Protein AF-0000000065786421 (afdb_homodimer)

pLDDT: mean 94.22, std 8.56, range [37.78, 98.94]

Organism: Acinetobacter baylyi (strain ATCC 33305 / BD413 / ADP1) (NCBI:txid62977)

Nearest PDB structures (foldseek):
  3zok-assembly2_D  TM=9.756E-01  e=9.547E-42  Actinidia chinensis
  3okf-assembly1_B  TM=9.419E-01  e=3.982E-39  Vibrio cholerae O1 biovar El Tor str. N16961
  2gru-assembly1_A  TM=9.057E-01  e=1.055E-24  Niallia circulans
  2gru-assembly1_B  TM=8.843E-01  e=6.879E-25  Niallia circulans
  2d2x-assembly1_B  TM=8.904E-01  e=1.787E-23  Niallia circulans

Foldseek 3Di:
DDWDWQDADVDIAIEAFAAPDQCLVPCLVQFWDQEEEEEEEPVVCVPPVVSNVVSSVVSVHHYHYHYHHDFQVCQDDVRLVSSVVRCVVVPHDQAGEYEFAEALSSLQSSLQSQCPVVNHYAYEYEYLFLQRLQPNLALQQHAGDDLVAGRPGGDRGHHNYYYYHLNSCVPPPLLRLLLSVLLLCLQQQAANVVSLVVCVVCVVVSSVSPSVVSSVSSVVSNVSQSVQCNVPSPPPPSNCSSCQLVLLLRLLCSVVDGGPDDSSQSSLLSNLLQAQQCVVVVLEDPVLSVSSCVSSVSSVHANAAADDPLVSSVVSSQPPPQQDVSARWHWHGSYRNHIDIDSDGDPVSSSVSNVVRHDPPD/DDWDWQDADVDIAIEAFAAPDQCLVPCLVQFWDQEEEEEEEPVCCVPPVVSNVVSSVVSVHHYHYHYHHDFQVCQDDVRLVSSVVRCVVVPHDQAGEYEQAEALSSLQSSLQSQCPVVNHYAYEYEYLFLQRLLPNLALQQHAGDDLVAGRPGGDRGHHNYYYYHLNSCVPPPLLRLLLSVLLLCLQQQAANVVSLVVCVVCVVVSSVSPSVSSSVSSVVSNVSQSVQCNVPSPPPPSNCSSCQLVLQLRLLCSVVDGGPDDSSQSSLLSNLLQAQQCVVVVLEDPVLSVSSCVSSVSSVHANAAADDPLVSSVVSSQPPPQQDVSARWHWHGSYRNHIDIDSDGDPVSSSVSNVVRHDPPD

Sequence (724 aa):
MQTLHVELGDRRYPIFIGSQLNPQNLLAPYIKGRQVMIVTNTTLEQLYLQHYQDALHALDKQVAVCVLPDGEKYKNIEHLNLIFDALLKAGFNRDCTVLALGGGVIGDMAGFAAASFQRGVYFVQIPTTLLSQVDSSVGGKTGINHPLGKNMIGAFKQPEVVMADMSQLKTLPPRELSAGLAEVIKYALLGDIEFLGWLETHMDGLIAGDETLLAEAVYRSCAHKARIVANDEKEQGERALLNLGHTFGHAIESYLGYGEWLHGEAVATGMVMAADLSHRLGWISSGDLERTKKIIQRANLPISCPPIPLDEFLSYMSHDKKVLNGQLRLVLLQQLGQAIITKTFDVEMMKAAILANQASHTMQTLHVELGDRRYPIFIGSQLNPQNLLAPYIKGRQVMIVTNTTLEQLYLQHYQDALHALDKQVAVCVLPDGEKYKNIEHLNLIFDALLKAGFNRDCTVLALGGGVIGDMAGFAAASFQRGVYFVQIPTTLLSQVDSSVGGKTGINHPLGKNMIGAFKQPEVVMADMSQLKTLPPRELSAGLAEVIKYALLGDIEFLGWLETHMDGLIAGDETLLAEAVYRSCAHKARIVANDEKEQGERALLNLGHTFGHAIESYLGYGEWLHGEAVATGMVMAADLSHRLGWISSGDLERTKKIIQRANLPISCPPIPLDEFLSYMSHDKKVLNGQLRLVLLQQLGQAIITKTFDVEMMKAAILANQASHT

Structure (mmCIF, N/CA/C/O backbone):
data_AF-0000000065786421-model_v1
#
loop_
_entity.id
_entity.type
_entity.pdbx_description
1 polymer '3-dehydroquinate synthase'
#
loop_
_atom_site.group_PDB
_atom_site.id
_atom_site.type_symbol
_atom_site.label_atom_id
_atom_site.label_alt_id
_atom_site.label_comp_id
_atom_site.label_asym_id
_atom_site.label_entity_id
_atom_site.label_seq_id
_atom_site.pdbx_PDB_ins_code
_atom_site.Cartn_x
_atom_site.Cartn_y
_atom_site.Cartn_z
_atom_site.occupancy
_atom_site.B_iso_or_equiv
_atom_site.auth_seq_id
_atom_site.auth_comp_id
_atom_site.auth_asym_id
_atom_site.auth_atom_id
_atom_site.pdbx_PDB_model_num
ATOM 1 N N . MET A 1 1 ? -21.359 26.469 2.867 1 92.88 1 MET A N 1
ATOM 2 C CA . MET A 1 1 ? -20.484 25.344 2.514 1 92.88 1 MET A CA 1
ATOM 3 C C . MET A 1 1 ? -19.688 25.656 1.253 1 92.88 1 MET A C 1
ATOM 5 O O . MET A 1 1 ? -20.219 26.219 0.293 1 92.88 1 MET A O 1
ATOM 9 N N . GLN A 1 2 ? -18.391 25.484 1.313 1 96.31 2 GLN A N 1
ATOM 10 C CA . GLN A 1 2 ? -17.484 25.609 0.173 1 96.31 2 GLN A CA 1
ATOM 11 C C . GLN A 1 2 ? -17 24.25 -0.297 1 96.31 2 GLN A C 1
ATOM 13 O O . GLN A 1 2 ? -16.922 23.297 0.494 1 96.31 2 GLN A O 1
ATOM 18 N N . THR A 1 3 ? -16.859 24.188 -1.629 1 97.31 3 THR A N 1
ATOM 19 C CA . THR A 1 3 ? -16.312 22.953 -2.188 1 97.31 3 THR A CA 1
ATOM 20 C C . THR A 1 3 ? -15.008 23.219 -2.93 1 97.31 3 THR A C 1
ATOM 22 O O . THR A 1 3 ? -14.938 24.141 -3.756 1 97.31 3 THR A O 1
ATOM 25 N N . LEU A 1 4 ? -14.016 22.531 -2.543 1 97.25 4 LEU A N 1
ATOM 26 C CA . LEU A 1 4 ? -12.727 22.547 -3.221 1 97.25 4 LEU A CA 1
ATOM 27 C C . LEU A 1 4 ? -12.43 21.203 -3.855 1 97.25 4 LEU A C 1
ATOM 29 O O . LEU A 1 4 ? -12.672 20.156 -3.248 1 97.25 4 LEU A O 1
ATOM 33 N N . HIS A 1 5 ? -11.93 21.203 -5.121 1 96.19 5 HIS A N 1
ATOM 34 C CA . HIS A 1 5 ? -11.594 19.938 -5.773 1 96.19 5 HIS A CA 1
ATOM 35 C C . HIS A 1 5 ? -10.078 19.734 -5.824 1 96.19 5 HIS A C 1
ATOM 37 O O . HIS A 1 5 ? -9.336 20.672 -6.16 1 96.19 5 HIS A O 1
ATOM 43 N N . VAL A 1 6 ? -9.656 18.625 -5.355 1 94.81 6 VAL A N 1
ATOM 44 C CA . VAL A 1 6 ? -8.266 18.219 -5.531 1 94.81 6 VAL A CA 1
ATOM 45 C C . VAL A 1 6 ? -8.117 17.469 -6.859 1 94.81 6 VAL A C 1
ATOM 47 O O . VAL A 1 6 ? -8.711 16.406 -7.059 1 94.81 6 VAL A O 1
ATOM 50 N N . GLU A 1 7 ? -7.27 18 -7.746 1 93.19 7 GLU A N 1
ATOM 51 C CA . GLU A 1 7 ? -7.062 17.422 -9.07 1 93.19 7 GLU A CA 1
ATOM 52 C C . GLU A 1 7 ? -5.945 16.391 -9.055 1 93.19 7 GLU A C 1
ATOM 54 O O . GLU A 1 7 ? -4.867 16.641 -8.516 1 93.19 7 GLU A O 1
ATOM 59 N N . LEU A 1 8 ? -6.23 15.227 -9.586 1 89.94 8 LEU A N 1
ATOM 60 C CA . LEU A 1 8 ? -5.297 14.109 -9.664 1 89.94 8 LEU A CA 1
ATOM 61 C C . LEU A 1 8 ? -5.258 13.531 -11.078 1 89.94 8 LEU A C 1
ATOM 63 O O . LEU A 1 8 ? -5.656 12.391 -11.297 1 89.94 8 LEU A O 1
ATOM 67 N N . GLY A 1 9 ? -4.824 14.305 -12.07 1 85.94 9 GLY A N 1
ATOM 68 C CA . GLY A 1 9 ? -4.883 13.883 -13.461 1 85.94 9 GLY A CA 1
ATOM 69 C C . GLY A 1 9 ? -6.297 13.773 -13.992 1 85.94 9 GLY A C 1
ATOM 70 O O . GLY A 1 9 ? -7.031 14.766 -14.023 1 85.94 9 GLY A O 1
ATOM 71 N N . ASP A 1 10 ? -6.703 12.422 -14.273 1 84.56 10 ASP A N 1
ATOM 72 C CA . ASP A 1 10 ? -8.031 12.203 -14.844 1 84.56 10 ASP A CA 1
ATOM 73 C C . ASP A 1 10 ? -9.078 12.031 -13.742 1 84.56 10 ASP A C 1
ATOM 75 O O . ASP A 1 10 ? -10.266 11.875 -14.031 1 84.56 10 ASP A O 1
ATOM 79 N N . ARG A 1 11 ? -8.586 12.078 -12.562 1 89.44 11 ARG A N 1
ATOM 80 C CA . ARG A 1 11 ? -9.469 11.914 -11.406 1 89.44 11 ARG A CA 1
ATOM 81 C C . ARG A 1 11 ? -9.477 13.172 -10.547 1 89.44 11 ARG A C 1
ATOM 83 O O . ARG A 1 11 ? -8.617 14.047 -10.703 1 89.44 11 ARG A O 1
ATOM 90 N N . ARG A 1 12 ? -10.477 13.367 -9.734 1 93.31 12 ARG A N 1
ATOM 91 C CA . ARG A 1 12 ? -10.547 14.414 -8.727 1 93.31 12 ARG A CA 1
ATOM 92 C C . ARG A 1 12 ? -11.469 14.016 -7.578 1 93.31 12 ARG A C 1
ATOM 94 O O . ARG A 1 12 ? -12.281 13.102 -7.723 1 93.31 12 ARG A O 1
ATOM 101 N N . TYR A 1 13 ? -11.359 14.594 -6.5 1 96.38 13 TYR A N 1
ATOM 102 C CA . TYR A 1 13 ? -12.289 14.406 -5.391 1 96.38 13 TYR A CA 1
ATOM 103 C C . TYR A 1 13 ? -12.586 15.727 -4.691 1 96.38 13 TYR A C 1
ATOM 105 O O . TYR A 1 13 ? -11.758 16.641 -4.695 1 96.38 13 TYR A O 1
ATOM 113 N N . PRO A 1 14 ? -13.734 15.844 -4.125 1 98.06 14 PRO A N 1
ATOM 114 C CA . PRO A 1 14 ? -14.117 17.094 -3.459 1 98.06 14 PRO A CA 1
ATOM 115 C C . PRO A 1 14 ? -13.727 17.125 -1.984 1 98.06 14 PRO A C 1
ATOM 117 O O . PRO A 1 14 ? -13.656 16.062 -1.341 1 98.06 14 PRO A O 1
ATOM 120 N N . ILE A 1 15 ? -13.484 18.25 -1.52 1 98.5 15 ILE A N 1
ATOM 121 C CA . ILE A 1 15 ? -13.438 18.609 -0.103 1 98.5 15 ILE A CA 1
ATOM 122 C C . ILE A 1 15 ? -14.609 19.531 0.239 1 98.5 15 ILE A C 1
ATOM 124 O O . ILE A 1 15 ? -14.672 20.656 -0.241 1 98.5 15 ILE A O 1
ATOM 128 N N . PHE A 1 16 ? -15.547 19.047 0.989 1 98.81 16 PHE A N 1
ATOM 129 C CA . PHE A 1 16 ? -16.625 19.875 1.492 1 98.81 16 PHE A CA 1
ATOM 130 C C . PHE A 1 16 ? -16.219 20.594 2.773 1 98.81 16 PHE A C 1
ATOM 132 O O . PHE A 1 16 ? -15.812 19.953 3.746 1 98.81 16 PHE A O 1
ATOM 139 N N . ILE A 1 17 ? -16.281 21.891 2.789 1 98.75 17 ILE A N 1
ATOM 140 C CA . ILE A 1 17 ? -15.867 22.703 3.93 1 98.75 17 ILE A CA 1
ATOM 141 C C . ILE A 1 17 ? -17.047 23.547 4.414 1 98.75 17 ILE A C 1
ATOM 143 O O . ILE A 1 17 ? -17.594 24.328 3.648 1 98.75 17 ILE A O 1
ATOM 147 N N . GLY A 1 18 ? -17.422 23.344 5.605 1 98.31 18 GLY A N 1
ATOM 148 C CA . GLY A 1 18 ? -18.531 24.109 6.156 1 98.31 18 GLY A CA 1
ATOM 149 C C . GLY A 1 18 ? -18.875 23.719 7.586 1 98.31 18 GLY A C 1
ATOM 150 O O . GLY A 1 18 ? -18.031 23.156 8.297 1 98.31 18 GLY A O 1
ATOM 151 N N . SER A 1 19 ? -20.016 24.156 8.055 1 98.12 19 SER A N 1
ATOM 152 C CA . SER A 1 19 ? -20.516 23.859 9.391 1 98.12 19 SER A CA 1
ATOM 153 C C . SER A 1 19 ? -21.875 23.172 9.336 1 98.12 19 SER A C 1
ATOM 155 O O . SER A 1 19 ? -22.719 23.531 8.523 1 98.12 19 SER A O 1
ATOM 157 N N . GLN A 1 20 ? -21.984 22.141 10.227 1 97.44 20 GLN A N 1
ATOM 158 C CA . GLN A 1 20 ? -23.234 21.391 10.32 1 97.44 20 GLN A CA 1
ATOM 159 C C . GLN A 1 20 ? -23.578 20.734 8.984 1 97.44 20 GLN A C 1
ATOM 161 O O . GLN A 1 20 ? -24.688 20.875 8.484 1 97.44 20 GLN A O 1
ATOM 166 N N . LEU A 1 21 ? -22.562 20.125 8.453 1 98.06 21 LEU A N 1
ATOM 167 C CA . LEU A 1 21 ? -22.734 19.453 7.168 1 98.06 21 LEU A CA 1
ATOM 168 C C . LEU A 1 21 ? -23.547 18.172 7.328 1 98.06 21 LEU A C 1
ATOM 170 O O . LEU A 1 21 ? -23.406 17.453 8.312 1 98.06 21 LEU A O 1
ATOM 174 N N . ASN A 1 22 ? -24.406 17.891 6.418 1 97.69 22 ASN A N 1
ATOM 175 C CA . ASN A 1 22 ? -25.25 16.703 6.445 1 97.69 22 ASN A CA 1
ATOM 176 C C . ASN A 1 22 ? -24.578 15.523 5.754 1 97.69 22 ASN A C 1
ATOM 178 O O . ASN A 1 22 ? -24.5 15.484 4.523 1 97.69 22 ASN A O 1
ATOM 182 N N . PRO A 1 23 ? -24.188 14.539 6.516 1 97.56 23 PRO A N 1
ATOM 183 C CA . PRO A 1 23 ? -23.438 13.438 5.91 1 97.56 23 PRO A CA 1
ATOM 184 C C . PRO A 1 23 ? -24.281 12.633 4.918 1 97.56 23 PRO A C 1
ATOM 186 O O . PRO A 1 23 ? -23.766 12.172 3.895 1 97.56 23 PRO A O 1
ATOM 189 N N . GLN A 1 24 ? -25.547 12.406 5.211 1 97 24 GLN A N 1
ATOM 190 C CA . GLN A 1 24 ? -26.391 11.609 4.32 1 97 24 GLN A CA 1
ATOM 191 C C . GLN A 1 24 ? -26.375 12.18 2.902 1 97 24 GLN A C 1
ATOM 193 O O . GLN A 1 24 ? -26.156 11.438 1.937 1 97 24 GLN A O 1
ATOM 198 N N . ASN A 1 25 ? -26.531 13.445 2.809 1 96.75 25 ASN A N 1
ATOM 199 C CA . ASN A 1 25 ? -26.594 14.102 1.507 1 96.75 25 ASN A CA 1
ATOM 200 C C . ASN A 1 25 ? -25.219 14.188 0.851 1 96.75 25 ASN A C 1
ATOM 202 O O . ASN A 1 25 ? -25.078 13.922 -0.345 1 96.75 25 ASN A O 1
ATOM 206 N N . LEU A 1 26 ? -24.219 14.516 1.575 1 97.88 26 LEU A N 1
ATOM 207 C CA . LEU A 1 26 ? -22.922 14.867 1.007 1 97.88 26 LEU A CA 1
ATOM 208 C C . LEU A 1 26 ? -22.094 13.617 0.711 1 97.88 26 LEU A C 1
ATOM 210 O O . LEU A 1 26 ? -21.266 13.609 -0.2 1 97.88 26 LEU A O 1
ATOM 214 N N . LEU A 1 27 ? -22.328 12.523 1.457 1 97.81 27 LEU A N 1
ATOM 215 C CA . LEU A 1 27 ? -21.5 11.336 1.304 1 97.81 27 LEU A CA 1
ATOM 216 C C . LEU A 1 27 ? -22.125 10.359 0.313 1 97.81 27 LEU A C 1
ATOM 218 O O . LEU A 1 27 ? -21.422 9.484 -0.224 1 97.81 27 LEU A O 1
ATOM 222 N N . ALA A 1 28 ? -23.406 10.406 0.06 1 97.38 28 ALA A N 1
ATOM 223 C CA . ALA A 1 28 ? -24.172 9.438 -0.712 1 97.38 28 ALA A CA 1
ATOM 224 C C . ALA A 1 28 ? -23.5 9.141 -2.051 1 97.38 28 ALA A C 1
ATOM 226 O O . ALA A 1 28 ? -23.297 7.98 -2.404 1 97.38 28 ALA A O 1
ATOM 227 N N . PRO A 1 29 ? -23.062 10.211 -2.781 1 96.94 29 PRO A N 1
ATOM 228 C CA . PRO A 1 29 ? -22.484 9.938 -4.098 1 96.94 29 PRO A CA 1
ATOM 229 C C . PRO A 1 29 ? -21.109 9.266 -4.004 1 96.94 29 PRO A C 1
ATOM 231 O O . PRO A 1 29 ? -20.609 8.742 -5 1 96.94 29 PRO A O 1
ATOM 234 N N . TYR A 1 30 ? -20.5 9.297 -2.863 1 97.25 30 TYR A N 1
ATOM 235 C CA . TYR A 1 30 ? -19.078 8.922 -2.777 1 97.25 30 TYR A CA 1
ATOM 236 C C . TYR A 1 30 ? -18.906 7.621 -2.006 1 97.25 30 TYR A C 1
ATOM 238 O O . TYR A 1 30 ? -17.797 7.094 -1.903 1 97.25 30 TYR A O 1
ATOM 246 N N . ILE A 1 31 ? -19.969 7.188 -1.396 1 96.19 31 ILE A N 1
ATOM 247 C CA . ILE A 1 31 ? -19.938 5.859 -0.786 1 96.19 31 ILE A CA 1
ATOM 248 C C . ILE A 1 31 ? -20.25 4.801 -1.845 1 96.19 31 ILE A C 1
ATOM 250 O O . ILE A 1 31 ? -21.375 4.699 -2.328 1 96.19 31 ILE A O 1
ATOM 254 N N . LYS A 1 32 ? -19.25 4.105 -2.143 1 91.25 32 LYS A N 1
ATOM 255 C CA . LYS A 1 32 ? -19.375 3.049 -3.143 1 91.25 32 LYS A CA 1
ATOM 256 C C . LYS A 1 32 ? -19.672 1.703 -2.486 1 91.25 32 LYS A C 1
ATOM 258 O O . LYS A 1 32 ? -19.281 1.466 -1.342 1 91.25 32 LYS A O 1
ATOM 263 N N . GLY A 1 33 ? -20.344 0.853 -3.145 1 89.62 33 GLY A N 1
ATOM 264 C CA . GLY A 1 33 ? -20.703 -0.442 -2.584 1 89.62 33 GLY A CA 1
ATOM 265 C C . GLY A 1 33 ? -21.75 -0.352 -1.485 1 89.62 33 GLY A C 1
ATOM 266 O O . GLY A 1 33 ? -22.234 0.734 -1.182 1 89.62 33 GLY A O 1
ATOM 267 N N . ARG A 1 34 ? -22.047 -1.434 -0.835 1 94.19 34 ARG A N 1
ATOM 268 C CA . ARG A 1 34 ? -23.062 -1.515 0.199 1 94.19 34 ARG A CA 1
ATOM 269 C C . ARG A 1 34 ? -22.438 -1.529 1.59 1 94.19 34 ARG A C 1
ATOM 271 O O . ARG A 1 34 ? -23.062 -1.095 2.561 1 94.19 34 ARG A O 1
ATOM 278 N N . GLN A 1 35 ? -21.234 -2.004 1.704 1 96.62 35 GLN A N 1
ATOM 279 C CA . GLN A 1 35 ? -20.594 -2.197 2.994 1 96.62 35 GLN A CA 1
ATOM 280 C C . GLN A 1 35 ? -19.703 -1.002 3.354 1 96.62 35 GLN A C 1
ATOM 282 O O . GLN A 1 35 ? -18.875 -0.574 2.551 1 96.62 35 GLN A O 1
ATOM 287 N N . VAL A 1 36 ? -19.938 -0.436 4.551 1 98.62 36 VAL A N 1
ATOM 288 C CA . VAL A 1 36 ? -19.141 0.689 5.027 1 98.62 36 VAL A CA 1
ATOM 289 C C . VAL A 1 36 ? -18.547 0.364 6.402 1 98.62 36 VAL A C 1
ATOM 291 O O . VAL A 1 36 ? -19.297 0.034 7.336 1 98.62 36 VAL A O 1
ATOM 294 N N . MET A 1 37 ? -17.25 0.381 6.543 1 98.88 37 MET A N 1
ATOM 295 C CA . MET A 1 37 ? -16.547 0.267 7.824 1 98.88 37 MET A CA 1
ATOM 296 C C . MET A 1 37 ? -16.188 1.644 8.367 1 98.88 37 MET A C 1
ATOM 298 O O . MET A 1 37 ? -15.352 2.342 7.797 1 98.88 37 MET A O 1
ATOM 302 N N . ILE A 1 38 ? -16.875 2.1 9.406 1 98.94 38 ILE A N 1
ATOM 303 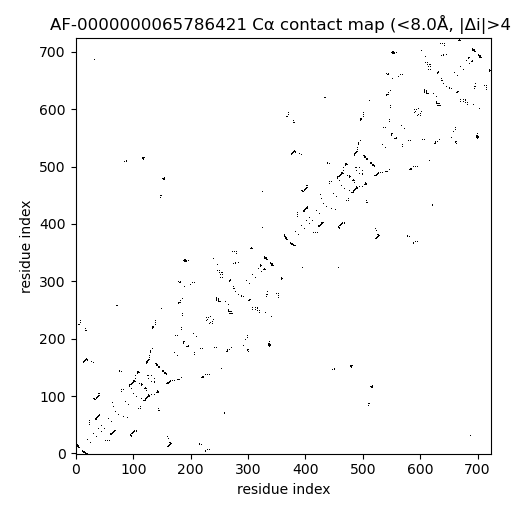C CA . ILE A 1 38 ? -16.469 3.326 10.086 1 98.94 38 ILE A CA 1
ATOM 304 C C . ILE A 1 38 ? -15.305 3.033 11.031 1 98.94 38 ILE A C 1
ATOM 306 O O . ILE A 1 38 ? -15.414 2.168 11.906 1 98.94 38 ILE A O 1
ATOM 310 N N . VAL A 1 39 ? -14.195 3.633 10.844 1 98.94 39 VAL A N 1
ATOM 311 C CA . VAL A 1 39 ? -13.062 3.561 11.758 1 98.94 39 VAL A CA 1
ATOM 312 C C . VAL A 1 39 ? -12.969 4.852 12.562 1 98.94 39 VAL A C 1
ATOM 314 O O . VAL A 1 39 ? -12.938 5.945 12 1 98.94 39 VAL A O 1
ATOM 317 N N . THR A 1 40 ? -12.977 4.781 13.836 1 98.88 40 THR A N 1
ATOM 318 C CA . THR A 1 40 ? -12.914 5.926 14.734 1 98.88 40 THR A CA 1
ATOM 319 C C . THR A 1 40 ? -12.172 5.566 16.016 1 98.88 40 THR A C 1
ATOM 321 O O . THR A 1 40 ? -11.438 4.578 16.062 1 98.88 40 THR A O 1
ATOM 324 N N . ASN A 1 41 ? -12.102 6.48 16.953 1 98.56 41 ASN A N 1
ATOM 325 C CA . ASN A 1 41 ? -11.469 6.172 18.234 1 98.56 41 ASN A CA 1
ATOM 326 C C . ASN A 1 41 ? -12.438 6.328 19.391 1 98.56 41 ASN A C 1
ATOM 328 O O . ASN A 1 41 ? -13.57 6.781 19.203 1 98.56 41 ASN A O 1
ATOM 332 N N . THR A 1 42 ? -12.023 5.941 20.547 1 98.5 42 THR A N 1
ATOM 333 C CA . THR A 1 42 ? -12.875 5.852 21.719 1 98.5 42 THR A CA 1
ATOM 334 C C . THR A 1 42 ? -13.453 7.219 22.078 1 98.5 42 THR A C 1
ATOM 336 O O . THR A 1 42 ? -14.594 7.312 22.531 1 98.5 42 THR A O 1
ATOM 339 N N . THR A 1 43 ? -12.773 8.273 21.891 1 97.38 43 THR A N 1
ATOM 340 C CA . THR A 1 43 ? -13.25 9.625 22.188 1 97.38 43 THR A CA 1
ATOM 341 C C . THR A 1 43 ? -14.375 10.023 21.234 1 97.38 43 THR A C 1
ATOM 343 O O . THR A 1 43 ? -15.438 10.469 21.672 1 97.38 43 THR A O 1
ATOM 346 N N . LEU A 1 44 ? -14.211 9.766 20.016 1 97.88 44 LEU A N 1
ATOM 347 C CA . LEU A 1 44 ? -15.125 10.234 18.984 1 97.88 44 LEU A CA 1
ATOM 348 C C . LEU A 1 44 ? -16.344 9.336 18.891 1 97.88 44 LEU A C 1
ATOM 350 O O . LEU A 1 44 ? -17.406 9.766 18.438 1 97.88 44 LEU A O 1
ATOM 354 N N . GLU A 1 45 ? -16.141 8.102 19.281 1 98.31 45 GLU A N 1
ATOM 355 C CA . GLU A 1 45 ? -17.266 7.18 19.328 1 98.31 45 GLU A CA 1
ATOM 356 C C . GLU A 1 45 ? -18.453 7.781 20.094 1 98.31 45 GLU A C 1
ATOM 358 O O . GLU A 1 45 ? -19.594 7.691 19.656 1 98.31 45 GLU A O 1
ATOM 363 N N . GLN A 1 46 ? -18.109 8.453 21.156 1 97.5 46 GLN A N 1
ATOM 364 C CA . GLN A 1 46 ? -19.125 9 22.031 1 97.5 46 GLN A CA 1
ATOM 365 C C . GLN A 1 46 ? -19.688 10.312 21.484 1 97.5 46 GLN A C 1
ATOM 367 O O . GLN A 1 46 ? -20.812 10.688 21.797 1 97.5 46 GLN A O 1
ATOM 372 N N . LEU A 1 47 ? -18.984 10.914 20.703 1 97.69 47 LEU A N 1
ATOM 373 C CA . LEU A 1 47 ? -19.328 12.266 20.281 1 97.69 47 LEU A CA 1
ATOM 374 C C . LEU A 1 47 ? -20.078 12.25 18.953 1 97.69 47 LEU A C 1
ATOM 376 O O . LEU A 1 47 ? -21.062 12.969 18.781 1 97.69 47 LEU A O 1
ATOM 380 N N . TYR A 1 48 ? -19.562 11.367 17.969 1 97.69 48 TYR A N 1
ATOM 381 C CA . TYR A 1 48 ? -20 11.633 16.609 1 97.69 48 TYR A CA 1
ATOM 382 C C . TYR A 1 48 ? -20.453 10.344 15.922 1 97.69 48 TYR A C 1
ATOM 384 O O . TYR A 1 48 ? -21.094 10.391 14.867 1 97.69 48 TYR A O 1
ATOM 392 N N . LEU A 1 49 ? -20.156 9.172 16.438 1 98.5 49 LEU A N 1
ATOM 393 C CA . LEU A 1 49 ? -20.375 7.914 15.719 1 98.5 49 LEU A CA 1
ATOM 394 C C . LEU A 1 49 ? -21.828 7.746 15.336 1 98.5 49 LEU A C 1
ATOM 396 O O . LEU A 1 49 ? -22.141 7.438 14.18 1 98.5 49 LEU A O 1
ATOM 400 N N . GLN A 1 50 ? -22.719 7.961 16.25 1 98.38 50 GLN A N 1
ATOM 401 C CA . GLN A 1 50 ? -24.141 7.727 16.031 1 98.38 50 GLN A CA 1
ATOM 402 C C . GLN A 1 50 ? -24.656 8.578 14.867 1 98.38 50 GLN A C 1
ATOM 404 O O . GLN A 1 50 ? -25.453 8.102 14.055 1 98.38 50 GLN A O 1
ATOM 409 N N . HIS A 1 51 ? -24.203 9.812 14.828 1 98.06 51 HIS A N 1
ATOM 410 C CA . HIS A 1 51 ? -24.609 10.742 13.781 1 98.06 51 HIS A CA 1
ATOM 411 C C . HIS A 1 51 ? -24.297 10.188 12.398 1 98.06 51 HIS A C 1
ATOM 413 O O . HIS A 1 51 ? -25.141 10.242 11.5 1 98.06 51 HIS A O 1
ATOM 419 N N . TYR A 1 52 ? -23.172 9.609 12.227 1 98.5 52 TYR A N 1
ATOM 420 C CA . TYR A 1 52 ? -22.734 9.102 10.93 1 98.5 52 TYR A CA 1
ATOM 421 C C . TYR A 1 52 ? -23.328 7.719 10.656 1 98.5 52 TYR A C 1
ATOM 423 O O . TYR A 1 52 ? -23.656 7.395 9.516 1 98.5 52 TYR A O 1
ATOM 431 N N . GLN A 1 53 ? -23.438 6.91 11.648 1 98.5 53 GLN A N 1
ATOM 432 C CA . GLN A 1 53 ? -24.094 5.625 11.484 1 98.5 53 GLN A CA 1
ATOM 433 C C . GLN A 1 53 ? -25.531 5.809 10.984 1 98.5 53 GLN A C 1
ATOM 435 O O . GLN A 1 53 ? -25.969 5.113 10.062 1 98.5 53 GLN A O 1
ATOM 440 N N . ASP A 1 54 ? -26.219 6.762 11.625 1 98.44 54 ASP A N 1
ATOM 441 C CA . ASP A 1 54 ? -27.609 7.031 11.234 1 98.44 54 ASP A CA 1
ATOM 442 C C . ASP A 1 54 ? -27.688 7.484 9.781 1 98.44 54 ASP A C 1
ATOM 444 O O . ASP A 1 54 ? -28.562 7.047 9.039 1 98.44 54 ASP A O 1
ATOM 448 N N . ALA A 1 55 ? -26.812 8.336 9.445 1 98.38 55 ALA A N 1
ATOM 449 C CA . ALA A 1 55 ? -26.797 8.836 8.07 1 98.38 55 ALA A CA 1
ATOM 450 C C . ALA A 1 55 ? -26.578 7.707 7.078 1 98.38 55 ALA A C 1
ATOM 452 O O . ALA A 1 55 ? -27.234 7.645 6.039 1 98.38 55 ALA A O 1
ATOM 453 N N . LEU A 1 56 ? -25.656 6.781 7.395 1 98.44 56 LEU A N 1
ATOM 454 C CA . LEU A 1 56 ? -25.312 5.688 6.492 1 98.44 56 LEU A CA 1
ATOM 455 C C . LEU A 1 56 ? -26.422 4.652 6.445 1 98.44 56 LEU A C 1
ATOM 457 O O . LEU A 1 56 ? -26.703 4.07 5.395 1 98.44 56 LEU A O 1
ATOM 461 N N . HIS A 1 57 ? -27.031 4.426 7.598 1 98.06 57 HIS A N 1
ATOM 462 C CA . HIS A 1 57 ? -28.188 3.549 7.617 1 98.06 57 HIS A CA 1
ATOM 463 C C . HIS A 1 57 ? -29.312 4.105 6.754 1 98.06 57 HIS A C 1
ATOM 465 O O . HIS A 1 57 ? -30 3.352 6.051 1 98.06 57 HIS A O 1
ATOM 471 N N . ALA A 1 58 ? -29.453 5.355 6.836 1 97.81 58 ALA A N 1
ATOM 472 C CA . ALA A 1 58 ? -30.484 6.008 6.031 1 97.81 58 ALA A CA 1
ATOM 473 C C . ALA A 1 58 ? -30.203 5.844 4.539 1 97.81 58 ALA A C 1
ATOM 475 O O . ALA A 1 58 ? -31.109 5.922 3.715 1 97.81 58 ALA A O 1
ATOM 476 N N . LEU A 1 59 ? -28.984 5.586 4.191 1 97.38 59 LEU A N 1
ATOM 477 C CA . LEU A 1 59 ? -28.578 5.332 2.812 1 97.38 59 LEU A CA 1
ATOM 478 C C . LEU A 1 59 ? -28.656 3.842 2.492 1 97.38 59 LEU A C 1
ATOM 480 O O . LEU A 1 59 ? -28.172 3.404 1.444 1 97.38 59 LEU A O 1
ATOM 484 N N . ASP A 1 60 ? -29.156 3.018 3.373 1 96.81 60 ASP A N 1
ATOM 485 C CA . ASP A 1 60 ? -29.328 1.575 3.227 1 96.81 60 ASP A CA 1
ATOM 486 C C . ASP A 1 60 ? -27.984 0.869 3.115 1 96.81 60 ASP A C 1
ATOM 488 O O . ASP A 1 60 ? -27.828 -0.059 2.318 1 96.81 60 ASP A O 1
ATOM 492 N N . LYS A 1 61 ? -27.016 1.396 3.801 1 97.81 61 LYS A N 1
ATOM 493 C CA . LYS A 1 61 ? -25.703 0.752 3.836 1 97.81 61 LYS A CA 1
ATOM 494 C C . LYS A 1 61 ? -25.609 -0.242 4.988 1 97.81 61 LYS A C 1
ATOM 496 O O . LYS A 1 61 ? -26.328 -0.114 5.984 1 97.81 61 LYS A O 1
ATOM 501 N N . GLN A 1 62 ? -24.828 -1.283 4.73 1 97.25 62 GLN A N 1
ATOM 502 C CA . GLN A 1 62 ? -24.422 -2.162 5.816 1 97.25 62 GLN A CA 1
ATOM 503 C C . GLN A 1 62 ? -23.203 -1.587 6.555 1 97.25 62 GLN A C 1
ATOM 505 O O . GLN A 1 62 ? -22.109 -1.528 6.004 1 97.25 62 GLN A O 1
ATOM 510 N N . VAL A 1 63 ? -23.469 -1.206 7.84 1 98.44 63 VAL A N 1
ATOM 511 C CA . VAL A 1 63 ? -22.453 -0.433 8.539 1 98.44 63 VAL A CA 1
ATOM 512 C C . VAL A 1 63 ? -21.828 -1.282 9.648 1 98.44 63 VAL A C 1
ATOM 514 O O . VAL A 1 63 ? -22.547 -1.915 10.43 1 98.44 63 VAL A O 1
ATOM 517 N N . ALA A 1 64 ? -20.547 -1.415 9.633 1 98.69 64 ALA A N 1
ATOM 518 C CA . ALA A 1 64 ? -19.75 -1.944 10.742 1 98.69 64 ALA A CA 1
ATOM 519 C C . ALA A 1 64 ? -18.812 -0.878 11.305 1 98.69 64 ALA A C 1
ATOM 521 O O . ALA A 1 64 ? -18.562 0.142 10.664 1 98.69 64 ALA A O 1
ATOM 522 N N . VAL A 1 65 ? -18.422 -1.071 12.57 1 98.81 65 VAL A N 1
ATOM 523 C CA . VAL A 1 65 ? -17.625 -0.048 13.242 1 98.81 65 VAL A CA 1
ATOM 524 C C . VAL A 1 65 ? -16.375 -0.68 13.852 1 98.81 65 VAL A C 1
ATOM 526 O O . VAL A 1 65 ? -16.438 -1.771 14.43 1 98.81 65 VAL A O 1
ATOM 529 N N . CYS A 1 66 ? -15.242 -0.063 13.68 1 98.88 66 CYS A N 1
ATOM 530 C CA . CYS A 1 66 ? -14 -0.366 14.375 1 98.88 66 CYS A CA 1
ATOM 531 C C . CYS A 1 66 ? -13.555 0.811 15.242 1 98.88 66 CYS A C 1
ATOM 533 O O . CYS A 1 66 ? -13.227 1.877 14.719 1 98.88 66 CYS A O 1
ATOM 535 N N . VAL A 1 67 ? -13.57 0.663 16.516 1 98.88 67 VAL A N 1
ATOM 536 C CA . VAL A 1 67 ? -13.18 1.716 17.438 1 98.88 67 VAL A CA 1
ATOM 537 C C . VAL A 1 67 ? -11.781 1.434 17.984 1 98.88 67 VAL A C 1
ATOM 539 O O . VAL A 1 67 ? -11.547 0.404 18.625 1 98.88 67 VAL A O 1
ATOM 542 N N . LEU A 1 68 ? -10.875 2.283 17.703 1 98.81 68 LEU A N 1
ATOM 543 C CA . LEU A 1 68 ? -9.5 2.166 18.172 1 98.81 68 LEU A CA 1
ATOM 544 C C . LEU A 1 68 ? -9.281 3.02 19.422 1 98.81 68 LEU A C 1
ATOM 546 O O . LEU A 1 68 ? -10.023 3.975 19.656 1 98.81 68 LEU A O 1
ATOM 550 N N . PRO A 1 69 ? -8.25 2.668 20.219 1 98.25 69 PRO A N 1
ATOM 551 C CA . PRO A 1 69 ? -7.887 3.594 21.297 1 98.25 69 PRO A CA 1
ATOM 552 C C . PRO A 1 69 ? -7.371 4.934 20.766 1 98.25 69 PRO A C 1
ATOM 554 O O . PRO A 1 69 ? -6.859 5.004 19.656 1 98.25 69 PRO A O 1
ATOM 557 N N . ASP A 1 70 ? -7.539 5.938 21.547 1 95.5 70 ASP A N 1
ATOM 558 C CA . ASP A 1 70 ? -7.215 7.297 21.125 1 95.5 70 ASP A CA 1
ATOM 559 C C . ASP A 1 70 ? -5.758 7.629 21.422 1 95.5 70 ASP A C 1
ATOM 561 O O . ASP A 1 70 ? -5.297 7.461 22.562 1 95.5 70 ASP A O 1
ATOM 565 N N . GLY A 1 71 ? -5.043 8.133 20.375 1 91.31 71 GLY A N 1
ATOM 566 C CA . GLY A 1 71 ? -3.703 8.625 20.641 1 91.31 71 GLY A CA 1
ATOM 567 C C . GLY A 1 71 ? -2.688 8.203 19.594 1 91.31 71 GLY A C 1
ATOM 568 O O . GLY A 1 71 ? -2.814 7.137 19 1 91.31 71 GLY A O 1
ATOM 569 N N . GLU A 1 72 ? -1.637 8.969 19.484 1 90.81 72 GLU A N 1
ATOM 570 C CA . GLU A 1 72 ? -0.553 8.734 18.531 1 90.81 72 GLU A CA 1
ATOM 571 C C . GLU A 1 72 ? 0.174 7.426 18.828 1 90.81 72 GLU A C 1
ATOM 573 O O . GLU A 1 72 ? 0.666 6.762 17.922 1 90.81 72 GLU A O 1
ATOM 578 N N . LYS A 1 73 ? 0.238 7.102 20.109 1 89.88 73 LYS A N 1
ATOM 579 C CA . LYS A 1 73 ? 0.972 5.914 20.531 1 89.88 73 LYS A CA 1
ATOM 580 C C . LYS A 1 73 ? 0.366 4.648 19.922 1 89.88 73 LYS A C 1
ATOM 582 O O . LYS A 1 73 ? 1.022 3.605 19.875 1 89.88 73 LYS A O 1
ATOM 587 N N . TYR A 1 74 ? -0.896 4.738 19.453 1 94.75 74 TYR A N 1
ATOM 588 C CA . TYR A 1 74 ? -1.578 3.564 18.906 1 94.75 74 TYR A CA 1
ATOM 589 C C . TYR A 1 74 ? -1.506 3.539 17.391 1 94.75 74 TYR A C 1
ATOM 591 O O . TYR A 1 74 ? -2.064 2.645 16.75 1 94.75 74 TYR A O 1
ATOM 599 N N . LYS A 1 75 ? -0.832 4.48 16.781 1 95.69 75 LYS A N 1
ATOM 600 C CA . LYS A 1 75 ? -0.636 4.539 15.336 1 95.69 75 LYS A CA 1
ATOM 601 C C . LYS A 1 75 ? 0.46 3.576 14.891 1 95.69 75 LYS A C 1
ATOM 603 O O . LYS A 1 75 ? 1.525 4.004 14.438 1 95.69 75 LYS A O 1
ATOM 608 N N . ASN A 1 76 ? 0.17 2.328 15.016 1 96.19 76 ASN A N 1
ATOM 609 C CA . ASN A 1 76 ? 1.161 1.294 14.734 1 96.19 76 ASN A CA 1
ATOM 610 C C . ASN A 1 76 ? 0.527 0.072 14.078 1 96.19 76 ASN A C 1
ATOM 612 O O . ASN A 1 76 ? -0.68 0.05 13.836 1 96.19 76 ASN A O 1
ATOM 616 N N . ILE A 1 77 ? 1.327 -0.931 13.789 1 97.81 77 ILE A N 1
ATOM 617 C CA . ILE A 1 77 ? 0.922 -2.068 12.969 1 97.81 77 ILE A CA 1
ATOM 618 C C . ILE A 1 77 ? -0.064 -2.938 13.75 1 97.81 77 ILE A C 1
ATOM 620 O O . ILE A 1 77 ? -0.98 -3.521 13.164 1 97.81 77 ILE A O 1
ATOM 624 N N . GLU A 1 78 ? 0.082 -3.039 15.023 1 97.38 78 GLU A N 1
ATOM 625 C CA . GLU A 1 78 ? -0.808 -3.842 15.859 1 97.38 78 GLU A CA 1
ATOM 626 C C . GLU A 1 78 ? -2.244 -3.334 15.781 1 97.38 78 GLU A C 1
ATOM 628 O O . GLU A 1 78 ? -3.178 -4.121 15.609 1 97.38 78 GLU A O 1
ATOM 633 N N . HIS A 1 79 ? -2.42 -2.064 15.891 1 98.31 79 HIS A N 1
ATOM 634 C CA . HIS A 1 79 ? -3.758 -1.485 15.891 1 98.31 79 HIS A CA 1
ATOM 635 C C . HIS A 1 79 ? -4.305 -1.368 14.469 1 98.31 79 HIS A C 1
ATOM 637 O O . HIS A 1 79 ? -5.52 -1.414 14.266 1 98.31 79 HIS A O 1
ATOM 643 N N . LEU A 1 80 ? -3.414 -1.2 13.523 1 98.62 80 LEU A N 1
ATOM 644 C CA . LEU A 1 80 ? -3.83 -1.3 12.125 1 98.62 80 LEU A CA 1
ATOM 645 C C . LEU A 1 80 ? -4.504 -2.643 11.859 1 98.62 80 LEU A C 1
ATOM 647 O O . LEU A 1 80 ? -5.516 -2.703 11.156 1 98.62 80 LEU A O 1
ATOM 651 N N . ASN A 1 81 ? -3.918 -3.715 12.406 1 98.19 81 ASN A N 1
ATOM 652 C CA . ASN A 1 81 ? -4.438 -5.062 12.188 1 98.19 81 ASN A CA 1
ATOM 653 C C . ASN A 1 81 ? -5.852 -5.211 12.734 1 98.19 81 ASN A C 1
ATOM 655 O O . ASN A 1 81 ? -6.629 -6.039 12.25 1 98.19 81 ASN A O 1
ATOM 659 N N . LEU A 1 82 ? -6.211 -4.414 13.742 1 98.56 82 LEU A N 1
ATOM 660 C CA . LEU A 1 82 ? -7.562 -4.457 14.289 1 98.56 82 LEU A CA 1
ATOM 661 C C . LEU A 1 82 ? -8.586 -4.012 13.25 1 98.56 82 LEU A C 1
ATOM 663 O O . LEU A 1 82 ? -9.727 -4.48 13.258 1 98.56 82 LEU A O 1
ATOM 667 N N . ILE A 1 83 ? -8.203 -3.113 12.406 1 98.81 83 ILE A N 1
ATOM 668 C CA . ILE A 1 83 ? -9.094 -2.684 11.336 1 98.81 83 ILE A CA 1
ATOM 669 C C . ILE A 1 83 ? -9.312 -3.834 10.359 1 98.81 83 ILE A C 1
ATOM 671 O O . ILE A 1 83 ? -10.445 -4.105 9.953 1 98.81 83 ILE A O 1
ATOM 675 N N . PHE A 1 84 ? -8.219 -4.562 9.969 1 98.44 84 PHE A N 1
ATOM 676 C CA . PHE A 1 84 ? -8.336 -5.715 9.086 1 98.44 84 PHE A CA 1
ATOM 677 C C . PHE A 1 84 ? -9.203 -6.793 9.719 1 98.44 84 PHE A C 1
ATOM 679 O O . PHE A 1 84 ? -10.039 -7.402 9.047 1 98.44 84 PHE A O 1
ATOM 686 N N . ASP A 1 85 ? -8.977 -7.016 11.062 1 97.88 85 ASP A N 1
ATOM 687 C CA . ASP A 1 85 ? -9.812 -7.961 11.789 1 97.88 85 ASP A CA 1
ATOM 688 C 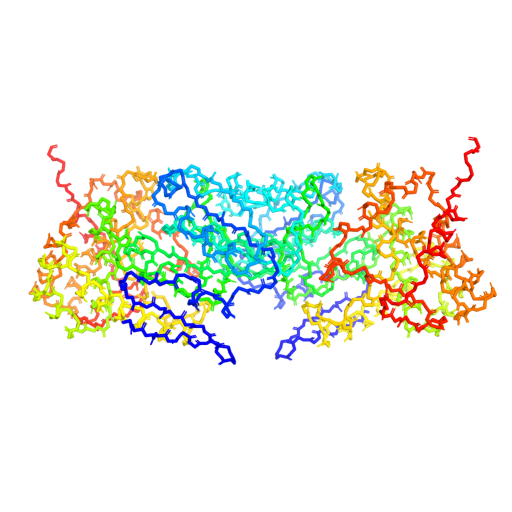C . ASP A 1 85 ? -11.297 -7.613 11.633 1 97.88 85 ASP A C 1
ATOM 690 O O . ASP A 1 85 ? -12.117 -8.484 11.336 1 97.88 85 ASP A O 1
ATOM 694 N N . ALA A 1 86 ? -11.594 -6.367 11.836 1 98.56 86 ALA A N 1
ATOM 695 C CA . ALA A 1 86 ? -12.977 -5.914 11.797 1 98.56 86 ALA A CA 1
ATOM 696 C C . ALA A 1 86 ? -13.578 -6.105 10.406 1 98.56 86 ALA A C 1
ATOM 698 O O . ALA A 1 86 ? -14.711 -6.574 10.273 1 98.56 86 ALA A O 1
ATOM 699 N N . LEU A 1 87 ? -12.844 -5.742 9.398 1 98 87 LEU A N 1
ATOM 700 C CA . LEU A 1 87 ? -13.297 -5.879 8.023 1 98 87 LEU A CA 1
ATOM 701 C C . LEU A 1 87 ? -13.578 -7.344 7.684 1 98 87 LEU A C 1
ATOM 703 O O . LEU A 1 87 ? -14.633 -7.668 7.133 1 98 87 LEU A O 1
ATOM 707 N N . LEU A 1 88 ? -12.633 -8.195 7.992 1 93.94 88 LEU A N 1
ATOM 708 C CA . LEU A 1 88 ? -12.727 -9.609 7.629 1 93.94 88 LEU A CA 1
ATOM 709 C C . LEU A 1 88 ? -13.805 -10.312 8.453 1 93.94 88 LEU A C 1
ATOM 711 O O . LEU A 1 88 ? -14.562 -11.125 7.922 1 93.94 88 LEU A O 1
ATOM 715 N N . LYS A 1 89 ? -13.867 -9.992 9.797 1 94.94 89 LYS A N 1
ATOM 716 C CA . LYS A 1 89 ? -14.891 -10.586 10.656 1 94.94 89 LYS A CA 1
ATOM 717 C C . LYS A 1 89 ? -16.297 -10.219 10.18 1 94.94 89 LYS A C 1
ATOM 719 O O . LYS A 1 89 ? -17.219 -11.023 10.281 1 94.94 89 LYS A O 1
ATOM 724 N N . ALA A 1 90 ? -16.406 -9.031 9.664 1 95.44 90 ALA A N 1
ATOM 725 C CA . ALA A 1 90 ? -17.703 -8.547 9.211 1 95.44 90 ALA A CA 1
ATOM 726 C C . ALA A 1 90 ? -18 -9.008 7.789 1 95.44 90 ALA A C 1
ATOM 728 O O . ALA A 1 90 ? -19.062 -8.727 7.242 1 95.44 90 ALA A O 1
ATOM 729 N N . GLY A 1 91 ? -17.094 -9.68 7.109 1 90.5 91 GLY A N 1
ATOM 730 C CA . GLY A 1 91 ? -17.297 -10.25 5.785 1 90.5 91 GLY A CA 1
ATOM 731 C C . GLY A 1 91 ? -17.281 -9.211 4.68 1 90.5 91 GLY A C 1
ATOM 732 O O . GLY A 1 91 ? -18.047 -9.305 3.721 1 90.5 91 GLY A O 1
ATOM 733 N N . PHE A 1 92 ? -16.453 -8.195 4.828 1 93.25 92 PHE A N 1
ATOM 734 C CA . PHE A 1 92 ? -16.375 -7.125 3.842 1 93.25 92 PHE A CA 1
ATOM 735 C C . PHE A 1 92 ? -15.688 -7.602 2.57 1 93.25 92 PHE A C 1
ATOM 737 O O . PHE A 1 92 ? -14.727 -8.375 2.635 1 93.25 92 PHE A O 1
ATOM 744 N N . ASN A 1 93 ? -16.219 -7.066 1.492 1 87.81 93 ASN A N 1
ATOM 745 C CA . ASN A 1 93 ? -15.68 -7.426 0.186 1 87.81 93 ASN A CA 1
ATOM 746 C C . ASN A 1 93 ? -14.875 -6.277 -0.417 1 87.81 93 ASN A C 1
ATOM 748 O O . ASN A 1 93 ? -14.727 -5.227 0.204 1 87.81 93 ASN A O 1
ATOM 752 N N . ARG A 1 94 ? -14.375 -6.453 -1.621 1 89.38 94 ARG A N 1
ATOM 753 C CA . ARG A 1 94 ? -13.438 -5.543 -2.268 1 89.38 94 ARG A CA 1
ATOM 754 C C . ARG A 1 94 ? -14.125 -4.25 -2.682 1 89.38 94 ARG A C 1
ATOM 756 O O . ARG A 1 94 ? -13.461 -3.234 -2.916 1 89.38 94 ARG A O 1
ATOM 763 N N . ASP A 1 95 ? -15.383 -4.227 -2.797 1 91.5 95 ASP A N 1
ATOM 764 C CA . ASP A 1 95 ? -16.094 -3.027 -3.221 1 91.5 95 ASP A CA 1
ATOM 765 C C . ASP A 1 95 ? -16.609 -2.236 -2.018 1 91.5 95 ASP A C 1
ATOM 767 O O . ASP A 1 95 ? -17.469 -1.371 -2.158 1 91.5 95 ASP A O 1
ATOM 771 N N . CYS A 1 96 ? -16.047 -2.486 -0.887 1 95.81 96 CYS A N 1
ATOM 772 C CA . CYS A 1 96 ? -16.484 -1.796 0.323 1 95.81 96 CYS A CA 1
ATOM 773 C C . CYS A 1 96 ? -15.844 -0.416 0.422 1 95.81 96 CYS A C 1
ATOM 775 O O . CYS A 1 96 ? -14.953 -0.082 -0.362 1 95.81 96 CYS A O 1
ATOM 777 N N . THR A 1 97 ? -16.375 0.412 1.35 1 98.44 97 THR A N 1
ATOM 778 C CA . THR A 1 97 ? -15.836 1.73 1.657 1 98.44 97 THR A CA 1
ATOM 779 C C . THR A 1 97 ? -15.391 1.804 3.113 1 98.44 97 THR A C 1
ATOM 781 O O . THR A 1 97 ? -16.125 1.392 4.016 1 98.44 97 THR A O 1
ATOM 784 N N . VAL A 1 98 ? -14.18 2.215 3.33 1 98.88 98 VAL A N 1
ATOM 785 C CA . VAL A 1 98 ? -13.695 2.547 4.668 1 98.88 98 VAL A CA 1
ATOM 786 C C . VAL A 1 98 ? -13.883 4.039 4.93 1 98.88 98 VAL A C 1
ATOM 788 O O . VAL A 1 98 ? -13.461 4.875 4.125 1 98.88 98 VAL A O 1
ATOM 791 N N . LEU A 1 99 ? -14.578 4.395 5.969 1 98.88 99 LEU A N 1
ATOM 792 C CA . LEU A 1 99 ? -14.836 5.773 6.355 1 98.88 99 LEU A CA 1
ATOM 793 C C . LEU A 1 99 ? -14.062 6.137 7.621 1 98.88 99 LEU A C 1
ATOM 795 O O . LEU A 1 99 ? -14.336 5.594 8.695 1 98.88 99 LEU A O 1
ATOM 799 N N . ALA A 1 100 ? -13.109 6.98 7.488 1 98.88 100 ALA A N 1
ATOM 800 C CA . ALA A 1 100 ? -12.32 7.457 8.625 1 98.88 100 ALA A CA 1
ATOM 801 C C . ALA A 1 100 ? -13.008 8.625 9.32 1 98.88 100 ALA A C 1
ATOM 803 O O . ALA A 1 100 ? -13.18 9.695 8.734 1 98.88 100 ALA A O 1
ATOM 804 N N . LEU A 1 101 ? -13.445 8.438 10.492 1 98.88 101 LEU A N 1
ATOM 805 C CA . LEU A 1 101 ? -14.031 9.461 11.344 1 98.88 101 LEU A CA 1
ATOM 806 C C . LEU A 1 101 ? -13.086 9.828 12.484 1 98.88 101 LEU A C 1
ATOM 808 O O . LEU A 1 101 ? -13.117 9.203 13.547 1 98.88 101 LEU A O 1
ATOM 812 N N . GLY A 1 102 ? -12.234 10.82 12.266 1 98.44 102 GLY A N 1
ATOM 813 C CA . GLY A 1 102 ? -11.289 11.164 13.312 1 98.44 102 GLY A CA 1
ATOM 814 C C . GLY A 1 102 ? -10.18 12.086 12.828 1 98.44 102 GLY A C 1
ATOM 815 O O . GLY A 1 102 ? -10.266 12.656 11.742 1 98.44 102 GLY A O 1
ATOM 816 N N . GLY A 1 103 ? -9.234 12.359 13.648 1 97.38 103 GLY A N 1
ATOM 817 C CA . GLY A 1 103 ? -8.094 13.195 13.305 1 97.38 103 GLY A CA 1
ATOM 818 C C . GLY A 1 103 ? -7.074 12.484 12.438 1 97.38 103 GLY A C 1
ATOM 819 O O . GLY A 1 103 ? -7.426 11.594 11.656 1 97.38 103 GLY A O 1
ATOM 820 N N . GLY A 1 104 ? -5.848 12.938 12.523 1 96.38 104 GLY A N 1
ATOM 821 C CA . GLY A 1 104 ? -4.785 12.445 11.664 1 96.38 104 GLY A CA 1
ATOM 822 C C . GLY A 1 104 ? -4.469 10.977 11.891 1 96.38 104 GLY A C 1
ATOM 823 O O . GLY A 1 104 ? -4.211 10.234 10.945 1 96.38 104 GLY A O 1
ATOM 824 N N . VAL A 1 105 ? -4.477 10.562 13.164 1 96.44 105 VAL A N 1
ATOM 825 C CA . VAL A 1 105 ? -4.145 9.18 13.492 1 96.44 105 VAL A CA 1
ATOM 826 C C . VAL A 1 105 ? -5.152 8.242 12.836 1 96.44 105 VAL A C 1
ATOM 828 O O . VAL A 1 105 ? -4.77 7.309 12.125 1 96.44 105 VAL A O 1
ATOM 831 N N . ILE A 1 106 ? -6.41 8.508 13 1 98.69 106 ILE A N 1
ATOM 832 C CA . ILE A 1 106 ? -7.477 7.684 12.438 1 98.69 106 ILE A CA 1
ATOM 833 C C . ILE A 1 106 ? -7.453 7.777 10.914 1 98.69 106 ILE A C 1
ATOM 835 O O . ILE A 1 106 ? -7.566 6.762 10.227 1 98.69 106 ILE A O 1
ATOM 839 N N . GLY A 1 107 ? -7.336 8.977 10.406 1 98.69 107 GLY A N 1
ATOM 840 C CA . GLY A 1 107 ? -7.273 9.156 8.961 1 98.69 107 GLY A CA 1
ATOM 841 C C . GLY A 1 107 ? -6.156 8.367 8.305 1 98.69 107 GLY A C 1
ATOM 842 O O . GLY A 1 107 ? -6.367 7.715 7.285 1 98.69 107 GLY A O 1
ATOM 843 N N . ASP A 1 108 ? -4.996 8.43 8.891 1 98.38 108 ASP A N 1
ATOM 844 C CA . ASP A 1 108 ? -3.828 7.738 8.352 1 98.38 108 ASP A CA 1
ATOM 845 C C . ASP A 1 108 ? -4.004 6.223 8.422 1 98.38 108 ASP A C 1
ATOM 847 O O . ASP A 1 108 ? -3.748 5.516 7.441 1 98.38 108 ASP A O 1
ATOM 851 N N . MET A 1 109 ? -4.43 5.738 9.555 1 98.75 109 MET A N 1
ATOM 852 C CA . MET A 1 109 ? -4.559 4.297 9.758 1 98.75 109 MET A CA 1
ATOM 853 C C . MET A 1 109 ? -5.66 3.717 8.883 1 98.75 109 MET A C 1
ATOM 855 O O . MET A 1 109 ? -5.465 2.689 8.227 1 98.75 109 MET A O 1
ATOM 859 N N . ALA A 1 110 ? -6.785 4.375 8.875 1 98.88 110 ALA A N 1
ATOM 860 C CA . ALA A 1 110 ? -7.895 3.906 8.047 1 98.88 110 ALA A CA 1
ATOM 861 C C . ALA A 1 110 ? -7.547 3.979 6.566 1 98.88 110 ALA A C 1
ATOM 863 O O . ALA A 1 110 ? -7.902 3.088 5.793 1 98.88 110 ALA A O 1
ATOM 864 N N . GLY A 1 111 ? -6.922 5.07 6.188 1 98.88 111 GLY A N 1
ATOM 865 C CA . GLY A 1 111 ? -6.48 5.199 4.809 1 98.88 111 GLY A CA 1
ATOM 866 C C . GLY A 1 111 ? -5.523 4.102 4.383 1 98.88 111 GLY A C 1
ATOM 867 O O . GLY A 1 111 ? -5.66 3.543 3.293 1 98.88 111 GLY A O 1
ATOM 868 N N . PHE A 1 112 ? -4.566 3.797 5.277 1 98.88 112 PHE A N 1
ATOM 869 C CA . PHE A 1 112 ? -3.623 2.727 4.977 1 98.88 112 PHE A CA 1
ATOM 870 C C . PHE A 1 112 ? -4.332 1.379 4.922 1 98.88 112 PHE A C 1
ATOM 872 O O . PHE A 1 112 ? -4.031 0.546 4.062 1 98.88 112 PHE A O 1
ATOM 879 N N . ALA A 1 113 ? -5.238 1.155 5.816 1 98.88 113 ALA A N 1
ATOM 880 C CA . ALA A 1 113 ? -6.043 -0.065 5.777 1 98.88 113 ALA A CA 1
ATOM 881 C C . ALA A 1 113 ? -6.812 -0.174 4.465 1 98.88 113 ALA A C 1
ATOM 883 O O . ALA A 1 113 ? -6.836 -1.237 3.84 1 98.88 113 ALA A O 1
ATOM 884 N N . ALA A 1 114 ? -7.406 0.91 4.016 1 98.81 114 ALA A N 1
ATOM 885 C CA . ALA A 1 114 ? -8.164 0.931 2.77 1 98.81 114 ALA A CA 1
ATOM 886 C C . ALA A 1 114 ? -7.262 0.643 1.573 1 98.81 114 ALA A C 1
ATOM 888 O O . ALA A 1 114 ? -7.68 -0.013 0.616 1 98.81 114 ALA A O 1
ATOM 889 N N . ALA A 1 115 ? -6.047 1.163 1.655 1 98.69 115 ALA A N 1
ATOM 890 C CA . ALA A 1 115 ? -5.09 0.957 0.573 1 98.69 115 ALA A CA 1
ATOM 891 C C . ALA A 1 115 ? -4.648 -0.504 0.5 1 98.69 115 ALA A C 1
ATOM 893 O O . ALA A 1 115 ? -4.316 -1.005 -0.576 1 98.69 115 ALA A O 1
ATOM 894 N N . SER A 1 116 ? -4.695 -1.188 1.611 1 98.75 116 SER A N 1
ATOM 895 C CA . SER A 1 116 ? -4.051 -2.494 1.702 1 98.75 116 SER A CA 1
ATOM 896 C C . SER A 1 116 ? -5.078 -3.621 1.67 1 98.75 116 SER A C 1
ATOM 898 O O . SER A 1 116 ? -4.785 -4.723 1.199 1 98.75 116 SER A O 1
ATOM 900 N N . PHE A 1 117 ? -6.301 -3.418 2.295 1 98.25 117 PHE A N 1
ATOM 901 C CA . PHE A 1 117 ? -7.328 -4.453 2.322 1 98.25 117 PHE A CA 1
ATOM 902 C C . PHE A 1 117 ? -7.723 -4.859 0.908 1 98.25 117 PHE A C 1
ATOM 904 O O . PHE A 1 117 ? -8.164 -4.027 0.117 1 98.25 117 PHE A O 1
ATOM 911 N N . GLN A 1 118 ? -7.434 -6.125 0.577 1 94.25 118 GLN A N 1
ATOM 912 C CA . GLN A 1 118 ? -7.672 -6.695 -0.745 1 94.25 118 GLN A CA 1
ATOM 913 C C . GLN A 1 118 ? -7.016 -5.852 -1.835 1 94.25 118 GLN A C 1
ATOM 915 O O . GLN A 1 118 ? -7.574 -5.688 -2.92 1 94.25 118 GLN A O 1
ATOM 920 N N . ARG A 1 119 ? -5.918 -5.195 -1.458 1 96.5 119 ARG A N 1
ATOM 921 C CA . ARG A 1 119 ? -5.027 -4.426 -2.32 1 96.5 119 ARG A CA 1
ATOM 922 C C . ARG A 1 119 ? -5.695 -3.143 -2.797 1 96.5 119 ARG A C 1
ATOM 924 O O . ARG A 1 119 ? -5.414 -2.66 -3.896 1 96.5 119 ARG A O 1
ATOM 931 N N . GLY A 1 120 ? -6.668 -2.682 -2.053 1 97.06 120 GLY A N 1
ATOM 932 C CA . GLY A 1 120 ? -7.242 -1.371 -2.318 1 97.06 120 GLY A CA 1
ATOM 933 C C . GLY A 1 120 ? -8.758 -1.371 -2.326 1 97.06 120 GLY A C 1
ATOM 934 O O . GLY A 1 120 ? -9.375 -2.102 -3.102 1 97.06 120 GLY A O 1
ATOM 935 N N . VAL A 1 121 ? -9.375 -0.604 -1.483 1 97.12 121 VAL A N 1
ATOM 936 C CA . VAL A 1 121 ? -10.82 -0.399 -1.462 1 97.12 121 VAL A CA 1
ATOM 937 C C . VAL A 1 121 ? -11.133 1.094 -1.366 1 97.12 121 VAL A C 1
ATOM 939 O O . VAL A 1 121 ? -10.219 1.917 -1.26 1 97.12 121 VAL A O 1
ATOM 942 N N . TYR A 1 122 ? -12.367 1.468 -1.423 1 98.12 122 TYR A N 1
ATOM 943 C CA . TYR A 1 122 ? -12.734 2.879 -1.407 1 98.12 122 TYR A CA 1
ATOM 944 C C . TYR A 1 122 ? -12.531 3.48 -0.022 1 98.12 122 TYR A C 1
ATOM 946 O O . TYR A 1 122 ? -12.578 2.77 0.984 1 98.12 122 TYR A O 1
ATOM 954 N N . PHE A 1 123 ? -12.289 4.742 0.027 1 97.62 123 PHE A N 1
ATOM 955 C CA . PHE A 1 123 ? -11.859 5.445 1.229 1 97.62 123 PHE A CA 1
ATOM 956 C C . PHE A 1 123 ? -12.492 6.828 1.309 1 97.62 123 PHE A C 1
ATOM 958 O O . PHE A 1 123 ? -12.555 7.547 0.309 1 97.62 123 PHE A O 1
ATOM 965 N N . VAL A 1 124 ? -13.086 7.18 2.436 1 98.5 124 VAL A N 1
ATOM 966 C CA . VAL A 1 124 ? -13.68 8.484 2.727 1 98.5 124 VAL A CA 1
ATOM 967 C C . VAL A 1 124 ? -13.078 9.047 4.012 1 98.5 124 VAL A C 1
ATOM 969 O O . VAL A 1 124 ? -12.883 8.312 4.984 1 98.5 124 VAL A O 1
ATOM 972 N N . GLN A 1 125 ? -12.844 10.398 4.031 1 98.44 125 GLN A N 1
ATOM 973 C CA . GLN A 1 125 ? -12.25 11.016 5.211 1 98.44 125 GLN A CA 1
ATOM 974 C C . GLN A 1 125 ? -13.18 12.07 5.809 1 98.44 125 GLN A C 1
ATOM 976 O O . GLN A 1 125 ? -13.602 13 5.113 1 98.44 125 GLN A O 1
ATOM 981 N N . ILE A 1 126 ? -13.453 11.914 7.074 1 98.75 126 ILE A N 1
ATOM 982 C CA . ILE A 1 126 ? -14.156 12.906 7.883 1 98.75 126 ILE A CA 1
ATOM 983 C C . ILE A 1 126 ? -13.234 13.414 8.992 1 98.75 126 ILE A C 1
ATOM 985 O O . ILE A 1 126 ? -13.352 13.008 10.148 1 98.75 126 ILE A O 1
ATOM 989 N N . PRO A 1 127 ? -12.375 14.375 8.648 1 98.75 127 PRO A N 1
ATOM 990 C CA . PRO A 1 127 ? -11.422 14.875 9.641 1 98.75 127 PRO A CA 1
ATOM 991 C C . PRO A 1 127 ? -12.094 15.664 10.758 1 98.75 127 PRO A C 1
ATOM 993 O O . PRO A 1 127 ? -12.906 16.547 10.492 1 98.75 127 PRO A O 1
ATOM 996 N N . THR A 1 128 ? -11.664 15.375 11.992 1 98.5 128 THR A N 1
ATOM 997 C CA . THR A 1 128 ? -12.359 15.969 13.125 1 98.5 128 THR A CA 1
ATOM 998 C C . THR A 1 128 ? -11.422 16.875 13.914 1 98.5 128 THR A C 1
ATOM 1000 O O . THR A 1 128 ? -11.766 17.344 15 1 98.5 128 THR A O 1
ATOM 1003 N N . THR A 1 129 ? -10.195 17.078 13.492 1 98.25 129 THR A N 1
ATOM 1004 C CA . THR A 1 129 ? -9.273 18.078 14.047 1 98.25 129 THR A CA 1
ATOM 1005 C C . THR A 1 129 ? -8.883 19.094 12.977 1 98.25 129 THR A C 1
ATOM 1007 O O . THR A 1 129 ? -8.891 18.797 11.781 1 98.25 129 THR A O 1
ATOM 1010 N N . LEU A 1 130 ? -8.57 20.281 13.445 1 98.62 130 LEU A N 1
ATOM 1011 C CA . LEU A 1 130 ? -8.141 21.297 12.492 1 98.62 130 LEU A CA 1
ATOM 1012 C C . LEU A 1 130 ? -6.906 20.844 11.719 1 98.62 130 LEU A C 1
ATOM 1014 O O . LEU A 1 130 ? -6.828 21.016 10.5 1 98.62 130 LEU A O 1
ATOM 1018 N N . LEU A 1 131 ? -5.988 20.188 12.383 1 97.81 131 LEU A N 1
ATOM 1019 C CA . LEU A 1 131 ? -4.77 19.703 11.75 1 97.81 131 LEU A CA 1
ATOM 1020 C C . LEU A 1 131 ? -5.094 18.75 10.602 1 97.81 131 LEU A C 1
ATOM 1022 O O . LEU A 1 131 ? -4.57 18.906 9.492 1 97.81 131 LEU A O 1
ATOM 1026 N N . SER A 1 132 ? -5.945 17.812 10.875 1 98.12 132 SER A N 1
ATOM 1027 C CA . SER A 1 132 ? -6.285 16.844 9.836 1 98.12 132 SER A CA 1
ATOM 1028 C C . SER A 1 132 ? -7.109 17.5 8.727 1 98.12 132 SER A C 1
ATOM 1030 O O . SER A 1 132 ? -7.027 17.094 7.562 1 98.12 132 SER A O 1
ATOM 1032 N N . GLN A 1 133 ? -7.898 18.531 9.031 1 98.62 133 GLN A N 1
ATOM 1033 C CA . GLN A 1 133 ? -8.719 19.203 8.031 1 98.62 133 GLN A CA 1
ATOM 1034 C C . GLN A 1 133 ? -7.859 19.969 7.043 1 98.62 133 GLN A C 1
ATOM 1036 O O . GLN A 1 133 ? -8.203 20.078 5.863 1 98.62 133 GLN A O 1
ATOM 1041 N N . VAL A 1 134 ? -6.695 20.406 7.484 1 98.06 134 VAL A N 1
ATOM 1042 C CA . VAL A 1 134 ? -5.918 21.297 6.625 1 98.06 134 VAL A CA 1
ATOM 1043 C C . VAL A 1 134 ? -4.719 20.531 6.059 1 98.06 134 VAL A C 1
ATOM 1045 O O . VAL A 1 134 ? -4.074 21 5.117 1 98.06 134 VAL A O 1
ATOM 1048 N N . ASP A 1 135 ? -4.422 19.359 6.598 1 96 135 ASP A N 1
ATOM 1049 C CA . ASP A 1 135 ? -3.156 18.766 6.195 1 96 135 ASP A CA 1
ATOM 1050 C C . ASP A 1 135 ? -3.332 17.281 5.883 1 96 135 ASP A C 1
ATOM 1052 O O . ASP A 1 135 ? -3.512 16.891 4.723 1 96 135 ASP A O 1
ATOM 1056 N N . SER A 1 136 ? -3.557 16.406 6.848 1 95.19 136 SER A N 1
ATOM 1057 C CA . SER A 1 136 ? -3.395 14.969 6.703 1 95.19 136 SER A CA 1
ATOM 1058 C C . SER A 1 136 ? -4.512 14.375 5.852 1 95.19 136 SER A C 1
ATOM 1060 O O . SER A 1 136 ? -4.352 13.289 5.285 1 95.19 136 SER A O 1
ATOM 1062 N N . SER A 1 137 ? -5.652 15.055 5.723 1 97.31 137 SER A N 1
ATOM 1063 C CA . SER A 1 137 ? -6.781 14.492 4.984 1 97.31 137 SER A CA 1
ATOM 1064 C C . SER A 1 137 ? -6.672 14.789 3.494 1 97.31 137 SER A C 1
ATOM 1066 O O . SER A 1 137 ? -7.473 14.297 2.695 1 97.31 137 SER A O 1
ATOM 1068 N N . VAL A 1 138 ? -5.672 15.57 3.117 1 95.25 138 VAL A N 1
ATOM 1069 C CA . VAL A 1 138 ? -5.535 16 1.732 1 95.25 138 VAL A CA 1
ATOM 1070 C C . VAL A 1 138 ? -4.219 15.492 1.155 1 95.25 138 VAL A C 1
ATOM 1072 O O . VAL A 1 138 ? -3.16 15.656 1.77 1 95.25 138 VAL A O 1
ATOM 1075 N N . GLY A 1 139 ? -4.277 14.852 0.025 1 93.31 139 GLY A N 1
ATOM 1076 C CA . GLY A 1 139 ? -3.053 14.492 -0.673 1 93.31 139 GLY A CA 1
ATOM 1077 C C . GLY A 1 139 ? -2.771 13.008 -0.666 1 93.31 139 GLY A C 1
ATOM 1078 O O . GLY A 1 139 ? -1.87 12.539 -1.364 1 93.31 139 GLY A O 1
ATOM 1079 N N . GLY A 1 140 ? -3.4 12.234 0.171 1 95.31 140 GLY A N 1
ATOM 1080 C CA . GLY A 1 140 ? -3.438 10.789 -0.014 1 95.31 140 GLY A CA 1
ATOM 1081 C C . GLY A 1 140 ? -2.352 10.062 0.758 1 95.31 140 GLY A C 1
ATOM 1082 O O . GLY A 1 140 ? -2.295 8.828 0.747 1 95.31 140 GLY A O 1
ATOM 1083 N N . LYS A 1 141 ? -1.405 10.797 1.448 1 95.75 141 LYS A N 1
ATOM 1084 C CA . LYS A 1 141 ? -0.392 10.117 2.25 1 95.75 141 LYS A CA 1
ATOM 1085 C C . LYS A 1 141 ? -1.01 9.477 3.492 1 95.75 141 LYS A C 1
ATOM 1087 O O . LYS A 1 141 ? -1.69 10.156 4.27 1 95.75 141 LYS A O 1
ATOM 1092 N N . THR A 1 142 ? -0.857 8.219 3.646 1 97.81 142 THR A N 1
ATOM 1093 C CA . THR A 1 142 ? -1.318 7.48 4.816 1 97.81 142 THR A CA 1
ATOM 1094 C C . THR A 1 142 ? -0.187 6.645 5.406 1 97.81 142 THR A C 1
ATOM 1096 O O . THR A 1 142 ? 0.867 6.488 4.785 1 97.81 142 THR A O 1
ATOM 1099 N N . GLY A 1 143 ? -0.422 6.211 6.633 1 97.38 143 GLY A N 1
ATOM 1100 C CA . GLY A 1 143 ? 0.638 5.363 7.156 1 97.38 143 GLY A CA 1
ATOM 1101 C C . GLY A 1 143 ? 0.587 5.207 8.664 1 97.38 143 GLY A C 1
ATOM 1102 O O . GLY A 1 143 ? -0.35 5.68 9.312 1 97.38 143 GLY A O 1
ATOM 1103 N N . ILE A 1 144 ? 1.585 4.516 9.18 1 97.31 144 ILE A N 1
ATOM 1104 C CA . ILE A 1 144 ? 1.73 4.23 10.602 1 97.31 144 ILE A CA 1
ATOM 1105 C C . ILE A 1 144 ? 3.186 4.434 11.023 1 97.31 144 ILE A C 1
ATOM 1107 O O . ILE A 1 144 ? 4.066 4.594 10.172 1 97.31 144 ILE A O 1
ATOM 1111 N N . ASN A 1 145 ? 3.299 4.5 12.273 1 92.19 145 ASN A N 1
ATOM 1112 C CA . ASN A 1 145 ? 4.629 4.609 12.859 1 92.19 145 ASN A CA 1
ATOM 1113 C C . ASN A 1 145 ? 5.254 3.24 13.102 1 92.19 145 ASN A C 1
ATOM 1115 O O . ASN A 1 145 ? 4.543 2.238 13.211 1 92.19 145 ASN A O 1
ATOM 1119 N N . HIS A 1 146 ? 6.492 3.178 12.953 1 91.44 146 HIS A N 1
ATOM 1120 C CA . HIS A 1 146 ? 7.336 2.109 13.469 1 91.44 146 HIS A CA 1
ATOM 1121 C C . HIS A 1 146 ? 8.102 2.564 14.711 1 91.44 146 HIS A C 1
ATOM 1123 O O . HIS A 1 146 ? 8.398 3.752 14.859 1 91.44 146 HIS A O 1
ATOM 1129 N N . PRO A 1 147 ? 8.367 1.634 15.68 1 86.5 147 PRO A N 1
ATOM 1130 C CA . PRO A 1 147 ? 9.133 2.057 16.859 1 86.5 147 PRO A CA 1
ATOM 1131 C C . PRO A 1 147 ? 10.414 2.799 16.484 1 86.5 147 PRO A C 1
ATOM 1133 O O . PRO A 1 147 ? 10.867 3.664 17.234 1 86.5 147 PRO A O 1
ATOM 1136 N N . LEU A 1 148 ? 10.922 2.555 15.289 1 84.12 148 LEU A N 1
ATOM 1137 C CA . LEU A 1 148 ? 12.211 3.119 14.891 1 84.12 148 LEU A CA 1
ATOM 1138 C C . LEU A 1 148 ? 12.008 4.344 14 1 84.12 148 LEU A C 1
ATOM 1140 O O . LEU A 1 148 ? 12.984 4.918 13.5 1 84.12 148 LEU A O 1
ATOM 1144 N N . GLY A 1 149 ? 10.812 4.801 13.797 1 83.5 149 GLY A N 1
ATOM 1145 C CA . GLY A 1 149 ? 10.594 5.969 12.961 1 83.5 149 GLY A CA 1
ATOM 1146 C C . GLY A 1 149 ? 9.125 6.316 12.781 1 83.5 149 GLY A C 1
ATOM 1147 O O . GLY A 1 149 ? 8.273 5.426 12.727 1 83.5 149 GLY A O 1
ATOM 1148 N N . LYS A 1 150 ? 8.844 7.547 12.586 1 85.5 150 LYS A N 1
ATOM 1149 C CA . LYS A 1 150 ? 7.488 8.047 12.406 1 85.5 150 LYS A CA 1
ATOM 1150 C C . LYS A 1 150 ? 7.066 7.984 10.945 1 85.5 150 LYS A C 1
ATOM 1152 O O . LYS A 1 150 ? 7.844 8.344 10.055 1 85.5 150 LYS A O 1
ATOM 1157 N N . ASN A 1 151 ? 5.855 7.52 10.734 1 89.75 151 ASN A N 1
ATOM 1158 C CA . ASN A 1 151 ? 5.234 7.5 9.414 1 89.75 151 ASN A CA 1
ATOM 1159 C C . ASN A 1 151 ? 6.125 6.809 8.383 1 89.75 151 ASN A C 1
ATOM 1161 O O . ASN A 1 151 ? 6.246 7.273 7.25 1 89.75 151 ASN A O 1
ATOM 1165 N N . MET A 1 152 ? 6.734 5.664 8.766 1 91.88 152 MET A N 1
ATOM 1166 C CA . MET A 1 152 ? 7.719 5.004 7.914 1 91.88 152 MET A CA 1
ATOM 1167 C C . MET A 1 152 ? 7.051 3.949 7.031 1 91.88 152 MET A C 1
ATOM 1169 O O . MET A 1 152 ? 7.648 3.475 6.066 1 91.88 152 MET A O 1
ATOM 1173 N N . ILE A 1 153 ? 5.84 3.559 7.383 1 97.38 153 ILE A N 1
ATOM 1174 C CA . ILE A 1 153 ? 5.117 2.496 6.691 1 97.38 153 ILE A CA 1
ATOM 1175 C C . ILE A 1 153 ? 3.742 3.002 6.266 1 97.38 153 ILE A C 1
ATOM 1177 O O . ILE A 1 153 ? 2.982 3.521 7.086 1 97.38 153 ILE A O 1
ATOM 1181 N N . GLY A 1 154 ? 3.496 2.893 4.977 1 98 154 GLY A N 1
ATOM 1182 C CA . GLY A 1 154 ? 2.213 3.41 4.527 1 98 154 GLY A CA 1
ATOM 1183 C C . GLY A 1 154 ? 1.993 3.258 3.035 1 98 154 GLY A C 1
ATOM 1184 O O . GLY A 1 154 ? 2.545 2.348 2.412 1 98 154 GLY A O 1
ATOM 1185 N N . ALA A 1 155 ? 1.03 4.07 2.512 1 98.06 155 ALA A N 1
ATOM 1186 C CA . ALA A 1 155 ? 0.66 4.066 1.099 1 98.06 155 ALA A CA 1
ATOM 1187 C C . ALA A 1 155 ? 0.071 5.41 0.683 1 98.06 155 ALA A C 1
ATOM 1189 O O . ALA A 1 155 ? -0.323 6.215 1.533 1 98.06 155 ALA A O 1
ATOM 1190 N N . PHE A 1 156 ? 0.15 5.688 -0.581 1 96 156 PHE A N 1
ATOM 1191 C CA . PHE A 1 156 ? -0.662 6.762 -1.141 1 96 156 PHE A CA 1
ATOM 1192 C C . PHE A 1 156 ? -2.072 6.273 -1.444 1 96 156 PHE A C 1
ATOM 1194 O O . PHE A 1 156 ? -2.254 5.332 -2.219 1 96 156 PHE A O 1
ATOM 1201 N N . LYS A 1 157 ? -3.053 6.785 -0.816 1 97.31 157 LYS A N 1
ATOM 1202 C CA . LYS A 1 157 ? -4.461 6.445 -1.002 1 97.31 157 LYS A CA 1
ATOM 1203 C C . LYS A 1 157 ? -5.34 7.691 -0.956 1 97.31 157 LYS A C 1
ATOM 1205 O O . LYS A 1 157 ? -5.555 8.266 0.114 1 97.31 157 LYS A O 1
ATOM 1210 N N . GLN A 1 158 ? -5.855 8.055 -2.111 1 96.88 158 GLN A N 1
ATOM 1211 C CA . GLN A 1 158 ? -6.715 9.234 -2.195 1 96.88 158 GLN A CA 1
ATOM 1212 C C . GLN A 1 158 ? -8.141 8.906 -1.754 1 96.88 158 GLN A C 1
ATOM 1214 O O . GLN A 1 158 ? -8.672 7.84 -2.088 1 96.88 158 GLN A O 1
ATOM 1219 N N . PRO A 1 159 ? -8.758 9.75 -0.985 1 97.88 159 PRO A N 1
ATOM 1220 C CA . PRO A 1 159 ? -10.164 9.547 -0.63 1 97.88 159 PRO A CA 1
ATOM 1221 C C . PRO A 1 159 ? -11.117 9.867 -1.78 1 97.88 159 PRO A C 1
ATOM 1223 O O . PRO A 1 159 ? -10.734 10.547 -2.734 1 97.88 159 PRO A O 1
ATOM 1226 N N . GLU A 1 160 ? -12.297 9.281 -1.657 1 98.06 160 GLU A N 1
ATOM 1227 C CA . GLU A 1 160 ? -13.359 9.648 -2.59 1 98.06 160 GLU A CA 1
ATOM 1228 C C . GLU A 1 160 ? -13.898 11.047 -2.297 1 98.06 160 GLU A C 1
ATOM 1230 O O . GLU A 1 160 ? -14.391 11.727 -3.199 1 98.06 160 GLU A O 1
ATOM 1235 N N . VAL A 1 161 ? -13.828 11.438 -1.047 1 98.5 161 VAL A N 1
ATOM 1236 C CA . VAL A 1 161 ? -14.328 12.727 -0.587 1 98.5 161 VAL A CA 1
ATOM 1237 C C . VAL A 1 161 ? -13.758 13.039 0.794 1 98.5 161 VAL A C 1
ATOM 1239 O O . VAL A 1 161 ? -13.461 12.133 1.57 1 98.5 161 VAL A O 1
ATOM 1242 N N . VAL A 1 162 ? -13.531 14.289 1.068 1 98.75 162 VAL A N 1
ATOM 1243 C CA . VAL A 1 162 ? -13.227 14.805 2.398 1 98.75 162 VAL A CA 1
ATOM 1244 C C . VAL A 1 162 ? -14.344 15.727 2.865 1 98.75 162 VAL A C 1
ATOM 1246 O O . VAL A 1 162 ? -14.797 16.594 2.111 1 98.75 162 VAL A O 1
ATOM 1249 N N . MET A 1 163 ? -14.859 15.484 3.994 1 98.75 163 MET A N 1
ATOM 1250 C CA . MET A 1 163 ? -15.883 16.344 4.578 1 98.75 163 MET A CA 1
ATOM 1251 C C . MET A 1 163 ? -15.383 17 5.863 1 98.75 163 MET A C 1
ATOM 1253 O O . MET A 1 163 ? -15.312 16.344 6.906 1 98.75 163 MET A O 1
ATOM 1257 N N . ALA A 1 164 ? -15.031 18.234 5.777 1 98.69 164 ALA A N 1
ATOM 1258 C CA . ALA A 1 164 ? -14.516 19.016 6.902 1 98.69 164 ALA A CA 1
ATOM 1259 C C . ALA A 1 164 ? -15.609 19.875 7.527 1 98.69 164 ALA A C 1
ATOM 1261 O O . ALA A 1 164 ? -15.883 20.984 7.059 1 98.69 164 ALA A O 1
ATOM 1262 N N . ASP A 1 165 ? -16.172 19.391 8.602 1 98.62 165 ASP A N 1
ATOM 1263 C CA . ASP A 1 165 ? -17.266 20.047 9.312 1 98.62 165 ASP A CA 1
ATOM 1264 C C . ASP A 1 165 ? -16.734 20.844 10.516 1 98.62 165 ASP A C 1
ATOM 1266 O O . ASP A 1 165 ? -16.391 20.25 11.539 1 98.62 165 ASP A O 1
ATOM 1270 N N . MET A 1 166 ? -16.859 22.172 10.422 1 98.38 166 MET A N 1
ATOM 1271 C CA . MET A 1 166 ? -16.281 23.031 11.453 1 98.38 166 MET A CA 1
ATOM 1272 C C . MET A 1 166 ? -17 22.844 12.781 1 98.38 166 MET A C 1
ATOM 1274 O O . MET A 1 166 ? -16.438 23.109 13.844 1 98.38 166 MET A O 1
ATOM 1278 N N . SER A 1 167 ? -18.234 22.375 12.742 1 97.81 167 SER A N 1
ATOM 1279 C CA . SER A 1 167 ? -19 22.203 13.984 1 97.81 167 SER A CA 1
ATOM 1280 C C . SER A 1 167 ? -18.359 21.125 14.867 1 97.81 167 SER A C 1
ATOM 1282 O O . SER A 1 167 ? -18.547 21.141 16.078 1 97.81 167 SER A O 1
ATOM 1284 N N . GLN A 1 168 ? -17.594 20.25 14.258 1 96.56 168 GLN A N 1
ATOM 1285 C CA . GLN A 1 168 ? -16.984 19.156 15.016 1 96.56 168 GLN A CA 1
ATOM 1286 C C . GLN A 1 168 ? -15.742 19.641 15.766 1 96.56 168 GLN A C 1
ATOM 1288 O O . GLN A 1 168 ? -15.234 18.938 16.641 1 96.56 168 GLN A O 1
ATOM 1293 N N . LEU A 1 169 ? -15.258 20.844 15.461 1 97.88 169 LEU A N 1
ATOM 1294 C CA . LEU A 1 169 ? -14.102 21.406 16.141 1 97.88 169 LEU A CA 1
ATOM 1295 C C . LEU A 1 169 ? -14.492 21.969 17.516 1 97.88 169 LEU A C 1
ATOM 1297 O O . LEU A 1 169 ? -13.633 22.266 18.344 1 97.88 169 LEU A O 1
ATOM 1301 N N . LYS A 1 170 ? -15.789 22.047 17.766 1 95.75 170 LYS A N 1
ATOM 1302 C CA . LYS A 1 170 ? -16.281 22.578 19.031 1 95.75 170 LYS A CA 1
ATOM 1303 C C . LYS A 1 170 ? -15.883 21.672 20.203 1 95.75 170 LYS A C 1
ATOM 1305 O O . LYS A 1 170 ? -15.703 22.156 21.328 1 95.75 170 LYS A O 1
ATOM 1310 N N . THR A 1 171 ? -15.766 20.422 19.906 1 95.88 171 THR A N 1
ATOM 1311 C CA . THR A 1 171 ? -15.438 19.484 20.969 1 95.88 171 THR A CA 1
ATOM 1312 C C . THR A 1 171 ? -13.93 19.234 21.031 1 95.88 171 THR A C 1
ATOM 1314 O O . THR A 1 171 ? -13.453 18.469 21.875 1 95.88 171 THR A O 1
ATOM 1317 N N . LEU A 1 172 ? -13.195 19.844 20.156 1 96.44 172 LEU A N 1
ATOM 1318 C CA . LEU A 1 172 ? -11.742 19.688 20.094 1 96.44 172 LEU A CA 1
ATOM 1319 C C . LEU A 1 172 ? -11.07 20.469 21.219 1 96.44 172 LEU A C 1
ATOM 1321 O O . LEU A 1 172 ? -11.352 21.656 21.406 1 96.44 172 LEU A O 1
ATOM 1325 N N . PRO A 1 173 ? -10.195 19.844 22.016 1 95.62 173 PRO A N 1
ATOM 1326 C CA . PRO A 1 173 ? -9.453 20.609 23.016 1 95.62 173 PRO A CA 1
ATOM 1327 C C . PRO A 1 173 ? -8.695 21.797 22.422 1 95.62 173 PRO A C 1
ATOM 1329 O O . PRO A 1 173 ? -8.141 21.688 21.328 1 95.62 173 PRO A O 1
ATOM 1332 N N . PRO A 1 174 ? -8.68 22.906 23.109 1 96.81 174 PRO A N 1
ATOM 1333 C CA . PRO A 1 174 ? -8.047 24.125 22.594 1 96.81 174 PRO A CA 1
ATOM 1334 C C . PRO A 1 174 ? -6.602 23.891 22.156 1 96.81 174 PRO A C 1
ATOM 1336 O O . PRO A 1 174 ? -6.164 24.453 21.141 1 96.81 174 PRO A O 1
ATOM 1339 N N . ARG A 1 175 ? -5.918 23.047 22.906 1 95.94 175 ARG A N 1
ATOM 1340 C CA . ARG A 1 175 ? -4.527 22.75 22.578 1 95.94 175 ARG A CA 1
ATOM 1341 C C . ARG A 1 175 ? -4.406 22.109 21.203 1 95.94 175 ARG A C 1
ATOM 1343 O O . ARG A 1 175 ? -3.461 22.375 20.469 1 95.94 175 ARG A O 1
ATOM 1350 N N . GLU A 1 176 ? -5.34 21.281 20.891 1 96.12 176 GLU A N 1
ATOM 1351 C CA . GLU A 1 176 ? -5.367 20.594 19.594 1 96.12 176 GLU A CA 1
ATOM 1352 C C . GLU A 1 176 ? -5.742 21.562 18.469 1 96.12 176 GLU A C 1
ATOM 1354 O O . GLU A 1 176 ? -5.258 21.422 17.344 1 96.12 176 GLU A O 1
ATOM 1359 N N . LEU A 1 177 ? -6.617 22.469 18.797 1 98.12 177 LEU A N 1
ATOM 1360 C CA . LEU A 1 177 ? -6.957 23.484 17.812 1 98.12 177 LEU A CA 1
ATOM 1361 C C . LEU A 1 177 ? -5.734 24.328 17.438 1 98.12 177 LEU A C 1
ATOM 1363 O O . LEU A 1 177 ? -5.465 24.562 16.266 1 98.12 177 LEU A O 1
ATOM 1367 N N . SER A 1 178 ? -5.039 24.703 18.469 1 98 178 SER A N 1
ATOM 1368 C CA . SER A 1 178 ? -3.814 25.469 18.266 1 98 178 SER A CA 1
ATOM 1369 C C . SER A 1 1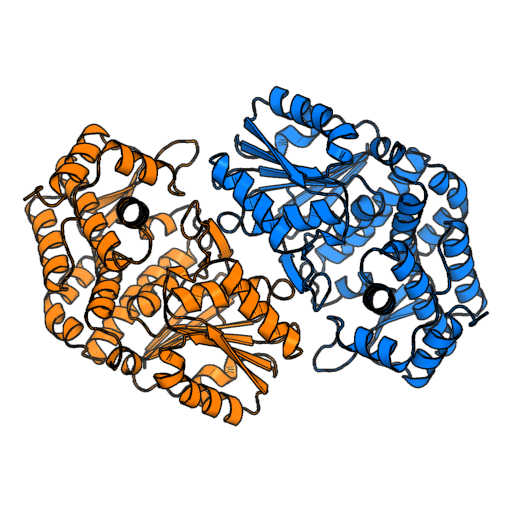78 ? -2.807 24.672 17.438 1 98 178 SER A C 1
ATOM 1371 O O . SER A 1 178 ? -2.16 25.234 16.547 1 98 178 SER A O 1
ATOM 1373 N N . ALA A 1 179 ? -2.697 23.438 17.75 1 96.75 179 ALA A N 1
ATOM 1374 C CA . ALA A 1 179 ? -1.792 22.578 16.984 1 96.75 179 ALA A CA 1
ATOM 1375 C C . ALA A 1 179 ? -2.143 22.578 15.5 1 96.75 179 ALA A C 1
ATOM 1377 O O . ALA A 1 179 ? -1.255 22.547 14.648 1 96.75 179 ALA A O 1
ATOM 1378 N N . GLY A 1 180 ? -3.404 22.594 15.203 1 98.25 180 GLY A N 1
ATOM 1379 C CA . GLY A 1 180 ? -3.838 22.672 13.82 1 98.25 180 GLY A CA 1
ATOM 1380 C C . GLY A 1 180 ? -3.48 24 13.164 1 98.25 180 GLY A C 1
ATOM 1381 O O . GLY A 1 180 ? -3.16 24.047 11.977 1 98.25 180 GLY A O 1
ATOM 1382 N N . LEU A 1 181 ? -3.533 25.047 13.984 1 98.69 181 LEU A N 1
ATOM 1383 C CA . LEU A 1 181 ? -3.223 26.375 13.469 1 98.69 181 LEU A CA 1
ATOM 1384 C C . LEU A 1 181 ? -1.76 26.469 13.047 1 98.69 181 LEU A C 1
ATOM 1386 O O . LEU A 1 181 ? -1.409 27.266 12.18 1 98.69 181 LEU A O 1
ATOM 1390 N N . ALA A 1 182 ? -0.929 25.625 13.586 1 98.44 182 ALA A N 1
ATOM 1391 C CA . ALA A 1 182 ? 0.465 25.562 13.156 1 98.44 182 ALA A CA 1
ATOM 1392 C C . ALA A 1 182 ? 0.566 25.25 11.672 1 98.44 182 ALA A C 1
ATOM 1394 O O . ALA A 1 182 ? 1.312 25.906 10.938 1 98.44 182 ALA A O 1
ATOM 1395 N N . GLU A 1 183 ? -0.213 24.297 11.234 1 98.06 183 GLU A N 1
ATOM 1396 C CA . GLU A 1 183 ? -0.199 23.906 9.828 1 98.06 183 GLU A CA 1
ATOM 1397 C C . GLU A 1 183 ? -0.802 25 8.945 1 98.06 183 GLU A C 1
ATOM 1399 O O . GLU A 1 183 ? -0.372 25.203 7.809 1 98.06 183 GLU A O 1
ATOM 1404 N N . VAL A 1 184 ? -1.77 25.703 9.508 1 98.69 184 VAL A N 1
ATOM 1405 C CA . VAL A 1 184 ? -2.371 26.812 8.766 1 98.69 184 VAL A CA 1
ATOM 1406 C C . VAL A 1 184 ? -1.332 27.906 8.547 1 98.69 184 VAL A C 1
ATOM 1408 O O . VAL A 1 184 ? -1.178 28.406 7.434 1 98.69 184 VAL A O 1
ATOM 1411 N N . ILE A 1 185 ? -0.636 28.219 9.594 1 98.81 185 ILE A N 1
ATOM 1412 C CA . ILE A 1 185 ? 0.406 29.25 9.531 1 98.81 185 ILE A CA 1
ATOM 1413 C C . ILE A 1 185 ? 1.49 28.812 8.547 1 98.81 185 ILE A C 1
ATOM 1415 O O . ILE A 1 185 ? 2.021 29.641 7.797 1 98.81 185 ILE A O 1
ATOM 1419 N N . LYS A 1 186 ? 1.752 27.547 8.508 1 98.5 186 LYS A N 1
ATOM 1420 C CA . LYS A 1 186 ? 2.764 27 7.609 1 98.5 186 LYS A CA 1
ATOM 1421 C C . LYS A 1 186 ? 2.459 27.359 6.16 1 98.5 186 LYS A C 1
ATOM 1423 O O . LYS A 1 186 ? 3.355 27.766 5.414 1 98.5 186 LYS A O 1
ATOM 1428 N N . TYR A 1 187 ? 1.19 27.25 5.77 1 98 187 TYR A N 1
ATOM 1429 C CA . TYR A 1 187 ? 0.819 27.547 4.391 1 98 187 TYR A CA 1
ATOM 1430 C C . TYR A 1 187 ? 1.036 29.016 4.066 1 98 187 TYR A C 1
ATOM 1432 O O . TYR A 1 187 ? 1.416 29.359 2.947 1 98 187 TYR A O 1
ATOM 1440 N N . ALA A 1 188 ? 0.801 29.875 5.027 1 98.31 188 ALA A N 1
ATOM 1441 C CA . ALA A 1 188 ? 1.031 31.312 4.836 1 98.31 188 ALA A CA 1
ATOM 1442 C C . ALA A 1 188 ? 2.518 31.609 4.664 1 98.31 188 ALA A C 1
ATOM 1444 O O . ALA A 1 188 ? 2.91 32.344 3.756 1 98.31 188 ALA A O 1
ATOM 1445 N N . LEU A 1 189 ? 3.336 31.016 5.488 1 98.25 189 LEU A N 1
ATOM 1446 C CA . LEU A 1 189 ? 4.77 31.266 5.484 1 98.25 189 LEU A CA 1
ATOM 1447 C C . LEU A 1 189 ? 5.422 30.703 4.223 1 98.25 189 LEU A C 1
ATOM 1449 O O . LEU A 1 189 ? 6.375 31.281 3.703 1 98.25 189 LEU A O 1
ATOM 1453 N N . LEU A 1 190 ? 4.883 29.625 3.756 1 95.75 190 LEU A N 1
ATOM 1454 C CA . LEU A 1 190 ? 5.586 28.938 2.68 1 95.75 190 LEU A CA 1
ATOM 1455 C C . LEU A 1 190 ? 5.219 29.531 1.323 1 95.75 190 LEU A C 1
ATOM 1457 O O . LEU A 1 190 ? 6 29.438 0.371 1 95.75 190 LEU A O 1
ATOM 1461 N N . GLY A 1 191 ? 3.979 30.281 1.294 1 95.75 191 GLY A N 1
ATOM 1462 C CA . GLY A 1 191 ? 3.67 30.625 -0.085 1 95.75 191 GLY A CA 1
ATOM 1463 C C . GLY A 1 191 ? 2.633 31.719 -0.209 1 95.75 191 GLY A C 1
ATOM 1464 O O . GLY A 1 191 ? 2.256 32.094 -1.318 1 95.75 191 GLY A O 1
ATOM 1465 N N . ASP A 1 192 ? 2.148 32.281 0.847 1 97.44 192 ASP A N 1
ATOM 1466 C CA . ASP A 1 192 ? 1.025 33.219 0.727 1 97.44 192 ASP A CA 1
ATOM 1467 C C . ASP A 1 192 ? 1.101 34.312 1.789 1 97.44 192 ASP A C 1
ATOM 1469 O O . ASP A 1 192 ? 0.41 34.25 2.809 1 97.44 192 ASP A O 1
ATOM 1473 N N . ILE A 1 193 ? 1.772 35.375 1.49 1 97.62 193 ILE A N 1
ATOM 1474 C CA . ILE A 1 193 ? 1.999 36.469 2.428 1 97.62 193 ILE A CA 1
ATOM 1475 C C . ILE A 1 193 ? 0.674 37.188 2.746 1 97.62 193 ILE A C 1
ATOM 1477 O O . ILE A 1 193 ? 0.472 37.656 3.861 1 97.62 193 ILE A O 1
ATOM 1481 N N . GLU A 1 194 ? -0.225 37.188 1.787 1 98.12 194 GLU A N 1
ATOM 1482 C CA . GLU A 1 194 ? -1.539 37.781 2.037 1 98.12 194 GLU A CA 1
ATOM 1483 C C . GLU A 1 194 ? -2.324 36.938 3.055 1 98.12 194 GLU A C 1
ATOM 1485 O O . GLU A 1 194 ? -3.035 37.5 3.895 1 98.12 194 GLU A O 1
ATOM 1490 N N . PHE A 1 195 ? -2.162 35.625 2.926 1 98.38 195 PHE A N 1
ATOM 1491 C CA . PHE A 1 195 ? -2.789 34.75 3.904 1 98.38 195 PHE A CA 1
ATOM 1492 C C . PHE A 1 195 ? -2.213 34.969 5.293 1 98.38 195 PHE A C 1
ATOM 1494 O O . PHE A 1 195 ? -2.938 34.938 6.289 1 98.38 195 PHE A O 1
ATOM 1501 N N . LEU A 1 196 ? -0.934 35.312 5.398 1 98.56 196 LEU A N 1
ATOM 1502 C CA . LEU A 1 196 ? -0.314 35.625 6.676 1 98.56 196 LEU A CA 1
ATOM 1503 C C . LEU A 1 196 ? -0.968 36.875 7.293 1 98.56 196 LEU A C 1
ATOM 1505 O O . LEU A 1 196 ? -1.28 36.875 8.484 1 98.56 196 LEU A O 1
ATOM 1509 N N . GLY A 1 197 ? -1.154 37.844 6.406 1 98.56 197 GLY A N 1
ATOM 1510 C CA . GLY A 1 197 ? -1.841 39.062 6.883 1 98.56 197 GLY A CA 1
ATOM 1511 C C . GLY A 1 197 ? -3.248 38.781 7.379 1 98.56 197 GLY A C 1
ATOM 1512 O O . GLY A 1 197 ? -3.67 39.312 8.398 1 98.56 197 GLY A O 1
ATOM 1513 N N . TRP A 1 198 ? -3.9 37.938 6.68 1 98.75 198 TRP A N 1
ATOM 1514 C CA . TRP A 1 198 ? -5.254 37.562 7.07 1 98.75 198 TRP A CA 1
ATOM 1515 C C . TRP A 1 198 ? -5.254 36.844 8.422 1 98.75 198 TRP A C 1
ATOM 1517 O O . TRP A 1 198 ? -6.102 37.125 9.273 1 98.75 198 TRP A O 1
ATOM 1527 N N . LEU A 1 199 ? -4.32 35.969 8.641 1 98.81 199 LEU A N 1
ATOM 1528 C CA . LEU A 1 199 ? -4.199 35.25 9.898 1 98.81 199 LEU A CA 1
ATOM 1529 C C . LEU A 1 199 ? -3.9 36.219 11.047 1 98.81 199 LEU A C 1
ATOM 1531 O O . LEU A 1 199 ? -4.434 36.062 12.148 1 98.81 199 LEU A O 1
ATOM 1535 N N . GLU A 1 200 ? -3.064 37.125 10.812 1 98.69 200 GLU A N 1
ATOM 1536 C CA . GLU A 1 200 ? -2.729 38.125 11.836 1 98.69 200 GLU A CA 1
ATOM 1537 C C . GLU A 1 200 ? -3.961 38.906 12.266 1 98.69 200 GLU A C 1
ATOM 1539 O O . GLU A 1 200 ? -4.121 39.219 13.453 1 98.69 200 GLU A O 1
ATOM 1544 N N . THR A 1 201 ? -4.789 39.125 11.336 1 98.69 201 THR A N 1
ATOM 1545 C CA . THR A 1 201 ? -5.992 39.906 11.594 1 98.69 201 THR A CA 1
ATOM 1546 C C . THR A 1 201 ? -7.027 39.094 12.344 1 98.69 201 THR A C 1
ATOM 1548 O O . THR A 1 201 ? -7.754 39.594 13.195 1 98.69 201 THR A O 1
ATOM 1551 N N . HIS A 1 202 ? -7.098 37.781 12.117 1 98.75 202 HIS A N 1
ATOM 1552 C CA . HIS A 1 202 ? -8.258 37.031 12.547 1 98.75 202 HIS A CA 1
ATOM 1553 C C . HIS A 1 202 ? -7.871 35.969 13.562 1 98.75 202 HIS A C 1
ATOM 1555 O O . HIS A 1 202 ? -8.695 35.125 13.945 1 98.75 202 HIS A O 1
ATOM 1561 N N . MET A 1 203 ? -6.648 35.969 14.07 1 98.69 203 MET A N 1
ATOM 1562 C CA . MET A 1 203 ? -6.137 34.875 14.898 1 98.69 203 MET A CA 1
ATOM 1563 C C . MET A 1 203 ? -6.984 34.719 16.156 1 98.69 203 MET A C 1
ATOM 1565 O O . MET A 1 203 ? -7.285 33.594 16.562 1 98.69 203 MET A O 1
ATOM 1569 N N . ASP A 1 204 ? -7.434 35.781 16.75 1 98.31 204 ASP A N 1
ATOM 1570 C CA . ASP A 1 204 ? -8.242 35.688 17.953 1 98.31 204 ASP A CA 1
ATOM 1571 C C . ASP A 1 204 ? -9.555 34.969 17.688 1 98.31 204 ASP A C 1
ATOM 1573 O O . ASP A 1 204 ? -10 34.156 18.516 1 98.31 204 ASP A O 1
ATOM 1577 N N . GLY A 1 205 ? -10.156 35.312 16.562 1 98.44 205 GLY A N 1
ATOM 1578 C CA . GLY A 1 205 ? -11.367 34.594 16.172 1 98.44 205 GLY A CA 1
ATOM 1579 C C . GLY A 1 205 ? -11.141 33.125 15.883 1 98.44 205 GLY A C 1
ATOM 1580 O O . GLY A 1 205 ? -11.984 32.281 16.203 1 98.44 205 GLY A O 1
ATOM 1581 N N . LEU A 1 206 ? -10.008 32.844 15.273 1 98.69 206 LEU A N 1
ATOM 1582 C CA . LEU A 1 206 ? -9.656 31.453 14.977 1 98.69 206 LEU A CA 1
ATOM 1583 C C . LEU A 1 206 ? -9.461 30.656 16.266 1 98.69 206 LEU A C 1
ATOM 1585 O O . LEU A 1 206 ? -10.023 29.562 16.406 1 98.69 206 LEU A O 1
ATOM 1589 N N . ILE A 1 207 ? -8.742 31.203 17.203 1 98.12 207 ILE A N 1
ATOM 1590 C CA . ILE A 1 207 ? -8.469 30.547 18.484 1 98.12 207 ILE A CA 1
ATOM 1591 C C . ILE A 1 207 ? -9.766 30.359 19.25 1 98.12 207 ILE A C 1
ATOM 1593 O O . ILE A 1 207 ? -9.945 29.359 19.953 1 98.12 207 ILE A O 1
ATOM 1597 N N . ALA A 1 208 ? -10.703 31.281 19.047 1 97.62 208 ALA A N 1
ATOM 1598 C CA . ALA A 1 208 ? -11.984 31.234 19.75 1 97.62 208 ALA A CA 1
ATOM 1599 C C . ALA A 1 208 ? -12.922 30.219 19.109 1 97.62 208 ALA A C 1
ATOM 1601 O O . ALA A 1 208 ? -13.992 29.922 19.656 1 97.62 208 ALA A O 1
ATOM 1602 N N . GLY A 1 209 ? -12.57 29.688 17.984 1 97.81 209 GLY A N 1
ATOM 1603 C CA . GLY A 1 209 ? -13.352 28.625 17.359 1 97.81 209 GLY A CA 1
ATOM 1604 C C . GLY A 1 209 ? -14.445 29.156 16.453 1 97.81 209 GLY A C 1
ATOM 1605 O O . GLY A 1 209 ? -15.453 28.469 16.234 1 97.81 209 GLY A O 1
ATOM 1606 N N . ASP A 1 210 ? -14.258 30.391 15.953 1 98.19 210 ASP A N 1
ATOM 1607 C CA . ASP A 1 210 ? -15.234 30.938 15.016 1 98.19 210 ASP A CA 1
ATOM 1608 C C . ASP A 1 210 ? -15.344 30.062 13.773 1 98.19 210 ASP A C 1
ATOM 1610 O O . ASP A 1 210 ? -14.398 29.984 12.977 1 98.19 210 ASP A O 1
ATOM 1614 N N . GLU A 1 211 ? -16.469 29.516 13.539 1 98.25 211 GLU A N 1
ATOM 1615 C CA . GLU A 1 211 ? -16.656 28.516 12.492 1 98.25 211 GLU A CA 1
ATOM 1616 C C . GLU A 1 211 ? -16.453 29.109 11.109 1 98.25 211 GLU A C 1
ATOM 1618 O O . GLU A 1 211 ? -15.93 28.453 10.211 1 98.25 211 GLU A O 1
ATOM 1623 N N . THR A 1 212 ? -16.859 30.344 10.945 1 98.19 212 THR A N 1
ATOM 1624 C CA . THR A 1 212 ? -16.719 31 9.648 1 98.19 212 THR A CA 1
ATOM 1625 C C . THR A 1 212 ? -15.258 31.25 9.312 1 98.19 212 THR A C 1
ATOM 1627 O O . THR A 1 212 ? -14.812 30.984 8.195 1 98.19 212 THR A O 1
ATOM 1630 N N . LEU A 1 213 ? -14.547 31.75 10.305 1 98.5 213 LEU A N 1
ATOM 1631 C CA . LEU A 1 213 ? -13.125 32 10.117 1 98.5 213 LEU A CA 1
ATOM 1632 C C . LEU A 1 213 ? -12.359 30.703 9.914 1 98.5 213 LEU A C 1
ATOM 1634 O O . LEU A 1 213 ? -11.469 30.641 9.055 1 98.5 213 LEU A O 1
ATOM 1638 N N . LEU A 1 214 ? -12.742 29.719 10.664 1 98.75 214 LEU A N 1
ATOM 1639 C CA . LEU A 1 214 ? -12.086 28.422 10.539 1 98.75 214 LEU A CA 1
ATOM 1640 C C . LEU A 1 214 ? -12.328 27.812 9.156 1 98.75 214 LEU A C 1
ATOM 1642 O O . LEU A 1 214 ? -11.406 27.266 8.547 1 98.75 214 LEU A O 1
ATOM 1646 N N . ALA A 1 215 ? -13.523 27.906 8.641 1 98.75 215 ALA A N 1
ATOM 1647 C CA . ALA A 1 215 ? -13.828 27.391 7.309 1 98.75 215 ALA A CA 1
ATOM 1648 C C . ALA A 1 215 ? -12.969 28.078 6.246 1 98.75 215 ALA A C 1
ATOM 1650 O O . ALA A 1 215 ? -12.5 27.422 5.309 1 98.75 215 ALA A O 1
ATOM 1651 N N . GLU A 1 216 ? -12.805 29.344 6.422 1 98.5 216 GLU A N 1
ATOM 1652 C CA . GLU A 1 216 ? -11.969 30.094 5.484 1 98.5 216 GLU A CA 1
ATOM 1653 C C . GLU A 1 216 ? -10.516 29.656 5.566 1 98.5 216 GLU A C 1
ATOM 1655 O O . GLU A 1 216 ? -9.852 29.469 4.543 1 98.5 216 GLU A O 1
ATOM 1660 N N . ALA A 1 217 ? -10.016 29.516 6.793 1 98.69 217 ALA A N 1
ATOM 1661 C CA . ALA A 1 217 ? -8.648 29.047 6.988 1 98.69 217 ALA A CA 1
ATOM 1662 C C . ALA A 1 217 ? -8.445 27.656 6.367 1 98.69 217 ALA A C 1
ATOM 1664 O O . ALA A 1 217 ? -7.434 27.422 5.707 1 98.69 217 ALA A O 1
ATOM 1665 N N . VAL A 1 218 ? -9.414 26.781 6.555 1 98.75 218 VAL A N 1
ATOM 1666 C CA . VAL A 1 218 ? -9.336 25.422 6.02 1 98.75 218 VAL A CA 1
ATOM 1667 C C . VAL A 1 218 ? -9.367 25.469 4.492 1 98.75 218 VAL A C 1
ATOM 1669 O O . VAL A 1 218 ? -8.57 24.812 3.83 1 98.75 218 VAL A O 1
ATOM 1672 N N . TYR A 1 219 ? -10.211 26.297 3.949 1 98.56 219 TYR A N 1
ATOM 1673 C CA . TYR A 1 219 ? -10.312 26.406 2.498 1 98.56 219 TYR A CA 1
ATOM 1674 C C . TYR A 1 219 ? -8.992 26.859 1.89 1 98.56 219 TYR A C 1
ATOM 1676 O O . TYR A 1 219 ? -8.492 26.234 0.949 1 98.56 219 TYR A O 1
ATOM 1684 N N . ARG A 1 220 ? -8.445 27.891 2.414 1 98.06 220 ARG A N 1
ATOM 1685 C CA . ARG A 1 220 ? -7.211 28.438 1.865 1 98.06 220 ARG A CA 1
ATOM 1686 C C . ARG A 1 220 ? -6.047 27.469 2.021 1 98.06 220 ARG A C 1
ATOM 1688 O O . ARG A 1 220 ? -5.227 27.328 1.112 1 98.06 220 ARG A O 1
ATOM 1695 N N . SER A 1 221 ? -6.004 26.859 3.162 1 98.19 221 SER A N 1
ATOM 1696 C CA . SER A 1 221 ? -4.953 25.875 3.404 1 98.19 221 SER A CA 1
ATOM 1697 C C . SER A 1 221 ? -5.059 24.703 2.434 1 98.19 221 SER A C 1
ATOM 1699 O O . SER A 1 221 ? -4.07 24.328 1.807 1 98.19 221 SER A O 1
ATOM 1701 N N . CYS A 1 222 ? -6.285 24.156 2.293 1 97.88 222 CYS A N 1
ATOM 1702 C CA . CYS A 1 222 ? -6.508 23.016 1.403 1 97.88 222 CYS A CA 1
ATOM 1703 C C . CYS A 1 222 ? -6.246 23.406 -0.048 1 97.88 222 CYS A C 1
ATOM 1705 O O . CYS A 1 222 ? -5.762 22.578 -0.833 1 97.88 222 CYS A O 1
ATOM 1707 N N . ALA A 1 223 ? -6.586 24.641 -0.398 1 97.06 223 ALA A N 1
ATOM 1708 C CA . ALA A 1 223 ? -6.324 25.109 -1.755 1 97.06 223 ALA A CA 1
ATOM 1709 C C . ALA A 1 223 ? -4.824 25.125 -2.047 1 97.06 223 ALA A C 1
ATOM 1711 O O . ALA A 1 223 ? -4.395 24.734 -3.135 1 97.06 223 ALA A O 1
ATOM 1712 N N . HIS A 1 224 ? -4.062 25.609 -1.108 1 95.38 224 HIS A N 1
ATOM 1713 C CA . HIS A 1 224 ? -2.609 25.609 -1.243 1 95.38 224 HIS A CA 1
ATOM 1714 C C . HIS A 1 224 ? -2.066 24.203 -1.408 1 95.38 224 HIS A C 1
ATOM 1716 O O . HIS A 1 224 ? -1.291 23.922 -2.328 1 95.38 224 HIS A O 1
ATOM 1722 N N . LYS A 1 225 ? -2.477 23.281 -0.566 1 95.81 225 LYS A N 1
ATOM 1723 C CA . LYS A 1 225 ? -1.976 21.922 -0.611 1 95.81 225 LYS A CA 1
ATOM 1724 C C . LYS A 1 225 ? -2.418 21.203 -1.891 1 95.81 225 LYS A C 1
ATOM 1726 O O . LYS A 1 225 ? -1.635 20.484 -2.508 1 95.81 225 LYS A O 1
ATOM 1731 N N . ALA A 1 226 ? -3.676 21.438 -2.201 1 94.25 226 ALA A N 1
ATOM 1732 C CA . ALA A 1 226 ? -4.207 20.812 -3.41 1 94.25 226 ALA A CA 1
ATOM 1733 C C . ALA A 1 226 ? -3.389 21.219 -4.637 1 94.25 226 ALA A C 1
ATOM 1735 O O . ALA A 1 226 ? -3.131 20.391 -5.516 1 94.25 226 ALA A O 1
ATOM 1736 N N . ARG A 1 227 ? -3.025 22.453 -4.707 1 93.38 227 ARG A N 1
ATOM 1737 C CA . ARG A 1 227 ? -2.219 22.938 -5.82 1 93.38 227 ARG A CA 1
ATOM 1738 C C . ARG A 1 227 ? -0.869 22.234 -5.867 1 93.38 227 ARG A C 1
ATOM 1740 O O . ARG A 1 227 ? -0.417 21.812 -6.938 1 93.38 227 ARG A O 1
ATOM 1747 N N . ILE A 1 228 ? -0.292 22.094 -4.766 1 92.19 228 ILE A N 1
ATOM 1748 C CA . ILE A 1 228 ? 1.022 21.469 -4.672 1 92.19 228 ILE A CA 1
ATOM 1749 C C . ILE A 1 228 ? 0.914 19.984 -5.016 1 92.19 228 ILE A C 1
ATOM 1751 O O . ILE A 1 228 ? 1.74 19.438 -5.758 1 92.19 228 ILE A O 1
ATOM 1755 N N . VAL A 1 229 ? -0.14 19.297 -4.516 1 89.62 229 VAL A N 1
ATOM 1756 C CA . VAL A 1 229 ? -0.354 17.875 -4.727 1 89.62 229 VAL A CA 1
ATOM 1757 C C . VAL A 1 229 ? -0.644 17.609 -6.203 1 89.62 229 VAL A C 1
ATOM 1759 O O . VAL A 1 229 ? -0.194 16.594 -6.758 1 89.62 229 VAL A O 1
ATOM 1762 N N . ALA A 1 230 ? -1.351 18.469 -6.801 1 89.38 230 ALA A N 1
ATOM 1763 C CA . ALA A 1 230 ? -1.675 18.312 -8.219 1 89.38 230 ALA A CA 1
ATOM 1764 C C . ALA A 1 230 ? -0.411 18.328 -9.07 1 89.38 230 ALA A C 1
ATOM 1766 O O . ALA A 1 230 ? -0.341 17.625 -10.086 1 89.38 230 ALA A O 1
ATOM 1767 N N . ASN A 1 231 ? 0.562 19.016 -8.602 1 87.06 231 ASN A N 1
ATOM 1768 C CA . ASN A 1 231 ? 1.807 19.156 -9.352 1 87.06 231 ASN A CA 1
ATOM 1769 C C . ASN A 1 231 ? 2.785 18.031 -9.023 1 87.06 231 ASN A C 1
ATOM 1771 O O . ASN A 1 231 ? 3.66 17.703 -9.828 1 87.06 231 ASN A O 1
ATOM 1775 N N . ASP A 1 232 ? 2.629 17.5 -7.855 1 88.25 232 ASP A N 1
ATOM 1776 C CA . ASP A 1 232 ? 3.568 16.484 -7.375 1 88.25 232 ASP A CA 1
ATOM 1777 C C . ASP A 1 232 ? 2.896 15.539 -6.387 1 88.25 232 ASP A C 1
ATOM 1779 O O . ASP A 1 232 ? 3.17 15.586 -5.188 1 88.25 232 ASP A O 1
ATOM 1783 N N . GLU A 1 233 ? 2.15 14.578 -6.969 1 81.06 233 GLU A N 1
ATOM 1784 C CA . GLU A 1 233 ? 1.333 13.703 -6.129 1 81.06 233 GLU A CA 1
ATOM 1785 C C . GLU A 1 233 ? 2.203 12.789 -5.27 1 81.06 233 GLU A C 1
ATOM 1787 O O . GLU A 1 233 ? 1.853 12.492 -4.125 1 81.06 233 GLU A O 1
ATOM 1792 N N . LYS A 1 234 ? 3.355 12.398 -5.723 1 77.56 234 LYS A N 1
ATOM 1793 C CA . LYS A 1 234 ? 4.125 11.383 -5.008 1 77.56 234 LYS A CA 1
ATOM 1794 C C . LYS A 1 234 ? 5.395 11.977 -4.406 1 77.56 234 LYS A C 1
ATOM 1796 O O . LYS A 1 234 ? 6.375 11.266 -4.176 1 77.56 234 LYS A O 1
ATOM 1801 N N . GLU A 1 235 ? 5.387 13.289 -4.254 1 75.56 235 GLU A N 1
ATOM 1802 C CA . GLU A 1 235 ? 6.395 14.031 -3.502 1 75.56 235 GLU A CA 1
ATOM 1803 C C . GLU A 1 235 ? 7.789 13.797 -4.074 1 75.56 235 GLU A C 1
ATOM 1805 O O . GLU A 1 235 ? 8.719 13.445 -3.344 1 75.56 235 GLU A O 1
ATOM 1810 N N . GLN A 1 236 ? 7.996 14.039 -5.238 1 73.62 236 GLN A N 1
ATOM 1811 C CA . GLN A 1 236 ? 9.281 13.883 -5.91 1 73.62 236 GLN A CA 1
ATOM 1812 C C . GLN A 1 236 ? 9.914 15.234 -6.203 1 73.62 236 GLN A C 1
ATOM 1814 O O . GLN A 1 236 ? 11.023 15.305 -6.738 1 73.62 236 GLN A O 1
ATOM 1819 N N . GLY A 1 237 ? 9.203 16.359 -5.773 1 82.44 237 GLY A N 1
ATOM 1820 C CA . GLY A 1 237 ? 9.711 17.703 -6.062 1 82.44 237 GLY A CA 1
ATOM 1821 C C . GLY A 1 237 ? 9.109 18.766 -5.176 1 82.44 237 GLY A C 1
ATOM 1822 O O . GLY A 1 237 ? 9.477 18.891 -4.008 1 82.44 237 GLY A O 1
ATOM 1823 N N . GLU A 1 238 ? 8.156 19.484 -5.777 1 86.62 238 GLU A N 1
ATOM 1824 C CA . GLU A 1 238 ? 7.617 20.703 -5.156 1 86.62 238 GLU A CA 1
ATOM 1825 C C . GLU A 1 238 ? 6.879 20.375 -3.861 1 86.62 238 GLU A C 1
ATOM 1827 O O . GLU A 1 238 ? 6.77 21.219 -2.971 1 86.62 238 GLU A O 1
ATOM 1832 N N . ARG A 1 239 ? 6.34 19.188 -3.689 1 90.38 239 ARG A N 1
ATOM 1833 C CA . ARG A 1 239 ? 5.535 18.828 -2.527 1 90.38 239 ARG A CA 1
ATOM 1834 C C . ARG A 1 239 ? 6.383 18.812 -1.258 1 90.38 239 ARG A C 1
ATOM 1836 O O . ARG A 1 239 ? 5.852 18.906 -0.15 1 90.38 239 ARG A O 1
ATOM 1843 N N . ALA A 1 240 ? 7.691 18.844 -1.451 1 89.12 240 ALA A N 1
ATOM 1844 C CA . ALA A 1 240 ? 8.602 18.891 -0.308 1 89.12 240 ALA A CA 1
ATOM 1845 C C . ALA A 1 240 ? 8.5 20.234 0.413 1 89.12 240 ALA A C 1
ATOM 1847 O O . ALA A 1 240 ? 8.891 20.344 1.575 1 89.12 240 ALA A O 1
ATOM 1848 N N . LEU A 1 241 ? 7.996 21.219 -0.242 1 92.81 241 LEU A N 1
ATOM 1849 C CA . LEU A 1 241 ? 7.809 22.531 0.36 1 92.81 241 LEU A CA 1
ATOM 1850 C C . LEU A 1 241 ? 6.898 22.453 1.58 1 92.81 241 LEU A C 1
ATOM 1852 O O . LEU A 1 241 ? 7.047 23.234 2.525 1 92.81 241 LEU A O 1
ATOM 1856 N N . LEU A 1 242 ? 6.016 21.484 1.531 1 94.19 242 LEU A N 1
ATOM 1857 C CA . LEU A 1 242 ? 5.043 21.328 2.605 1 94.19 242 LEU A CA 1
ATOM 1858 C C . LEU A 1 242 ? 5.723 20.891 3.896 1 94.19 242 LEU A C 1
ATOM 1860 O O . LEU A 1 242 ? 5.113 20.906 4.965 1 94.19 242 LEU A O 1
ATOM 1864 N N . ASN A 1 243 ? 7.051 20.672 3.832 1 92.94 243 ASN A N 1
ATOM 1865 C CA . ASN A 1 243 ? 7.781 20.203 5 1 92.94 243 ASN A CA 1
ATOM 1866 C C . ASN A 1 243 ? 8.453 21.344 5.758 1 92.94 243 ASN A C 1
ATOM 1868 O O . ASN A 1 243 ? 9.344 21.109 6.57 1 92.94 243 ASN A O 1
ATOM 1872 N N . LEU A 1 244 ? 7.992 22.516 5.434 1 96.69 244 LEU A N 1
ATOM 1873 C CA . LEU A 1 244 ? 8.516 23.656 6.199 1 96.69 244 LEU A CA 1
ATOM 1874 C C . LEU A 1 244 ? 8.328 23.422 7.695 1 96.69 244 LEU A C 1
ATOM 1876 O O . LEU A 1 244 ? 7.211 23.188 8.156 1 96.69 244 LEU A O 1
ATOM 1880 N N . GLY A 1 245 ? 9.43 23.406 8.375 1 96.56 245 GLY A N 1
ATOM 1881 C CA . GLY A 1 245 ? 9.406 23.234 9.82 1 96.56 245 GLY A CA 1
ATOM 1882 C C . GLY A 1 245 ? 9.406 21.766 10.242 1 96.56 245 GLY A C 1
ATOM 1883 O O . GLY A 1 245 ? 9.695 21.453 11.398 1 96.56 245 GLY A O 1
ATOM 1884 N N . HIS A 1 246 ? 9.133 20.844 9.344 1 93.88 246 HIS A N 1
ATOM 1885 C CA . HIS A 1 246 ? 8.867 19.453 9.703 1 93.88 246 HIS A CA 1
ATOM 1886 C C . HIS A 1 246 ? 10.164 18.719 10.008 1 93.88 246 HIS A C 1
ATOM 1888 O O . HIS A 1 246 ? 10.188 17.844 10.875 1 93.88 246 HIS A O 1
ATOM 1894 N N . THR A 1 247 ? 11.242 19.062 9.273 1 91.44 247 THR A N 1
ATOM 1895 C CA . THR A 1 247 ? 12.516 18.406 9.555 1 91.44 247 THR A CA 1
ATOM 1896 C C . THR A 1 247 ? 12.938 18.641 11 1 91.44 247 THR A C 1
ATOM 1898 O O . THR A 1 247 ? 13.297 17.688 11.703 1 91.44 247 THR A O 1
ATOM 1901 N N . PHE A 1 248 ? 12.797 19.844 11.453 1 94.06 248 PHE A N 1
ATOM 1902 C CA . PHE A 1 248 ? 13.094 20.188 12.836 1 94.06 248 PHE A CA 1
ATOM 1903 C C . PHE A 1 248 ? 12.039 19.609 13.773 1 94.06 248 PHE A C 1
ATOM 1905 O O . PHE A 1 248 ? 12.375 19.047 14.82 1 94.06 248 PHE A O 1
ATOM 1912 N N . GLY A 1 249 ? 10.805 19.766 13.367 1 93.81 249 GLY A N 1
ATOM 1913 C CA . GLY A 1 249 ? 9.695 19.281 14.172 1 93.81 249 G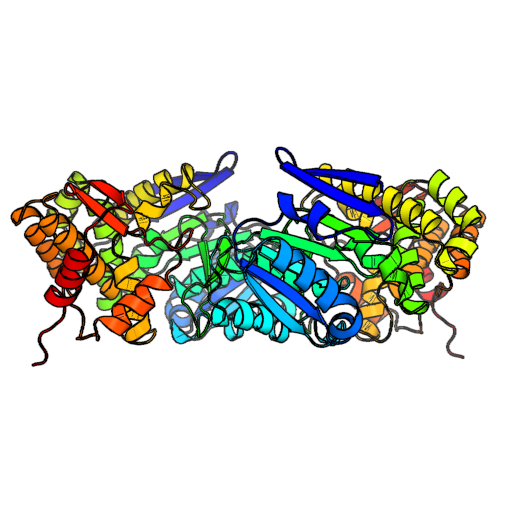LY A CA 1
ATOM 1914 C C . GLY A 1 249 ? 9.75 17.781 14.438 1 93.81 249 GLY A C 1
ATOM 1915 O O . GLY A 1 249 ? 9.516 17.344 15.562 1 93.81 249 GLY A O 1
ATOM 1916 N N . HIS A 1 250 ? 10.016 17.031 13.438 1 89.25 250 HIS A N 1
ATOM 1917 C CA . HIS A 1 250 ? 10.086 15.578 13.586 1 89.25 250 HIS A CA 1
ATOM 1918 C C . HIS A 1 250 ? 11.203 15.18 14.547 1 89.25 250 HIS A C 1
ATOM 1920 O O . HIS A 1 250 ? 11.062 14.211 15.297 1 89.25 250 HIS A O 1
ATOM 1926 N N . ALA A 1 251 ? 12.32 15.883 14.477 1 89.12 251 ALA A N 1
ATOM 1927 C CA . ALA A 1 251 ? 13.414 15.625 15.406 1 89.12 251 ALA A CA 1
ATOM 1928 C C . ALA A 1 251 ? 12.977 15.867 16.844 1 89.12 251 ALA A C 1
ATOM 1930 O O . ALA A 1 251 ? 13.289 15.07 17.734 1 89.12 251 ALA A O 1
ATOM 1931 N N . ILE A 1 252 ? 12.25 16.875 17.047 1 92.06 252 ILE A N 1
ATOM 1932 C CA . ILE A 1 252 ? 11.758 17.219 18.375 1 92.06 252 ILE A CA 1
ATOM 1933 C C . ILE A 1 252 ? 10.797 16.141 18.859 1 92.06 252 ILE A C 1
ATOM 1935 O O . ILE A 1 252 ? 10.93 15.656 19.984 1 92.06 252 ILE A O 1
ATOM 1939 N N . GLU A 1 253 ? 9.805 15.75 18.031 1 88.5 253 GLU A N 1
ATOM 1940 C CA . GLU A 1 253 ? 8.836 14.727 18.391 1 88.5 253 GLU A CA 1
ATOM 1941 C C . GLU A 1 253 ? 9.523 13.398 18.719 1 88.5 253 GLU A C 1
ATOM 1943 O O . GLU A 1 253 ? 9.156 12.719 19.672 1 88.5 253 GLU A O 1
ATOM 1948 N N . SER A 1 254 ? 10.484 13.086 17.906 1 83.31 254 SER A N 1
ATOM 1949 C CA . SER A 1 254 ? 11.195 11.82 18.078 1 83.31 254 SER A CA 1
ATOM 1950 C C . SER A 1 254 ? 11.945 11.789 19.406 1 83.31 254 SER A C 1
ATOM 1952 O O . SER A 1 254 ? 11.922 10.781 20.109 1 83.31 254 SER A O 1
ATOM 1954 N N . TYR A 1 255 ? 12.594 12.82 19.734 1 86.25 255 TYR A N 1
ATOM 1955 C CA . TYR A 1 255 ? 13.375 12.883 20.969 1 86.25 255 TYR A CA 1
ATOM 1956 C C . TYR A 1 255 ? 12.469 12.844 22.188 1 86.25 255 TYR A C 1
ATOM 1958 O O . TYR A 1 255 ? 12.75 12.141 23.156 1 86.25 255 TYR A O 1
ATOM 1966 N N . LEU A 1 256 ? 11.414 13.633 22.141 1 87.06 256 LEU A N 1
ATOM 1967 C CA . LEU A 1 256 ? 10.539 13.781 23.312 1 87.06 256 LEU A CA 1
ATOM 1968 C C . LEU A 1 256 ? 9.664 12.547 23.484 1 87.06 256 LEU A C 1
ATOM 1970 O O . LEU A 1 256 ? 9.125 12.312 24.578 1 87.06 256 LEU A O 1
ATOM 1974 N N . GLY A 1 257 ? 9.617 11.766 22.531 1 78.62 257 GLY A N 1
ATOM 1975 C CA . GLY A 1 257 ? 8.68 10.648 22.547 1 78.62 257 GLY A CA 1
ATOM 1976 C C . GLY A 1 257 ? 7.309 11.008 22 1 78.62 257 GLY A C 1
ATOM 1977 O O . GLY A 1 257 ? 6.758 12.055 22.344 1 78.62 257 GLY A O 1
ATOM 1978 N N . TYR A 1 258 ? 6.789 10.125 21.219 1 69.94 258 TYR A N 1
ATOM 1979 C CA . TYR A 1 258 ? 5.52 10.391 20.547 1 69.94 258 TYR A CA 1
ATOM 1980 C C . TYR A 1 258 ? 4.398 10.586 21.562 1 69.94 258 TYR A C 1
ATOM 1982 O O . TYR A 1 258 ? 4.16 9.727 22.406 1 69.94 258 TYR A O 1
ATOM 1990 N N . GLY A 1 259 ? 3.777 11.828 21.547 1 71.69 259 GLY A N 1
ATOM 1991 C CA . GLY A 1 259 ? 2.643 12.109 22.406 1 71.69 259 GLY A CA 1
ATOM 1992 C C . GLY A 1 259 ? 2.939 13.164 23.453 1 71.69 259 GLY A C 1
ATOM 1993 O O . GLY A 1 259 ? 2.02 13.773 24.016 1 71.69 259 GLY A O 1
ATOM 1994 N N . GLU A 1 260 ? 4.258 13.398 23.797 1 79.19 260 GLU A N 1
ATOM 1995 C CA . GLU A 1 260 ? 4.566 14.453 24.75 1 79.19 260 GLU A CA 1
ATOM 1996 C C . GLU A 1 260 ? 4.238 15.828 24.188 1 79.19 260 GLU A C 1
ATOM 1998 O O . GLU A 1 260 ? 3.553 16.625 24.828 1 79.19 260 GLU A O 1
ATOM 2003 N N . TRP A 1 261 ? 4.695 16.094 22.984 1 88.31 261 TRP A N 1
ATOM 2004 C CA . TRP A 1 261 ? 4.285 17.25 22.203 1 88.31 261 TRP A CA 1
ATOM 2005 C C . TRP A 1 261 ? 3.346 16.844 21.062 1 88.31 261 TRP A C 1
ATOM 2007 O O . TRP A 1 261 ? 3.506 15.773 20.469 1 88.31 261 TRP A O 1
ATOM 2017 N N . LEU A 1 262 ? 2.357 17.703 20.906 1 91.19 262 LEU A N 1
ATOM 2018 C CA . LEU A 1 262 ? 1.551 17.531 19.703 1 91.19 262 LEU A CA 1
ATOM 2019 C C . LEU A 1 262 ? 2.357 17.859 18.453 1 91.19 262 LEU A C 1
ATOM 2021 O O . LEU A 1 262 ? 3.275 18.688 18.516 1 91.19 262 LEU A O 1
ATOM 2025 N N . HIS A 1 263 ? 2.045 17.234 17.391 1 91.56 263 HIS A N 1
ATOM 2026 C CA . HIS A 1 263 ? 2.727 17.438 16.125 1 91.56 263 HIS A CA 1
ATOM 2027 C C . HIS A 1 263 ? 2.781 18.922 15.766 1 91.56 263 HIS A C 1
ATOM 2029 O O . HIS A 1 263 ? 3.842 19.438 15.398 1 91.56 263 HIS A O 1
ATOM 2035 N N . GLY A 1 264 ? 1.673 19.641 15.93 1 95.5 264 GLY A N 1
ATOM 2036 C CA . GLY A 1 264 ? 1.602 21.047 15.594 1 95.5 264 GLY A CA 1
ATOM 2037 C C . GLY A 1 264 ? 2.543 21.906 16.422 1 95.5 264 GLY A C 1
ATOM 2038 O O . GLY A 1 264 ? 3.068 22.906 15.93 1 95.5 264 GLY A O 1
ATOM 2039 N N . GLU A 1 265 ? 2.771 21.5 17.672 1 96.5 265 GLU A N 1
ATOM 2040 C CA . GLU A 1 265 ? 3.701 22.203 18.547 1 96.5 265 GLU A CA 1
ATOM 2041 C C . GLU A 1 265 ? 5.141 22.062 18.062 1 96.5 265 GLU A C 1
ATOM 2043 O O . GLU A 1 265 ? 5.887 23.031 18 1 96.5 265 GLU A O 1
ATOM 2048 N N . ALA A 1 266 ? 5.414 20.859 17.688 1 95.31 266 ALA A N 1
ATOM 2049 C CA . ALA A 1 266 ? 6.754 20.578 17.172 1 95.31 266 ALA A CA 1
ATOM 2050 C C . ALA A 1 266 ? 7 21.312 15.859 1 95.31 266 ALA A C 1
ATOM 2052 O O . ALA A 1 266 ? 8.055 21.922 15.664 1 95.31 266 ALA A O 1
ATOM 2053 N N . VAL A 1 267 ? 6.047 21.312 15 1 96.56 267 VAL A N 1
ATOM 2054 C CA . VAL A 1 267 ? 6.176 21.922 13.688 1 96.56 267 VAL A CA 1
ATOM 2055 C C . VAL A 1 267 ? 6.27 23.438 13.844 1 96.56 267 VAL A C 1
ATOM 2057 O O . VAL A 1 267 ? 7.016 24.109 13.109 1 96.56 267 VAL A O 1
ATOM 2060 N N . ALA A 1 268 ? 5.52 23.969 14.789 1 98.31 268 ALA A N 1
ATOM 2061 C CA . ALA A 1 268 ? 5.582 25.391 15.055 1 98.31 268 ALA A CA 1
ATOM 2062 C C . ALA A 1 268 ? 6.996 25.828 15.43 1 98.31 268 ALA A C 1
ATOM 2064 O O . ALA A 1 268 ? 7.535 26.781 14.867 1 98.31 268 ALA A O 1
ATOM 2065 N N . THR A 1 269 ? 7.566 25.125 16.344 1 98 269 THR A N 1
ATOM 2066 C CA . THR A 1 269 ? 8.938 25.406 16.75 1 98 269 THR A CA 1
ATOM 2067 C C . THR A 1 269 ? 9.906 25.172 15.594 1 98 269 THR A C 1
ATOM 2069 O O . THR A 1 269 ? 10.867 25.938 15.422 1 98 269 THR A O 1
ATOM 2072 N N . GLY A 1 270 ? 9.609 24.156 14.867 1 98.06 270 GLY A N 1
ATOM 2073 C CA . GLY A 1 270 ? 10.398 23.906 13.672 1 98.06 270 GLY A CA 1
ATOM 2074 C C . GLY A 1 270 ? 10.352 25.047 12.672 1 98.06 270 GLY A C 1
ATOM 2075 O O . GLY A 1 270 ? 11.367 25.375 12.055 1 98.06 270 GLY A O 1
ATOM 2076 N N . MET A 1 271 ? 9.219 25.641 12.523 1 98.56 271 MET A N 1
ATOM 2077 C CA . MET A 1 271 ? 9.086 26.797 11.633 1 98.56 271 MET A CA 1
ATOM 2078 C C . MET A 1 271 ? 9.898 27.984 12.141 1 98.56 271 MET A C 1
ATOM 2080 O O . MET A 1 271 ? 10.484 28.719 11.352 1 98.56 271 MET A O 1
ATOM 2084 N N . VAL A 1 272 ? 9.93 28.109 13.422 1 98.69 272 VAL A N 1
ATOM 2085 C CA . VAL A 1 272 ? 10.742 29.172 14.008 1 98.69 272 VAL A CA 1
ATOM 2086 C C . VAL A 1 272 ? 12.219 28.922 13.711 1 98.69 272 VAL A C 1
ATOM 2088 O O . VAL A 1 272 ? 12.953 29.844 13.344 1 98.69 272 VAL A O 1
ATOM 2091 N N . MET A 1 273 ? 12.625 27.688 13.852 1 98.44 273 MET A N 1
ATOM 2092 C CA . MET A 1 273 ? 14.008 27.328 13.57 1 98.44 273 MET A CA 1
ATOM 2093 C C . MET A 1 273 ? 14.352 27.547 12.102 1 98.44 273 MET A C 1
ATOM 2095 O O . MET A 1 273 ? 15.43 28.047 11.781 1 98.44 273 MET A O 1
ATOM 2099 N N . ALA A 1 274 ? 13.445 27.203 11.25 1 98.25 274 ALA A N 1
ATOM 2100 C CA . ALA A 1 274 ? 13.648 27.438 9.82 1 98.25 274 ALA A CA 1
ATOM 2101 C C . ALA A 1 274 ? 13.758 28.938 9.523 1 98.25 274 ALA A C 1
ATOM 2103 O O . ALA A 1 274 ? 14.617 29.344 8.742 1 98.25 274 ALA A O 1
ATOM 2104 N N . ALA A 1 275 ? 12.891 29.734 10.125 1 98.69 275 ALA A N 1
ATOM 2105 C CA . ALA A 1 275 ? 12.922 31.188 9.945 1 98.69 275 ALA A CA 1
ATOM 2106 C C . ALA A 1 275 ? 14.219 31.766 10.492 1 98.69 275 ALA A C 1
ATOM 2108 O O . ALA A 1 275 ? 14.82 32.656 9.875 1 98.69 275 ALA A O 1
ATOM 2109 N N . ASP A 1 276 ? 14.609 31.266 11.641 1 98.69 276 ASP A N 1
ATOM 2110 C CA . ASP A 1 276 ? 15.852 31.75 12.25 1 98.69 276 ASP A CA 1
ATOM 2111 C C . ASP A 1 276 ? 17.047 31.422 11.359 1 98.69 276 ASP A C 1
ATOM 2113 O O . ASP A 1 276 ? 17.906 32.281 11.148 1 98.69 276 ASP A O 1
ATOM 2117 N N . LEU A 1 277 ? 17.109 30.219 10.891 1 98.38 277 LEU A N 1
ATOM 2118 C CA . LEU A 1 277 ? 18.188 29.859 9.969 1 98.38 277 LEU A CA 1
ATOM 2119 C C . LEU A 1 277 ? 18.141 30.719 8.719 1 98.38 277 LEU A C 1
ATOM 2121 O O . LEU A 1 277 ? 19.188 31.188 8.25 1 98.38 277 LEU A O 1
ATOM 2125 N N . SER A 1 278 ? 16.984 30.969 8.188 1 98.5 278 SER A N 1
ATOM 2126 C CA . SER A 1 278 ? 16.828 31.828 7.012 1 98.5 278 SER A CA 1
ATOM 2127 C C . SER A 1 278 ? 17.344 33.219 7.281 1 98.5 278 SER A C 1
ATOM 2129 O O . SER A 1 278 ? 17.938 33.844 6.406 1 98.5 278 SER A O 1
ATOM 2131 N N . HIS A 1 279 ? 17.047 33.688 8.445 1 98.5 279 HIS A N 1
ATOM 2132 C CA . HIS A 1 279 ? 17.547 35 8.852 1 98.5 279 HIS A CA 1
ATOM 2133 C C . HIS A 1 279 ? 19.062 35.031 8.938 1 98.5 279 HIS A C 1
ATOM 2135 O O . HIS A 1 279 ? 19.719 35.938 8.438 1 98.5 279 HIS A O 1
ATOM 2141 N N . ARG A 1 280 ? 19.656 34 9.547 1 98 280 ARG A N 1
ATOM 2142 C CA . ARG A 1 280 ? 21.109 33.875 9.688 1 98 280 ARG A CA 1
ATOM 2143 C C . ARG A 1 280 ? 21.781 33.812 8.328 1 98 280 ARG A C 1
ATOM 2145 O O . ARG A 1 280 ? 22.906 34.312 8.156 1 98 280 ARG A O 1
ATOM 2152 N N . LEU A 1 281 ? 21.109 33.281 7.395 1 97.06 281 LEU A N 1
ATOM 2153 C CA . LEU A 1 281 ? 21.625 33.156 6.035 1 97.06 281 LEU A CA 1
ATOM 2154 C C . LEU A 1 281 ? 21.453 34.469 5.27 1 97.06 281 LEU A C 1
ATOM 2156 O O . LEU A 1 281 ? 21.953 34.625 4.148 1 97.06 281 LEU A O 1
ATOM 2160 N N . GLY A 1 282 ? 20.75 35.375 5.832 1 97.19 282 GLY A N 1
ATOM 2161 C CA . GLY A 1 282 ? 20.562 36.688 5.238 1 97.19 282 GLY A CA 1
ATOM 2162 C C . GLY A 1 282 ? 19.375 36.75 4.285 1 97.19 282 GLY A C 1
ATOM 2163 O O . GLY A 1 282 ? 19.25 37.688 3.494 1 97.19 282 GLY A O 1
ATOM 2164 N N . TRP A 1 283 ? 18.547 35.781 4.316 1 97.38 283 TRP A N 1
ATOM 2165 C CA . TRP A 1 283 ? 17.469 35.688 3.344 1 97.38 283 TRP A CA 1
ATOM 2166 C C . TRP A 1 283 ? 16.266 36.531 3.781 1 97.38 283 TRP A C 1
ATOM 2168 O O . TRP A 1 283 ? 15.578 37.125 2.949 1 97.38 283 TRP A O 1
ATOM 2178 N N . ILE A 1 284 ? 15.984 36.562 5.109 1 98 284 ILE A N 1
ATOM 2179 C CA . ILE A 1 284 ? 14.852 37.344 5.602 1 98 284 ILE A CA 1
ATOM 2180 C C . ILE A 1 284 ? 15.32 38.312 6.691 1 98 284 ILE A C 1
ATOM 2182 O O . ILE A 1 284 ? 16.391 38.125 7.285 1 98 284 ILE A O 1
ATOM 2186 N N . SER A 1 285 ? 14.516 39.312 6.984 1 98.25 285 SER A N 1
ATOM 2187 C CA . SER A 1 285 ? 14.883 40.344 7.957 1 98.25 285 SER A CA 1
ATOM 2188 C C . SER A 1 285 ? 14.586 39.906 9.383 1 98.25 285 SER A C 1
ATOM 2190 O O . SER A 1 285 ? 13.891 38.906 9.586 1 98.25 285 SER A O 1
ATOM 2192 N N . SER A 1 286 ? 15.164 40.562 10.32 1 98.06 286 SER A N 1
ATOM 2193 C CA . SER A 1 286 ? 14.836 40.312 11.719 1 98.06 286 SER A CA 1
ATOM 2194 C C . SER A 1 286 ? 13.359 40.562 12 1 98.06 286 SER A C 1
ATOM 2196 O O . SER A 1 286 ? 12.766 39.906 12.844 1 98.06 286 SER A O 1
ATOM 2198 N N . GLY A 1 287 ? 12.844 41.562 11.297 1 98.12 287 GLY A N 1
ATOM 2199 C CA . GLY A 1 287 ? 11.414 41.812 11.406 1 98.12 287 GLY A CA 1
ATOM 2200 C C . GLY A 1 287 ? 10.57 40.625 10.953 1 98.12 287 GLY A C 1
ATOM 2201 O O . GLY A 1 287 ? 9.539 40.312 11.562 1 98.12 287 GLY A O 1
ATOM 2202 N N . ASP A 1 288 ? 11.008 40.031 9.859 1 98.19 288 ASP A N 1
ATOM 2203 C CA . ASP A 1 288 ? 10.312 38.844 9.344 1 98.19 288 ASP A CA 1
ATOM 2204 C C . ASP A 1 288 ? 10.367 37.688 10.344 1 98.19 288 ASP A C 1
ATOM 2206 O O . ASP A 1 288 ? 9.375 37 10.547 1 98.19 288 ASP A O 1
ATOM 2210 N N . LEU A 1 289 ? 11.523 37.469 10.93 1 98.5 289 LEU A N 1
ATOM 2211 C CA . LEU A 1 289 ? 11.68 36.438 11.953 1 98.5 289 LEU A CA 1
ATOM 2212 C C . LEU A 1 289 ? 10.75 36.719 13.141 1 98.5 289 LEU A C 1
ATOM 2214 O O . LEU A 1 289 ? 10.062 35.812 13.609 1 98.5 289 LEU A O 1
ATOM 2218 N N . GLU A 1 290 ? 10.703 37.906 13.602 1 98.44 290 GLU A N 1
ATOM 2219 C CA . GLU A 1 290 ? 9.852 38.281 14.734 1 98.44 290 GLU A CA 1
ATOM 2220 C C . GLU A 1 290 ? 8.375 38.125 14.375 1 98.44 290 GLU A C 1
ATOM 2222 O O . GLU A 1 290 ? 7.57 37.719 15.219 1 98.44 290 GLU A O 1
ATOM 2227 N N . ARG A 1 291 ? 8.078 38.531 13.141 1 98.5 291 ARG A N 1
ATOM 2228 C CA . ARG A 1 291 ? 6.715 38.375 12.656 1 98.5 291 ARG A CA 1
ATOM 2229 C C . ARG A 1 291 ? 6.293 36.906 12.688 1 98.5 291 ARG A C 1
ATOM 2231 O O . ARG A 1 291 ? 5.164 36.594 13.07 1 98.5 291 ARG A O 1
ATOM 2238 N N . THR A 1 292 ? 7.188 36.031 12.352 1 98.62 292 THR A N 1
ATOM 2239 C CA . THR A 1 292 ? 6.941 34.594 12.391 1 98.62 292 THR A CA 1
ATOM 2240 C C . THR A 1 292 ? 6.711 34.125 13.828 1 98.62 292 THR A C 1
ATOM 2242 O O . THR A 1 292 ? 5.738 33.406 14.109 1 98.62 292 THR A O 1
ATOM 2245 N N . LYS A 1 293 ? 7.52 34.531 14.742 1 98.62 293 LYS A N 1
ATOM 2246 C CA . LYS A 1 293 ? 7.391 34.156 16.141 1 98.62 293 LYS A CA 1
ATOM 2247 C C . LYS A 1 293 ? 6.082 34.656 16.734 1 98.62 293 LYS A C 1
ATOM 2249 O O . LYS A 1 293 ? 5.387 33.938 17.453 1 98.62 293 LYS A O 1
ATOM 2254 N N . LYS A 1 294 ? 5.754 35.844 16.391 1 98.69 294 LYS A N 1
ATOM 2255 C CA . LYS A 1 294 ? 4.578 36.5 16.969 1 98.69 294 LYS A CA 1
ATOM 2256 C C . LYS A 1 294 ? 3.297 35.781 16.547 1 98.69 294 LYS A C 1
ATOM 2258 O O . LYS A 1 294 ? 2.408 35.562 17.375 1 98.69 294 LYS A O 1
ATOM 2263 N N . ILE A 1 295 ? 3.178 35.5 15.258 1 98.75 295 ILE A N 1
ATOM 2264 C CA . ILE A 1 295 ? 1.95 34.844 14.789 1 98.75 295 ILE A CA 1
ATOM 2265 C C . ILE A 1 295 ? 1.819 33.469 15.422 1 98.75 295 ILE A C 1
ATOM 2267 O O . ILE A 1 295 ? 0.713 33.031 15.734 1 98.75 295 ILE A O 1
ATOM 2271 N N . ILE A 1 296 ? 2.941 32.719 15.617 1 98.75 296 ILE A N 1
ATOM 2272 C CA . ILE A 1 296 ? 2.941 31.406 16.219 1 98.75 296 ILE A CA 1
ATOM 2273 C C . ILE A 1 296 ? 2.537 31.516 17.688 1 98.75 296 ILE A C 1
ATOM 2275 O O . ILE A 1 296 ? 1.702 30.75 18.172 1 98.75 296 ILE A O 1
ATOM 2279 N N . GLN A 1 297 ? 3.002 32.5 18.359 1 98.56 297 GLN A N 1
ATOM 2280 C CA . GLN A 1 297 ? 2.66 32.719 19.766 1 98.56 297 GLN A CA 1
ATOM 2281 C C . GLN A 1 297 ? 1.188 33.094 19.906 1 98.56 297 GLN A C 1
ATOM 2283 O O . GLN A 1 297 ? 0.522 32.656 20.844 1 98.56 297 GLN A O 1
ATOM 2288 N N . ARG A 1 298 ? 0.74 33.906 19.031 1 98.44 298 ARG A N 1
ATOM 2289 C CA . ARG A 1 298 ? -0.653 34.312 19.078 1 98.44 298 ARG A CA 1
ATOM 2290 C C . ARG A 1 298 ? -1.599 33.125 18.891 1 98.44 298 ARG A C 1
ATOM 2292 O O . ARG A 1 298 ? -2.754 33.188 19.312 1 98.44 298 ARG A O 1
ATOM 2299 N N . ALA A 1 299 ? -1.106 32.156 18.281 1 98.62 299 ALA A N 1
ATOM 2300 C CA . ALA A 1 299 ? -1.896 30.938 18.078 1 98.62 299 ALA A CA 1
ATOM 2301 C C . ALA A 1 299 ? -1.755 29.984 19.281 1 98.62 299 ALA A C 1
ATOM 2303 O O . ALA A 1 299 ? -2.162 28.828 19.203 1 98.62 299 ALA A O 1
ATOM 2304 N N . ASN A 1 300 ? -1.136 30.5 20.328 1 98.25 300 ASN A N 1
ATOM 2305 C CA . ASN A 1 300 ? -0.906 29.734 21.562 1 98.25 300 ASN A CA 1
ATOM 2306 C C . ASN A 1 300 ? 0.018 28.547 21.312 1 98.25 300 ASN A C 1
ATOM 2308 O O . ASN A 1 300 ? -0.224 27.453 21.828 1 98.25 300 ASN A O 1
ATOM 2312 N N . LEU A 1 301 ? 1.014 28.688 20.5 1 98.19 301 LEU A N 1
ATOM 2313 C CA . LEU A 1 301 ? 1.991 27.656 20.172 1 98.19 301 LEU A CA 1
ATOM 2314 C C . LEU A 1 301 ? 3.373 28.031 20.688 1 98.19 301 LEU A C 1
ATOM 2316 O O . LEU A 1 301 ? 3.689 29.219 20.828 1 98.19 301 LEU A O 1
ATOM 2320 N N . PRO A 1 302 ? 4.152 27.062 21 1 97.62 302 PRO A N 1
ATOM 2321 C CA . PRO A 1 302 ? 5.508 27.359 21.484 1 97.62 302 PRO A CA 1
ATOM 2322 C C . PRO A 1 302 ? 6.434 27.844 20.375 1 97.62 302 PRO A C 1
ATOM 2324 O O . PRO A 1 302 ? 6.305 27.406 19.219 1 97.62 302 PRO A O 1
ATOM 2327 N N . ILE A 1 303 ? 7.355 28.656 20.703 1 97.94 303 ILE A N 1
ATOM 2328 C CA . ILE A 1 303 ? 8.336 29.141 19.734 1 97.94 303 ILE A CA 1
ATOM 2329 C C . ILE A 1 303 ? 9.719 28.594 20.094 1 97.94 303 ILE A C 1
ATOM 2331 O O . ILE A 1 303 ? 10.703 28.906 19.422 1 97.94 303 ILE A O 1
ATOM 2335 N N . SER A 1 304 ? 9.797 27.844 21.188 1 97.12 304 SER A N 1
ATOM 2336 C CA . SER A 1 304 ? 11.016 27.141 21.594 1 97.12 304 SER A CA 1
ATOM 2337 C C . SER A 1 304 ? 10.711 25.734 22.109 1 97.12 304 SER A C 1
ATOM 2339 O O . SER A 1 304 ? 9.656 25.516 22.719 1 97.12 304 SER A O 1
ATOM 2341 N N . CYS A 1 305 ? 11.594 24.781 21.781 1 95.38 305 CYS A N 1
ATOM 2342 C CA . CYS A 1 305 ? 11.422 23.438 22.312 1 95.38 305 CYS A CA 1
ATOM 2343 C C . CYS A 1 305 ? 12.266 23.219 23.562 1 95.38 305 CYS A C 1
ATOM 2345 O O . CYS A 1 305 ? 13.133 24.047 23.875 1 95.38 305 CYS A O 1
ATOM 2347 N N . PRO A 1 306 ? 11.914 22.172 24.391 1 94.06 306 PRO A N 1
ATOM 2348 C CA . PRO A 1 306 ? 12.797 21.828 25.516 1 94.06 306 PRO A CA 1
ATOM 2349 C C . PRO A 1 306 ? 14.227 21.531 25.062 1 94.06 306 PRO A C 1
ATOM 2351 O O . PRO A 1 306 ? 14.469 21.297 23.875 1 94.06 306 PRO A O 1
ATOM 2354 N N . PRO A 1 307 ? 15.125 21.609 26 1 94.94 307 PRO A N 1
ATOM 2355 C CA . PRO A 1 307 ? 16.516 21.344 25.625 1 94.94 307 PRO A CA 1
ATOM 2356 C C . PRO A 1 307 ? 16.719 19.938 25.078 1 94.94 307 PRO A C 1
ATOM 2358 O O . PRO A 1 307 ? 16.281 18.953 25.703 1 94.94 307 PRO A O 1
ATOM 2361 N N . ILE A 1 308 ? 17.25 19.828 23.984 1 94.81 308 ILE A N 1
ATOM 2362 C CA . ILE A 1 308 ? 17.656 18.594 23.312 1 94.81 308 ILE A CA 1
ATOM 2363 C C . ILE A 1 308 ? 19.141 18.656 22.953 1 94.81 308 ILE A C 1
ATOM 2365 O O . ILE A 1 308 ? 19.594 19.641 22.344 1 94.81 308 ILE A O 1
ATOM 2369 N N . PRO A 1 309 ? 19.922 17.625 23.406 1 96.12 309 PRO A N 1
ATOM 2370 C CA . PRO A 1 309 ? 21.328 17.641 22.984 1 96.12 309 PRO A CA 1
ATOM 2371 C C . PRO A 1 309 ? 21.484 17.734 21.469 1 96.12 309 PRO A C 1
ATOM 2373 O O . PRO A 1 309 ? 20.797 17.016 20.719 1 96.12 309 PRO A O 1
ATOM 2376 N N . LEU A 1 310 ? 22.406 18.625 21.078 1 95.56 310 LEU A N 1
ATOM 2377 C CA . LEU A 1 310 ? 22.562 18.938 19.672 1 95.56 310 LEU A CA 1
ATOM 2378 C C . LEU A 1 310 ? 22.859 17.672 18.859 1 95.56 310 LEU A C 1
ATOM 2380 O O . LEU A 1 310 ? 22.312 17.484 17.766 1 95.56 310 LEU A O 1
ATOM 2384 N N . ASP A 1 311 ? 23.672 16.797 19.375 1 93.38 311 ASP A N 1
ATOM 2385 C CA . ASP A 1 311 ? 24.047 15.57 18.656 1 93.38 311 ASP A CA 1
ATOM 2386 C C . ASP A 1 311 ? 22.828 14.68 18.422 1 93.38 311 ASP A C 1
ATOM 2388 O O . ASP A 1 311 ? 22.703 14.055 17.375 1 93.38 311 ASP A O 1
ATOM 2392 N N . GLU A 1 312 ? 22 14.633 19.375 1 92.25 312 GLU A N 1
ATOM 2393 C CA . GLU A 1 312 ? 20.766 13.852 19.25 1 92.25 312 GLU A CA 1
ATOM 2394 C C . GLU A 1 312 ? 19.812 14.484 18.234 1 92.25 312 GLU A C 1
ATOM 2396 O O . GLU A 1 312 ? 19.219 13.789 17.406 1 92.25 312 GLU A O 1
ATOM 2401 N N . PHE A 1 313 ? 19.734 15.797 18.359 1 93.44 313 PHE A N 1
ATOM 2402 C CA . PHE A 1 313 ? 18.875 16.531 17.438 1 93.44 313 PHE A CA 1
ATOM 2403 C C . PHE A 1 313 ? 19.281 16.266 15.984 1 93.44 313 PHE A C 1
ATOM 2405 O O . PHE A 1 313 ? 18.438 15.906 15.156 1 93.44 313 PHE A O 1
ATOM 2412 N N . LEU A 1 314 ? 20.547 16.359 15.75 1 90.62 314 LEU A N 1
ATOM 2413 C CA . LEU A 1 314 ? 21.094 16.172 14.406 1 90.62 314 LEU A CA 1
ATOM 2414 C C . LEU A 1 314 ? 20.906 14.719 13.945 1 90.62 314 LEU A C 1
ATOM 2416 O O . LEU A 1 314 ? 20.672 14.469 12.766 1 90.62 314 LEU A O 1
ATOM 2420 N N . SER A 1 315 ? 21.031 13.844 14.859 1 85.94 315 SER A N 1
ATOM 2421 C CA . SER A 1 315 ? 20.844 12.438 14.539 1 85.94 315 SER A CA 1
ATOM 2422 C C . SER A 1 315 ? 19.422 12.156 14.055 1 85.94 315 SER A C 1
ATOM 2424 O O . SER A 1 315 ? 19.219 11.453 13.07 1 85.94 315 SER A O 1
ATOM 2426 N N . TYR A 1 316 ? 18.438 12.75 14.672 1 83.25 316 TYR A N 1
ATOM 2427 C CA . TYR A 1 316 ? 17.031 12.555 14.297 1 83.25 316 TYR A CA 1
ATOM 2428 C C . TYR A 1 316 ? 16.719 13.25 12.977 1 83.25 316 TYR A C 1
ATOM 2430 O O . TYR A 1 316 ? 15.906 12.766 12.188 1 83.25 316 TYR A O 1
ATOM 2438 N N . MET A 1 317 ? 17.422 14.398 12.766 1 86.25 317 MET A N 1
ATOM 2439 C CA . MET A 1 317 ? 17.219 15.117 11.516 1 86.25 317 MET A CA 1
ATOM 2440 C C . MET A 1 317 ? 17.75 14.328 10.328 1 86.25 317 MET A C 1
ATOM 2442 O O . MET A 1 317 ? 17.203 14.398 9.234 1 86.25 317 MET A O 1
ATOM 2446 N N . SER A 1 318 ? 18.828 13.586 10.617 1 74.94 318 SER A N 1
ATOM 2447 C CA . SER A 1 318 ? 19.484 12.844 9.555 1 74.94 318 SER A CA 1
ATOM 2448 C C . SER A 1 318 ? 18.688 11.602 9.172 1 74.94 318 SER A C 1
ATOM 2450 O O . SER A 1 318 ? 18.828 11.086 8.062 1 74.94 318 SER A O 1
ATOM 2452 N N . HIS A 1 319 ? 17.984 11.094 10.055 1 64.12 319 HIS A N 1
ATOM 2453 C CA . HIS A 1 319 ? 17.172 9.914 9.781 1 64.12 319 HIS A CA 1
ATOM 2454 C C . HIS A 1 319 ? 15.875 10.297 9.07 1 64.12 319 HIS A C 1
ATOM 2456 O O . HIS A 1 319 ? 15.133 9.422 8.602 1 64.12 319 HIS A O 1
ATOM 2462 N N . ASP A 1 320 ? 15.625 11.57 9.078 1 57.59 320 ASP A N 1
ATOM 2463 C CA . ASP A 1 320 ? 14.414 12.031 8.406 1 57.59 320 ASP A CA 1
ATOM 2464 C C . ASP A 1 320 ? 14.5 11.797 6.898 1 57.59 320 ASP A C 1
ATOM 2466 O O . ASP A 1 320 ? 15.594 11.766 6.332 1 57.59 320 ASP A O 1
ATOM 2470 N N . LYS A 1 321 ? 13.484 11.391 6.406 1 54.31 321 LYS A N 1
ATOM 2471 C CA . LYS A 1 321 ? 13.133 10.93 5.062 1 54.31 321 LYS A CA 1
ATOM 2472 C C . LYS A 1 321 ? 13.836 11.766 3.998 1 54.31 321 LYS A C 1
ATOM 2474 O O . LYS A 1 321 ? 13.805 11.43 2.814 1 54.31 321 LYS A O 1
ATOM 2479 N N . LYS A 1 322 ? 14.336 12.906 4.301 1 51.47 322 LYS A N 1
ATOM 2480 C CA . LYS A 1 322 ? 14.695 13.852 3.252 1 51.47 322 LYS A CA 1
ATOM 2481 C C . LYS A 1 322 ? 16.156 13.719 2.859 1 51.47 322 LYS A C 1
ATOM 2483 O O . LYS A 1 322 ? 16.672 14.516 2.08 1 51.47 322 LYS A O 1
ATOM 2488 N N . VAL A 1 323 ? 16.75 12.672 3.498 1 54.06 323 VAL A N 1
ATOM 2489 C CA . VAL A 1 323 ? 18.125 12.438 3.068 1 54.06 323 VAL A CA 1
ATOM 2490 C C . VAL A 1 323 ? 18.125 11.688 1.738 1 54.06 323 VAL A C 1
ATOM 2492 O O . VAL A 1 323 ? 17.609 10.57 1.644 1 54.06 323 VAL A O 1
ATOM 2495 N N . LEU A 1 324 ? 18.266 12.445 0.75 1 54 324 LEU A N 1
ATOM 2496 C CA . LEU A 1 324 ? 18.5 11.859 -0.567 1 54 324 LEU A CA 1
ATOM 2497 C C . LEU A 1 324 ? 20 11.75 -0.852 1 54 324 LEU A C 1
ATOM 2499 O O . LEU A 1 324 ? 20.719 12.75 -0.816 1 54 324 LEU A O 1
ATOM 2503 N N . ASN A 1 325 ? 20.391 10.633 -1.146 1 57.06 325 ASN A N 1
ATOM 2504 C CA . ASN A 1 325 ? 21.797 10.391 -1.415 1 57.06 325 ASN A CA 1
ATOM 2505 C C . ASN A 1 325 ? 22.688 10.906 -0.28 1 57.06 325 ASN A C 1
ATOM 2507 O O . ASN A 1 325 ? 23.719 11.539 -0.524 1 57.06 325 ASN A O 1
ATOM 2511 N N . GLY A 1 326 ? 22.141 10.969 0.833 1 61.03 326 GLY A N 1
ATOM 2512 C CA . GLY A 1 326 ? 22.938 11.305 2.006 1 61.03 326 GLY A CA 1
ATOM 2513 C C . GLY A 1 326 ? 22.938 12.789 2.32 1 61.03 326 GLY A C 1
ATOM 2514 O O . GLY A 1 326 ? 23.562 13.219 3.293 1 61.03 326 GLY A O 1
ATOM 2515 N N . GLN A 1 327 ? 22.25 13.523 1.501 1 72.19 327 GLN A N 1
ATOM 2516 C CA . GLN A 1 327 ? 22.297 14.969 1.729 1 72.19 327 GLN A CA 1
ATOM 2517 C C . GLN A 1 327 ? 20.984 15.469 2.336 1 72.19 327 GLN A C 1
ATOM 2519 O O . GLN A 1 327 ? 19.906 15.18 1.819 1 72.19 327 GLN A O 1
ATOM 2524 N N . LEU A 1 328 ? 21.125 16.234 3.412 1 82.5 328 LEU A N 1
ATOM 2525 C CA . LEU A 1 328 ? 19.984 16.828 4.098 1 82.5 328 LEU A CA 1
ATOM 2526 C C . LEU A 1 328 ? 19.406 18 3.305 1 82.5 328 LEU A C 1
ATOM 2528 O O . LEU A 1 328 ? 20.156 18.875 2.877 1 82.5 328 LEU A O 1
ATOM 2532 N N . ARG A 1 329 ? 18.203 17.938 2.994 1 86.81 329 ARG A N 1
ATOM 2533 C CA . ARG A 1 329 ? 17.484 19.047 2.396 1 86.81 329 ARG A CA 1
ATOM 2534 C C . ARG A 1 329 ? 16.531 19.688 3.4 1 86.81 329 ARG A C 1
ATOM 2536 O O . ARG A 1 329 ? 15.867 18.984 4.164 1 86.81 329 ARG A O 1
ATOM 2543 N N . LEU A 1 330 ? 16.578 20.984 3.406 1 92.88 330 LEU A N 1
ATOM 2544 C CA . LEU A 1 330 ? 15.688 21.719 4.297 1 92.88 330 LEU A CA 1
ATOM 2545 C C . LEU A 1 330 ? 14.742 22.625 3.5 1 92.88 330 LEU A C 1
ATOM 2547 O O . LEU A 1 330 ? 15.023 22.953 2.348 1 92.88 330 LEU A O 1
ATOM 2551 N N . VAL A 1 331 ? 13.648 22.906 4.062 1 96 331 VAL A N 1
ATOM 2552 C CA . VAL A 1 331 ? 12.766 23.938 3.543 1 96 331 VAL A CA 1
ATOM 2553 C C . VAL A 1 331 ? 12.938 25.234 4.348 1 96 331 VAL A C 1
ATOM 2555 O O . VAL A 1 331 ? 12.703 25.25 5.559 1 96 331 VAL A O 1
ATOM 2558 N N . LEU A 1 332 ? 13.43 26.234 3.66 1 97.75 332 LEU A N 1
ATOM 2559 C CA . LEU A 1 332 ? 13.711 27.516 4.297 1 97.75 332 LEU A CA 1
ATOM 2560 C C . LEU A 1 332 ? 12.961 28.641 3.6 1 97.75 332 LEU A C 1
ATOM 2562 O O . LEU A 1 332 ? 12.289 28.422 2.588 1 97.75 332 LEU A O 1
ATOM 2566 N N . LEU A 1 333 ? 13 29.828 4.262 1 98.06 333 LEU A N 1
ATOM 2567 C CA . LEU A 1 333 ? 12.273 30.984 3.736 1 98.06 333 LEU A CA 1
ATOM 2568 C C . LEU A 1 333 ? 13.211 31.922 2.996 1 98.06 333 LEU A C 1
ATOM 2570 O O . LEU A 1 333 ? 14.008 32.625 3.621 1 98.06 333 LEU A O 1
ATOM 2574 N N . GLN A 1 334 ? 13.047 31.953 1.668 1 96.81 334 GLN A N 1
ATOM 2575 C CA . GLN A 1 334 ? 13.773 32.969 0.902 1 96.81 334 GLN A CA 1
ATOM 2576 C C . GLN A 1 334 ? 13.234 34.375 1.193 1 96.81 334 GLN A C 1
ATOM 2578 O O . GLN A 1 334 ? 13.992 35.344 1.184 1 96.81 334 GLN A O 1
ATOM 2583 N N . GLN A 1 335 ? 11.969 34.438 1.258 1 96.56 335 GLN A N 1
ATOM 2584 C CA . GLN A 1 335 ? 11.188 35.531 1.772 1 96.56 335 GLN A CA 1
ATOM 2585 C C . GLN A 1 335 ? 9.969 35.031 2.545 1 96.56 335 GLN A C 1
ATOM 2587 O O . GLN A 1 335 ? 9.562 33.875 2.406 1 96.56 335 GLN A O 1
ATOM 2592 N N . LEU A 1 336 ? 9.492 35.969 3.459 1 95.75 336 LEU A N 1
ATOM 2593 C CA . LEU A 1 336 ? 8.242 35.562 4.109 1 95.75 336 LEU A CA 1
ATOM 2594 C C . LEU A 1 336 ? 7.148 35.312 3.082 1 95.75 336 LEU A C 1
ATOM 2596 O O . LEU A 1 336 ? 6.898 36.156 2.219 1 95.75 336 LEU A O 1
ATOM 2600 N N . GLY A 1 337 ? 6.633 34.156 3.076 1 96.19 337 GLY A N 1
ATOM 2601 C CA . GLY A 1 337 ? 5.625 33.781 2.092 1 96.19 337 GLY A CA 1
ATOM 2602 C C . GLY A 1 337 ? 6.199 33.125 0.862 1 96.19 337 GLY A C 1
ATOM 2603 O O . GLY A 1 337 ? 5.496 32.906 -0.128 1 96.19 337 GLY A O 1
ATOM 2604 N N . GLN A 1 338 ? 7.48 32.781 0.949 1 97 338 GLN A N 1
ATOM 2605 C CA . GLN A 1 338 ? 8.156 32.094 -0.139 1 97 338 GLN A CA 1
ATOM 2606 C C . GLN A 1 338 ? 9.219 31.125 0.396 1 97 338 GLN A C 1
ATOM 2608 O O . GLN A 1 338 ? 10.344 31.547 0.69 1 97 338 GLN A O 1
ATOM 2613 N N . ALA A 1 339 ? 8.867 29.891 0.361 1 96.88 339 ALA A N 1
ATOM 2614 C CA . ALA A 1 339 ? 9.812 28.875 0.828 1 96.88 339 ALA A CA 1
ATOM 2615 C C . ALA A 1 339 ? 10.516 28.203 -0.344 1 96.88 339 ALA A C 1
ATOM 2617 O O . ALA A 1 339 ? 10.016 28.219 -1.471 1 96.88 339 ALA A O 1
ATOM 2618 N N . ILE A 1 340 ? 11.688 27.688 -0.133 1 96 340 ILE A N 1
ATOM 2619 C CA . ILE A 1 340 ? 12.445 26.938 -1.127 1 96 340 ILE A CA 1
ATOM 2620 C C . ILE A 1 340 ? 13.031 25.672 -0.489 1 96 340 ILE A C 1
ATOM 2622 O O . ILE A 1 340 ? 13.227 25.625 0.729 1 96 340 ILE A O 1
ATOM 2626 N N . ILE A 1 341 ? 13.156 24.734 -1.276 1 93.19 341 ILE A N 1
ATOM 2627 C CA . ILE A 1 341 ? 13.93 23.562 -0.882 1 93.19 341 ILE A CA 1
ATOM 2628 C C . ILE A 1 341 ? 15.406 23.797 -1.161 1 93.19 341 ILE A C 1
ATOM 2630 O O . ILE A 1 341 ? 15.781 24.203 -2.264 1 93.19 341 ILE A O 1
ATOM 2634 N N . THR A 1 342 ? 16.219 23.578 -0.204 1 92.5 342 THR A N 1
ATOM 2635 C CA . THR A 1 342 ? 17.625 23.859 -0.437 1 92.5 342 THR A CA 1
ATOM 2636 C C . THR A 1 342 ? 18.516 22.844 0.275 1 92.5 342 THR A C 1
ATOM 2638 O O . THR A 1 342 ? 18.188 22.375 1.372 1 92.5 342 THR A O 1
ATOM 2641 N N . LYS A 1 343 ? 19.562 22.484 -0.433 1 88.88 343 LYS A N 1
ATOM 2642 C CA . LYS A 1 343 ? 20.594 21.641 0.163 1 88.88 343 LYS A CA 1
ATOM 2643 C C . LYS A 1 343 ? 21.828 22.469 0.521 1 88.88 343 LYS A C 1
ATOM 2645 O O . LYS A 1 343 ? 22.797 21.953 1.093 1 88.88 343 LYS A O 1
ATOM 2650 N N . THR A 1 344 ? 21.719 23.688 0.197 1 88.1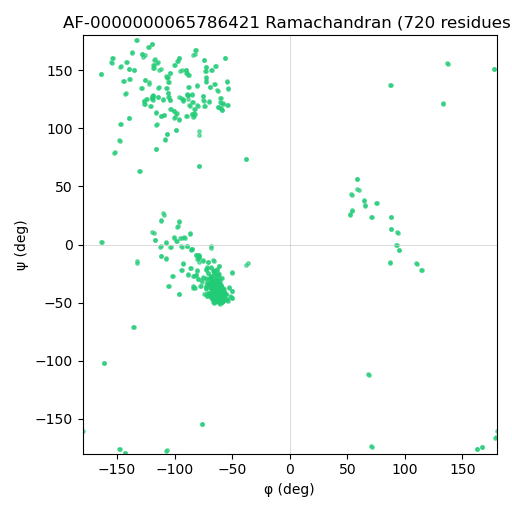2 344 THR A N 1
ATOM 2651 C CA . THR A 1 344 ? 22.859 24.578 0.403 1 88.12 344 THR A CA 1
ATOM 2652 C C . THR A 1 344 ? 22.609 25.516 1.584 1 88.12 344 THR A C 1
ATOM 2654 O O . THR A 1 344 ? 21.875 26.5 1.459 1 88.12 344 THR A O 1
ATOM 2657 N N . PHE A 1 345 ? 23.016 25.203 2.623 1 90.5 345 PHE A N 1
ATOM 2658 C CA . PHE A 1 345 ? 22.984 26.016 3.83 1 90.5 345 PHE A CA 1
ATOM 2659 C C . PHE A 1 345 ? 24.203 25.75 4.707 1 90.5 345 PHE A C 1
ATOM 2661 O O . PHE A 1 345 ? 24.859 24.719 4.547 1 90.5 345 PHE A O 1
ATOM 2668 N N . ASP A 1 346 ? 24.594 26.688 5.5 1 93.62 346 ASP A N 1
ATOM 2669 C CA . ASP A 1 346 ? 25.688 26.547 6.449 1 93.62 346 ASP A CA 1
ATOM 2670 C C . ASP A 1 346 ? 25.281 25.703 7.648 1 93.62 346 ASP A C 1
ATOM 2672 O O . ASP A 1 346 ? 24.406 26.094 8.43 1 93.62 346 ASP A O 1
ATOM 2676 N N . VAL A 1 347 ? 25.953 24.641 7.82 1 93.5 347 VAL A N 1
ATOM 2677 C CA . VAL A 1 347 ? 25.625 23.672 8.859 1 93.5 347 VAL A CA 1
ATOM 2678 C C . VAL A 1 347 ? 25.812 24.297 10.234 1 93.5 347 VAL A C 1
ATOM 2680 O O . VAL A 1 347 ? 25.062 24.016 11.164 1 93.5 347 VAL A O 1
ATOM 2683 N N . GLU A 1 348 ? 26.812 25.078 10.344 1 96.25 348 GLU A N 1
ATOM 2684 C CA . GLU A 1 348 ? 27.062 25.719 11.625 1 96.25 348 GLU A CA 1
ATOM 2685 C C . GLU A 1 348 ? 25.953 26.719 11.977 1 96.25 348 GLU A C 1
ATOM 2687 O O . GLU A 1 348 ? 25.594 26.859 13.141 1 96.25 348 GLU A O 1
ATOM 2692 N N . MET A 1 349 ? 25.453 27.391 10.992 1 97.38 349 MET A N 1
ATOM 2693 C CA . MET A 1 349 ? 24.344 28.297 11.211 1 97.38 349 MET A CA 1
ATOM 2694 C C . MET A 1 349 ? 23.078 27.516 11.57 1 97.38 349 MET A C 1
ATOM 2696 O O . MET A 1 349 ? 22.266 27.984 12.367 1 97.38 349 MET A O 1
ATOM 2700 N N . MET A 1 350 ? 22.922 26.438 10.961 1 96.75 350 MET A N 1
ATOM 2701 C CA . MET A 1 350 ? 21.797 25.562 11.297 1 96.75 350 MET A CA 1
ATOM 2702 C C . MET A 1 350 ? 21.859 25.141 12.758 1 96.75 350 MET A C 1
ATOM 2704 O O . MET A 1 350 ? 20.859 25.188 13.477 1 96.75 350 MET A O 1
ATOM 2708 N N . LYS A 1 351 ? 23.078 24.719 13.156 1 97 351 LYS A N 1
ATOM 2709 C CA . LYS A 1 351 ? 23.281 24.312 14.547 1 97 351 LYS A CA 1
ATOM 2710 C C . LYS A 1 351 ? 22.969 25.469 15.492 1 97 351 LYS A C 1
ATOM 2712 O O . LYS A 1 351 ? 22.328 25.266 16.531 1 97 351 LYS A O 1
ATOM 2717 N N . ALA A 1 352 ? 23.391 26.594 15.117 1 97.5 352 ALA A N 1
ATOM 2718 C CA . ALA A 1 352 ? 23.141 27.781 15.93 1 97.5 352 ALA A CA 1
ATOM 2719 C C . ALA A 1 352 ? 21.641 28.078 16.031 1 97.5 352 ALA A C 1
ATOM 2721 O O . ALA A 1 352 ? 21.156 28.469 17.094 1 97.5 352 ALA A O 1
ATOM 2722 N N . ALA A 1 353 ? 20.953 27.984 14.961 1 97.69 353 ALA A N 1
ATOM 2723 C CA . ALA A 1 353 ? 19.5 28.203 14.961 1 97.69 353 ALA A CA 1
ATOM 2724 C C . ALA A 1 353 ? 18.797 27.203 15.891 1 97.69 353 ALA A C 1
ATOM 2726 O O . ALA A 1 353 ? 17.875 27.578 16.609 1 97.69 353 ALA A O 1
ATOM 2727 N N . ILE A 1 354 ? 19.234 25.906 15.82 1 97.56 354 ILE A N 1
ATOM 2728 C CA . ILE A 1 354 ? 18.672 24.875 16.672 1 97.56 354 ILE A CA 1
ATOM 2729 C C . ILE A 1 354 ? 18.891 25.234 18.141 1 97.56 354 ILE A C 1
ATOM 2731 O O . ILE A 1 354 ? 17.953 25.203 18.938 1 97.56 354 ILE A O 1
ATOM 2735 N N . LEU A 1 355 ? 20.078 25.625 18.469 1 96.88 355 LEU A N 1
ATOM 2736 C CA . LEU A 1 355 ? 20.453 25.922 19.844 1 96.88 355 LEU A CA 1
ATOM 2737 C C . LEU A 1 355 ? 19.734 27.172 20.344 1 96.88 355 LEU A C 1
ATOM 2739 O O . LEU A 1 355 ? 19.297 27.234 21.5 1 96.88 355 LEU A O 1
ATOM 2743 N N . ALA A 1 356 ? 19.562 28.125 19.5 1 97.19 356 ALA A N 1
ATOM 2744 C CA . ALA A 1 356 ? 18.984 29.422 19.859 1 97.19 356 ALA A CA 1
ATOM 2745 C C . ALA A 1 356 ? 17.5 29.281 20.156 1 97.19 356 ALA A C 1
ATOM 2747 O O . ALA A 1 356 ? 16.906 30.156 20.812 1 97.19 356 ALA A O 1
ATOM 2748 N N . ASN A 1 357 ? 16.875 28.328 19.641 1 97.38 357 ASN A N 1
ATOM 2749 C CA . ASN A 1 357 ? 15.422 28.219 19.75 1 97.38 357 ASN A CA 1
ATOM 2750 C C . ASN A 1 357 ? 15.016 27.078 20.672 1 97.38 357 ASN A C 1
ATOM 2752 O O . ASN A 1 357 ? 13.977 26.438 20.469 1 97.38 357 ASN A O 1
ATOM 2756 N N . GLN A 1 358 ? 15.844 26.719 21.578 1 96.12 358 GLN A N 1
ATOM 2757 C CA . GLN A 1 358 ? 15.547 25.812 22.688 1 96.12 358 GLN A CA 1
ATOM 2758 C C . GLN A 1 358 ? 15.438 26.578 24 1 96.12 358 GLN A C 1
ATOM 2760 O O . GLN A 1 358 ? 16.078 27.609 24.188 1 96.12 358 GLN A O 1
ATOM 2765 N N . ALA A 1 359 ? 14.477 26.094 24.828 1 88.31 359 ALA A N 1
ATOM 2766 C CA . ALA A 1 359 ? 14.305 26.734 26.125 1 88.31 359 ALA A CA 1
ATOM 2767 C C . ALA A 1 359 ? 15.562 26.609 26.969 1 88.31 359 ALA A C 1
ATOM 2769 O O . ALA A 1 359 ? 16.266 25.594 26.891 1 88.31 359 ALA A O 1
ATOM 2770 N N . SER A 1 360 ? 16.047 27.75 27.594 1 72.69 360 SER A N 1
ATOM 2771 C CA . SER A 1 360 ? 17.203 27.734 28.484 1 72.69 360 SER A CA 1
ATOM 2772 C C . SER A 1 360 ? 16.969 26.812 29.688 1 72.69 360 SER A C 1
ATOM 2774 O O . SER A 1 360 ? 15.82 26.625 30.094 1 72.69 360 SER A O 1
ATOM 2776 N N . HIS A 1 361 ? 17.859 25.75 29.906 1 49.06 361 HIS A N 1
ATOM 2777 C CA . HIS A 1 361 ? 17.828 24.984 31.141 1 49.06 361 HIS A CA 1
ATOM 2778 C C . HIS A 1 361 ? 17.547 25.891 32.344 1 49.06 361 HIS A C 1
ATOM 2780 O O . HIS A 1 361 ? 18.266 26.875 32.562 1 49.06 361 HIS A O 1
ATOM 2786 N N . THR A 1 362 ? 16.297 26.391 32.531 1 37.78 362 THR A N 1
ATOM 2787 C CA . THR A 1 362 ? 16.234 26.906 33.906 1 37.78 362 THR A CA 1
ATOM 2788 C C . THR A 1 362 ? 16.281 25.75 34.906 1 37.78 362 THR A C 1
ATOM 2790 O O . THR A 1 362 ? 15.68 24.703 34.688 1 37.78 362 THR A O 1
ATOM 2793 N N . MET B 1 1 ? 19.328 -17.141 -23.016 1 93.06 1 MET B N 1
ATOM 2794 C CA . MET B 1 1 ? 18.5 -16.25 -22.203 1 93.06 1 MET B CA 1
ATOM 2795 C C . MET B 1 1 ? 17.469 -15.531 -23.062 1 93.06 1 MET B C 1
ATOM 2797 O O . MET B 1 1 ? 17.766 -15.07 -24.156 1 93.06 1 MET B O 1
ATOM 2801 N N . GLN B 1 2 ? 16.219 -15.578 -22.641 1 96.38 2 GLN B N 1
ATOM 2802 C CA . GLN B 1 2 ? 15.117 -14.844 -23.266 1 96.38 2 GLN B CA 1
ATOM 2803 C C . GLN B 1 2 ? 14.68 -13.672 -22.391 1 96.38 2 GLN B C 1
ATOM 2805 O O . GLN B 1 2 ? 14.82 -13.711 -21.172 1 96.38 2 GLN B O 1
ATOM 2810 N N . THR B 1 3 ? 14.297 -12.617 -23.109 1 97.38 3 THR B N 1
ATOM 2811 C CA . THR B 1 3 ? 13.773 -11.461 -22.391 1 97.38 3 THR B CA 1
ATOM 2812 C C . THR B 1 3 ? 12.336 -11.172 -22.812 1 97.38 3 THR B C 1
ATOM 2814 O O . THR 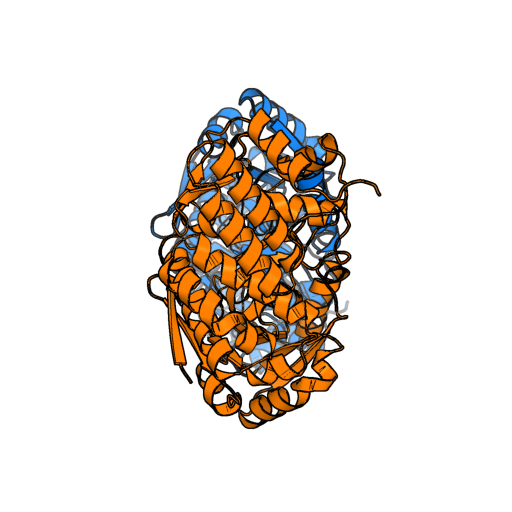B 1 3 ? 12.031 -11.102 -24 1 97.38 3 THR B O 1
ATOM 2817 N N . LEU B 1 4 ? 11.492 -11.117 -21.859 1 97.31 4 LEU B N 1
ATOM 2818 C CA . LEU B 1 4 ? 10.102 -10.719 -22.047 1 97.31 4 LEU B CA 1
ATOM 2819 C C . LEU B 1 4 ? 9.812 -9.406 -21.312 1 97.31 4 LEU B C 1
ATOM 2821 O O . LEU B 1 4 ? 10.258 -9.219 -20.188 1 97.31 4 LEU B O 1
ATOM 2825 N N . HIS B 1 5 ? 9.109 -8.469 -21.984 1 96.25 5 HIS B N 1
ATOM 2826 C CA . HIS B 1 5 ? 8.766 -7.207 -21.328 1 96.25 5 HIS B CA 1
ATOM 2827 C C . HIS B 1 5 ? 7.297 -7.176 -20.922 1 96.25 5 HIS B C 1
ATOM 2829 O O . HIS B 1 5 ? 6.426 -7.547 -21.719 1 96.25 5 HIS B O 1
ATOM 2835 N N . VAL B 1 6 ? 7.059 -6.898 -19.703 1 94.81 6 VAL B N 1
ATOM 2836 C CA . VAL B 1 6 ? 5.707 -6.625 -19.234 1 94.81 6 VAL B CA 1
ATOM 2837 C C . VAL B 1 6 ? 5.379 -5.145 -19.422 1 94.81 6 VAL B C 1
ATOM 2839 O O . VAL B 1 6 ? 6.023 -4.281 -18.828 1 94.81 6 VAL B O 1
ATOM 2842 N N . GLU B 1 7 ? 4.348 -4.859 -20.219 1 93.19 7 GLU B N 1
ATOM 2843 C CA . GLU B 1 7 ? 3.955 -3.488 -20.516 1 93.19 7 GLU B CA 1
ATOM 2844 C C . GLU B 1 7 ? 2.953 -2.959 -19.5 1 93.19 7 GLU B C 1
ATOM 2846 O O . GLU B 1 7 ? 1.968 -3.627 -19.188 1 93.19 7 GLU B O 1
ATOM 2851 N N . LEU B 1 8 ? 3.234 -1.814 -18.953 1 90.06 8 LEU B N 1
ATOM 2852 C CA . LEU B 1 8 ? 2.404 -1.147 -17.969 1 90.06 8 LEU B C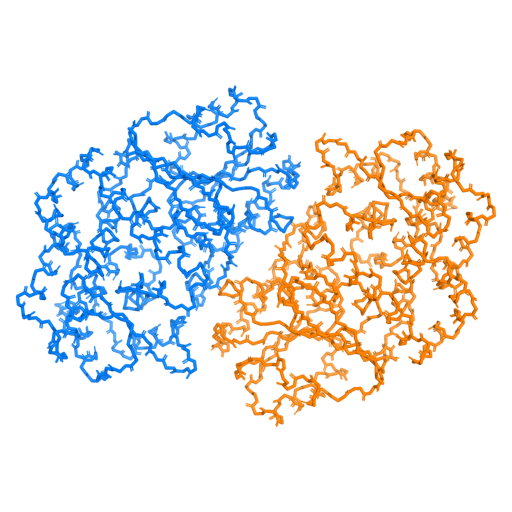A 1
ATOM 2853 C C . LEU B 1 8 ? 2.156 0.307 -18.344 1 90.06 8 LEU B C 1
ATOM 2855 O O . LEU B 1 8 ? 2.605 1.222 -17.656 1 90.06 8 LEU B O 1
ATOM 2859 N N . GLY B 1 9 ? 1.483 0.575 -19.469 1 86.12 9 GLY B N 1
ATOM 2860 C CA . GLY B 1 9 ? 1.324 1.927 -19.969 1 86.12 9 GLY B CA 1
ATOM 2861 C C . GLY B 1 9 ? 2.625 2.535 -20.469 1 86.12 9 GLY B C 1
ATOM 2862 O O . GLY B 1 9 ? 3.252 2.012 -21.391 1 86.12 9 GLY B O 1
ATOM 2863 N N . ASP B 1 10 ? 3.09 3.631 -19.656 1 84.62 10 ASP B N 1
ATOM 2864 C CA . ASP B 1 10 ? 4.305 4.328 -20.062 1 84.62 10 ASP B CA 1
ATOM 2865 C C . ASP B 1 10 ? 5.543 3.676 -19.453 1 84.62 10 ASP B C 1
ATOM 2867 O O . ASP B 1 10 ? 6.668 4.098 -19.734 1 84.62 10 ASP B O 1
ATOM 2871 N N . ARG B 1 11 ? 5.277 2.678 -18.703 1 89.38 11 ARG B N 1
ATOM 2872 C CA . ARG B 1 11 ? 6.363 1.955 -18.047 1 89.38 11 ARG B CA 1
ATOM 2873 C C . ARG B 1 11 ? 6.422 0.505 -18.516 1 89.38 11 ARG B C 1
ATOM 2875 O O . ARG B 1 11 ? 5.48 0.014 -19.141 1 89.38 11 ARG B O 1
ATOM 2882 N N . ARG B 1 12 ? 7.531 -0.152 -18.375 1 93.38 12 ARG B N 1
ATOM 2883 C CA . ARG B 1 12 ? 7.691 -1.585 -18.594 1 93.38 12 ARG B CA 1
ATOM 2884 C C . ARG B 1 12 ? 8.836 -2.148 -17.766 1 93.38 12 ARG B C 1
ATOM 2886 O O . ARG B 1 12 ? 9.68 -1.398 -17.281 1 93.38 12 ARG B O 1
ATOM 2893 N N . TYR B 1 13 ? 8.883 -3.359 -17.547 1 96.38 13 TYR B N 1
ATOM 2894 C CA . TYR B 1 13 ? 10.008 -4.02 -16.906 1 96.38 13 TYR B CA 1
ATOM 2895 C C . TYR B 1 13 ? 10.312 -5.359 -17.578 1 96.38 13 TYR B C 1
ATOM 2897 O O . TYR B 1 13 ? 9.414 -5.996 -18.141 1 96.38 13 TYR B O 1
ATOM 2905 N N . PRO B 1 14 ? 11.523 -5.781 -17.547 1 98.12 14 PRO B N 1
ATOM 2906 C CA . PRO B 1 14 ? 11.906 -7.039 -18.188 1 98.12 14 PRO B CA 1
ATOM 2907 C C . PRO B 1 14 ? 11.789 -8.242 -17.25 1 98.12 14 PRO B C 1
ATOM 2909 O O . PRO B 1 14 ? 11.938 -8.094 -16.031 1 98.12 14 PRO B O 1
ATOM 2912 N N . ILE B 1 15 ? 11.531 -9.336 -17.812 1 98.5 15 ILE B N 1
ATOM 2913 C CA . ILE B 1 15 ? 11.719 -10.656 -17.219 1 98.5 15 ILE B CA 1
ATOM 2914 C C . ILE B 1 15 ? 12.844 -11.391 -17.953 1 98.5 15 ILE B C 1
ATOM 2916 O O . ILE B 1 15 ? 12.727 -11.711 -19.141 1 98.5 15 ILE B O 1
ATOM 2920 N N . PHE B 1 16 ? 13.953 -11.586 -17.297 1 98.81 16 PHE B N 1
ATOM 2921 C CA . PHE B 1 16 ? 15.031 -12.406 -17.844 1 98.81 16 PHE B CA 1
ATOM 2922 C C . PHE B 1 16 ? 14.789 -13.883 -17.562 1 98.81 16 PHE B C 1
ATOM 2924 O O . PHE B 1 16 ? 14.633 -14.281 -16.406 1 98.81 16 PHE B O 1
ATOM 2931 N N . ILE B 1 17 ? 14.734 -14.688 -18.578 1 98.75 17 ILE B N 1
ATOM 2932 C CA . ILE B 1 17 ? 14.469 -16.109 -18.453 1 98.75 17 ILE B CA 1
ATOM 2933 C C . ILE B 1 17 ? 15.625 -16.922 -19.031 1 98.75 17 ILE B C 1
ATOM 2935 O O . ILE B 1 17 ? 15.969 -16.75 -20.203 1 98.75 17 ILE B O 1
ATOM 2939 N N . GLY B 1 18 ? 16.234 -17.688 -18.234 1 98.31 18 GLY B N 1
ATOM 2940 C CA . GLY B 1 18 ? 17.344 -18.5 -18.703 1 98.31 18 GLY B CA 1
ATOM 2941 C C . GLY B 1 18 ? 17.969 -19.344 -17.609 1 98.31 18 GLY B C 1
ATOM 2942 O O . GLY B 1 18 ? 17.328 -19.609 -16.594 1 98.31 18 GLY B O 1
ATOM 2943 N N . SER B 1 19 ? 19.156 -19.875 -17.891 1 98.12 19 SER B N 1
ATOM 2944 C CA . SER B 1 19 ? 19.906 -20.688 -16.938 1 98.12 19 SER B CA 1
ATOM 2945 C C . SER B 1 19 ? 21.281 -20.094 -16.672 1 98.12 19 SER B C 1
ATOM 2947 O O . SER B 1 19 ? 21.938 -19.609 -17.594 1 98.12 19 SER B O 1
ATOM 2949 N N . GLN B 1 20 ? 21.656 -20.156 -15.367 1 97.44 20 GLN B N 1
ATOM 2950 C CA . GLN B 1 20 ? 22.953 -19.641 -14.945 1 97.44 20 GLN B CA 1
ATOM 2951 C C . GLN B 1 20 ? 23.109 -18.156 -15.297 1 97.44 20 GLN B C 1
ATOM 2953 O O . GLN B 1 20 ? 24.094 -17.766 -15.914 1 97.44 20 GLN B O 1
ATOM 2958 N N . LEU B 1 21 ? 22.094 -17.453 -14.961 1 98.12 21 LEU B N 1
ATOM 2959 C CA . LEU B 1 21 ? 22.078 -16.031 -15.219 1 98.12 21 LEU B CA 1
ATOM 2960 C C . LEU B 1 21 ? 23.016 -15.289 -14.281 1 98.12 21 LEU B C 1
ATOM 2962 O O . LEU B 1 21 ? 23.109 -15.625 -13.094 1 98.12 21 LEU B O 1
ATOM 2966 N N . ASN B 1 22 ? 23.719 -14.32 -14.758 1 97.69 22 ASN B N 1
ATOM 2967 C CA . ASN B 1 22 ? 24.656 -13.531 -13.961 1 97.69 22 ASN B CA 1
ATOM 2968 C C . ASN B 1 22 ? 23.969 -12.328 -13.336 1 97.69 22 ASN B C 1
ATOM 2970 O O . ASN B 1 22 ? 23.672 -11.344 -14.016 1 97.69 22 ASN B O 1
ATOM 2974 N N . PRO B 1 23 ? 23.812 -12.352 -12.039 1 97.62 23 PRO B N 1
ATOM 2975 C CA . PRO B 1 23 ? 23.062 -11.258 -11.398 1 97.62 23 PRO B CA 1
ATOM 2976 C C . PRO B 1 23 ? 23.781 -9.914 -11.508 1 97.62 23 PRO B C 1
ATOM 2978 O O . PRO B 1 23 ? 23.125 -8.875 -11.672 1 97.62 23 PRO B O 1
ATOM 2981 N N . GLN B 1 24 ? 25.094 -9.891 -11.391 1 97.06 24 GLN B N 1
ATOM 2982 C CA . GLN B 1 24 ? 25.828 -8.625 -11.445 1 97.06 24 GLN B CA 1
ATOM 2983 C C . GLN B 1 24 ? 25.5 -7.867 -12.734 1 97.06 24 GLN B C 1
ATOM 2985 O O . GLN B 1 24 ? 25.172 -6.68 -12.695 1 97.06 24 GLN B O 1
ATOM 2990 N N . ASN B 1 25 ? 25.547 -8.562 -13.812 1 96.81 25 ASN B N 1
ATOM 2991 C CA . ASN B 1 25 ? 25.312 -7.945 -15.117 1 96.81 25 ASN B CA 1
ATOM 2992 C C . ASN B 1 25 ? 23.844 -7.605 -15.328 1 96.81 25 ASN B C 1
ATOM 2994 O O . ASN B 1 25 ? 23.516 -6.516 -15.797 1 96.81 25 ASN B O 1
ATOM 2998 N N . LEU B 1 26 ? 22.953 -8.469 -14.969 1 97.88 26 LEU B N 1
ATOM 2999 C CA . LEU B 1 26 ? 21.547 -8.359 -15.352 1 97.88 26 LEU B CA 1
ATOM 3000 C C . LEU B 1 26 ? 20.797 -7.43 -14.398 1 97.88 26 LEU B C 1
ATOM 3002 O O . LEU B 1 26 ? 19.828 -6.789 -14.797 1 97.88 26 LEU B O 1
ATOM 3006 N N . LEU B 1 27 ? 21.266 -7.32 -13.148 1 97.81 27 LEU B N 1
ATOM 3007 C CA . LEU B 1 27 ? 20.516 -6.543 -12.164 1 97.81 27 LEU B CA 1
ATOM 3008 C C . LEU B 1 27 ? 21.031 -5.109 -12.102 1 97.81 27 LEU B C 1
ATOM 3010 O O . LEU B 1 27 ? 20.328 -4.215 -11.617 1 97.81 27 LEU B O 1
ATOM 3014 N N . ALA B 1 28 ? 22.25 -4.824 -12.516 1 97.38 28 ALA B N 1
ATOM 3015 C CA . ALA B 1 28 ? 22.953 -3.553 -12.352 1 97.38 28 ALA B CA 1
ATOM 3016 C C . ALA B 1 28 ? 22.078 -2.385 -12.805 1 97.38 28 ALA B C 1
ATOM 3018 O O . ALA B 1 28 ? 21.906 -1.41 -12.062 1 97.38 28 ALA B O 1
ATOM 3019 N N . PRO B 1 29 ? 21.422 -2.508 -14 1 96.94 29 PRO B N 1
ATOM 3020 C CA . PRO B 1 29 ? 20.641 -1.363 -14.469 1 96.94 29 PRO B CA 1
ATOM 3021 C C . PRO B 1 29 ? 19.375 -1.146 -13.648 1 96.94 29 PRO B C 1
ATOM 3023 O O . PRO B 1 29 ? 18.75 -0.087 -13.734 1 96.94 29 PRO B O 1
ATOM 3026 N N . TYR B 1 30 ? 18.969 -2.117 -12.875 1 97.25 30 TYR B N 1
ATOM 3027 C CA . TYR B 1 30 ? 17.625 -2.084 -12.273 1 97.25 30 TYR B CA 1
ATOM 3028 C C . TYR B 1 30 ? 17.719 -1.895 -10.766 1 97.25 30 TYR B C 1
ATOM 3030 O O . TYR B 1 30 ? 16.688 -1.749 -10.094 1 97.25 30 TYR B O 1
ATOM 3038 N N . ILE B 1 31 ? 18.891 -1.999 -10.25 1 96.19 31 ILE B N 1
ATOM 3039 C CA . ILE B 1 31 ? 19.094 -1.656 -8.852 1 96.19 31 ILE B CA 1
ATOM 3040 C C . ILE B 1 31 ? 19.281 -0.147 -8.711 1 96.19 31 ILE B C 1
ATOM 3042 O O . ILE B 1 31 ? 20.297 0.405 -9.156 1 96.19 31 ILE B O 1
ATOM 3046 N N . LYS B 1 32 ? 18.328 0.421 -8.141 1 91.31 32 LYS B N 1
ATOM 3047 C CA . LYS B 1 32 ? 18.359 1.866 -7.938 1 91.31 32 LYS B CA 1
ATOM 3048 C C . LYS B 1 32 ? 18.891 2.213 -6.551 1 91.31 32 LYS B C 1
ATOM 3050 O O . LYS B 1 32 ? 18.734 1.435 -5.605 1 91.31 32 LYS B O 1
ATOM 3055 N N . GLY B 1 33 ? 19.516 3.307 -6.414 1 89.75 33 GLY B N 1
ATOM 3056 C CA . GLY B 1 33 ? 20.078 3.703 -5.137 1 89.75 33 GLY B CA 1
ATOM 3057 C C . GLY B 1 33 ? 21.281 2.879 -4.738 1 89.75 33 GLY B C 1
ATOM 3058 O O . GLY B 1 33 ? 21.734 2.012 -5.496 1 89.75 33 GLY B O 1
ATOM 3059 N N . ARG B 1 34 ? 21.797 3.08 -3.559 1 94.12 34 ARG B N 1
ATOM 3060 C CA . ARG B 1 34 ? 22.984 2.41 -3.064 1 94.12 34 ARG B CA 1
ATOM 3061 C C . ARG B 1 34 ? 22.625 1.277 -2.109 1 94.12 34 ARG B C 1
ATOM 3063 O O . ARG B 1 34 ? 23.375 0.307 -1.977 1 94.12 34 ARG B O 1
ATOM 3070 N N . GLN B 1 35 ? 21.516 1.377 -1.454 1 96.62 35 GLN B N 1
ATOM 3071 C CA . GLN B 1 35 ? 21.109 0.43 -0.416 1 96.62 35 GLN B CA 1
ATOM 3072 C C . GLN B 1 35 ? 20.219 -0.665 -0.98 1 96.62 35 GLN B C 1
ATOM 3074 O O . GLN B 1 35 ? 19.219 -0.374 -1.646 1 96.62 35 GLN B O 1
ATOM 3079 N N . VAL B 1 36 ? 20.594 -1.936 -0.745 1 98.62 36 VAL B N 1
ATOM 3080 C CA . VAL B 1 36 ? 19.812 -3.074 -1.196 1 98.62 36 VAL B CA 1
ATOM 3081 C C . VAL B 1 36 ? 19.516 -3.998 -0.017 1 98.62 36 VAL B C 1
ATOM 3083 O O . VAL B 1 36 ? 20.438 -4.457 0.664 1 98.62 36 VAL B O 1
ATOM 3086 N N . MET B 1 37 ? 18.25 -4.234 0.287 1 98.88 37 MET B N 1
ATOM 3087 C CA . MET B 1 37 ? 17.812 -5.223 1.266 1 98.88 37 MET B CA 1
ATOM 3088 C C . MET B 1 37 ? 17.438 -6.531 0.583 1 98.88 37 MET B C 1
ATOM 3090 O O . MET B 1 37 ? 16.453 -6.59 -0.155 1 98.88 37 MET B O 1
ATOM 3094 N N . ILE B 1 38 ? 18.25 -7.57 0.73 1 98.94 38 ILE B N 1
ATOM 3095 C CA . ILE B 1 38 ? 17.859 -8.891 0.248 1 98.94 38 ILE B CA 1
ATOM 3096 C C . ILE B 1 38 ? 16.922 -9.555 1.255 1 98.94 38 ILE B C 1
ATOM 3098 O O . ILE B 1 38 ? 17.266 -9.695 2.432 1 98.94 38 ILE B O 1
ATOM 3102 N N . VAL B 1 39 ? 15.758 -9.875 0.868 1 98.94 39 VAL B N 1
ATOM 3103 C CA . VAL B 1 39 ? 14.82 -10.641 1.678 1 98.94 39 VAL B CA 1
ATOM 3104 C C . VAL B 1 39 ? 14.758 -12.086 1.172 1 98.94 39 VAL B C 1
ATOM 3106 O O . VAL B 1 39 ? 14.531 -12.32 -0.016 1 98.94 39 VAL B O 1
ATOM 3109 N N . THR B 1 40 ? 14.992 -13.023 1.989 1 98.88 40 THR B N 1
ATOM 3110 C CA . THR B 1 40 ? 14.992 -14.445 1.645 1 98.88 40 THR B CA 1
ATOM 3111 C C . THR B 1 40 ? 14.531 -15.289 2.828 1 98.88 40 THR B C 1
ATOM 3113 O O . THR B 1 40 ? 13.914 -14.773 3.76 1 98.88 40 THR B O 1
ATOM 3116 N N . ASN B 1 41 ? 14.555 -16.594 2.678 1 98.56 41 ASN B N 1
ATOM 3117 C CA . ASN B 1 41 ? 14.195 -17.453 3.797 1 98.56 41 ASN B CA 1
ATOM 3118 C C . ASN B 1 41 ? 15.344 -18.375 4.191 1 98.56 41 ASN B C 1
ATOM 3120 O O . ASN B 1 41 ? 16.375 -18.406 3.521 1 98.56 41 ASN B O 1
ATOM 3124 N N . THR B 1 42 ? 15.18 -19.062 5.258 1 98.5 42 THR B N 1
ATOM 3125 C CA . THR B 1 42 ? 16.234 -19.859 5.879 1 98.5 42 THR B CA 1
ATOM 3126 C C . THR B 1 42 ? 16.75 -20.922 4.918 1 98.5 42 THR B C 1
ATOM 3128 O O . THR B 1 42 ? 17.938 -21.234 4.906 1 98.5 42 THR B O 1
ATOM 3131 N N . THR B 1 43 ? 15.953 -21.5 4.109 1 97.38 43 THR B N 1
ATOM 3132 C CA . THR B 1 43 ? 16.359 -22.516 3.15 1 97.38 43 THR B CA 1
ATOM 3133 C C . THR B 1 43 ? 17.25 -21.922 2.062 1 97.38 43 THR B C 1
ATOM 3135 O O . THR B 1 43 ? 18.328 -22.453 1.782 1 97.38 43 THR B O 1
ATOM 3138 N N . LEU B 1 44 ? 16.891 -20.828 1.565 1 97.88 44 LEU B N 1
ATOM 3139 C CA . LEU B 1 44 ? 17.562 -20.234 0.414 1 97.88 44 LEU B CA 1
ATOM 3140 C C . LEU B 1 44 ? 18.812 -19.5 0.84 1 97.88 44 LEU B C 1
ATOM 3142 O O . LEU B 1 44 ? 19.734 -19.312 0.036 1 97.88 44 LEU B O 1
ATOM 3146 N N . GLU B 1 45 ? 18.781 -19.062 2.068 1 98.31 45 GLU B N 1
ATOM 3147 C CA . GLU B 1 45 ? 19.984 -18.422 2.613 1 98.31 45 GLU B CA 1
ATOM 3148 C C . GLU B 1 45 ? 21.219 -19.281 2.391 1 98.31 45 GLU B C 1
ATOM 3150 O O . GLU B 1 45 ? 22.266 -18.781 1.981 1 98.31 45 GLU B O 1
ATOM 3155 N N . GLN B 1 46 ? 21.031 -20.562 2.566 1 97.44 46 GLN B N 1
ATOM 3156 C CA . GLN B 1 46 ? 22.141 -21.5 2.479 1 97.44 46 GLN B CA 1
ATOM 3157 C C . GLN B 1 46 ? 22.469 -21.828 1.023 1 97.44 46 GLN B C 1
ATOM 3159 O O . GLN B 1 46 ? 23.594 -22.188 0.705 1 97.44 46 GLN B O 1
ATOM 3164 N N . LEU B 1 47 ? 21.594 -21.656 0.214 1 97.69 47 LEU B N 1
ATOM 3165 C CA . LEU B 1 47 ? 21.734 -22.125 -1.156 1 97.69 47 LEU B CA 1
ATOM 3166 C C . LEU B 1 47 ? 22.219 -21.016 -2.072 1 97.69 47 LEU B C 1
ATOM 3168 O O . LEU B 1 47 ? 23.078 -21.234 -2.924 1 97.69 47 LEU B O 1
ATOM 3172 N N . TYR B 1 48 ? 21.625 -19.75 -1.876 1 97.69 48 TYR B N 1
ATOM 3173 C CA . TYR B 1 48 ? 21.781 -18.797 -2.977 1 97.69 48 TYR B CA 1
ATOM 3174 C C . TYR B 1 48 ? 22.219 -17.438 -2.465 1 97.69 48 TYR B C 1
ATOM 3176 O O . TYR B 1 48 ? 22.641 -16.578 -3.242 1 97.69 48 TYR B O 1
ATOM 3184 N N . LEU B 1 49 ? 22.125 -17.125 -1.184 1 98.5 49 LEU B N 1
ATOM 3185 C CA . LEU B 1 49 ? 22.312 -15.781 -0.664 1 98.5 49 LEU B CA 1
ATOM 3186 C C . LEU B 1 49 ? 23.688 -15.242 -1.032 1 98.5 49 LEU B C 1
ATOM 3188 O O . LEU B 1 49 ? 23.797 -14.117 -1.539 1 98.5 49 LEU B O 1
ATOM 3192 N N . GLN B 1 50 ? 24.703 -16.016 -0.81 1 98.44 50 GLN B N 1
ATOM 3193 C CA . GLN B 1 50 ? 26.062 -15.562 -1.022 1 98.44 50 GLN B CA 1
ATOM 3194 C C . GLN B 1 50 ? 26.297 -15.141 -2.473 1 98.44 50 GLN B C 1
ATOM 3196 O O . GLN B 1 50 ? 26.969 -14.141 -2.738 1 98.44 50 GLN B O 1
ATOM 3201 N N . HIS B 1 51 ? 25.734 -15.914 -3.377 1 98.06 51 HIS B N 1
ATOM 3202 C CA . HIS B 1 51 ? 25.859 -15.641 -4.805 1 98.06 51 HIS B CA 1
ATOM 3203 C C . HIS B 1 51 ? 25.359 -14.242 -5.148 1 98.06 51 HIS B C 1
ATOM 3205 O O . HIS B 1 51 ? 26.016 -13.508 -5.883 1 98.06 51 HIS B O 1
ATOM 3211 N N . TYR B 1 52 ? 24.266 -13.852 -4.586 1 98.5 52 TYR B N 1
ATOM 3212 C CA . TYR B 1 52 ? 23.656 -12.562 -4.891 1 98.5 52 TYR B CA 1
ATOM 3213 C C . TYR B 1 52 ? 24.297 -11.445 -4.082 1 98.5 52 TYR B C 1
ATOM 3215 O O . TYR B 1 52 ? 24.453 -10.328 -4.57 1 98.5 52 TYR B O 1
ATOM 3223 N N . GLN B 1 53 ? 24.656 -11.711 -2.875 1 98.5 53 GLN B N 1
ATOM 3224 C CA . GLN B 1 53 ? 25.391 -10.727 -2.092 1 98.5 53 GLN B CA 1
ATOM 3225 C C . GLN B 1 53 ? 26.688 -10.32 -2.793 1 98.5 53 GLN B C 1
ATOM 3227 O O . GLN B 1 53 ? 27 -9.133 -2.879 1 98.5 53 GLN B O 1
ATOM 3232 N N . ASP B 1 54 ? 27.406 -11.344 -3.275 1 98.44 54 ASP B N 1
ATOM 3233 C CA . ASP B 1 54 ? 28.672 -11.086 -3.965 1 98.44 54 ASP B CA 1
ATOM 3234 C C . ASP B 1 54 ? 28.453 -10.219 -5.203 1 98.44 54 ASP B C 1
ATOM 3236 O O . ASP B 1 54 ? 29.219 -9.297 -5.465 1 98.44 54 ASP B O 1
ATOM 3240 N N . ALA B 1 55 ? 27.453 -10.57 -5.918 1 98.44 55 ALA B N 1
ATOM 3241 C CA . ALA B 1 55 ? 27.141 -9.805 -7.125 1 98.44 55 ALA B CA 1
ATOM 3242 C C . ALA B 1 55 ? 26.844 -8.352 -6.797 1 98.44 55 ALA B C 1
ATOM 3244 O O . ALA B 1 55 ? 27.312 -7.441 -7.488 1 98.44 55 ALA B O 1
ATOM 3245 N N . LEU B 1 56 ? 26.078 -8.109 -5.723 1 98.44 56 LEU B N 1
ATOM 3246 C CA . LEU B 1 56 ? 25.672 -6.762 -5.344 1 98.44 56 LEU B CA 1
ATOM 3247 C C . LEU B 1 56 ? 26.859 -5.988 -4.762 1 98.44 56 LEU B C 1
ATOM 3249 O O . LEU B 1 56 ? 26.984 -4.785 -4.988 1 98.44 56 LEU B O 1
ATOM 3253 N N . HIS B 1 57 ? 27.672 -6.699 -4.008 1 98.06 57 HIS B N 1
ATOM 3254 C CA . HIS B 1 57 ? 28.891 -6.066 -3.516 1 98.06 57 HIS B CA 1
ATOM 3255 C C . HIS B 1 57 ? 29.797 -5.637 -4.668 1 98.06 57 HIS B C 1
ATOM 3257 O O . HIS B 1 57 ? 30.406 -4.566 -4.621 1 98.06 57 HIS B O 1
ATOM 3263 N N . ALA B 1 58 ? 29.844 -6.457 -5.617 1 97.81 58 ALA B N 1
ATOM 3264 C CA . ALA B 1 58 ? 30.656 -6.141 -6.793 1 97.81 58 ALA B CA 1
ATOM 3265 C C . ALA B 1 58 ? 30.125 -4.898 -7.508 1 97.81 58 ALA B C 1
ATOM 3267 O O . ALA B 1 58 ? 30.859 -4.219 -8.219 1 97.81 58 ALA B O 1
ATOM 3268 N N . LEU B 1 59 ? 28.891 -4.566 -7.285 1 97.44 59 LEU B N 1
ATOM 3269 C CA . LEU B 1 59 ? 28.266 -3.365 -7.84 1 97.44 59 LEU B CA 1
ATOM 3270 C C . LEU B 1 59 ? 28.406 -2.189 -6.879 1 97.44 59 LEU B C 1
ATOM 3272 O O . LEU B 1 59 ? 27.781 -1.143 -7.078 1 97.44 59 LEU B O 1
ATOM 3276 N N . ASP B 1 60 ? 29.125 -2.324 -5.801 1 96.81 60 ASP B N 1
ATOM 3277 C CA . ASP B 1 60 ? 29.406 -1.305 -4.793 1 96.81 60 ASP B CA 1
ATOM 3278 C C . ASP B 1 60 ? 28.125 -0.9 -4.062 1 96.81 60 ASP B C 1
ATOM 3280 O O . ASP B 1 60 ? 27.906 0.282 -3.793 1 96.81 60 ASP B O 1
ATOM 3284 N N . LYS B 1 61 ? 27.234 -1.855 -3.895 1 97.81 61 LYS B N 1
ATOM 3285 C CA . LYS B 1 61 ? 26.016 -1.601 -3.137 1 97.81 61 LYS B CA 1
ATOM 3286 C C . LYS B 1 61 ? 26.219 -1.897 -1.652 1 97.81 61 LYS B C 1
ATOM 3288 O O . LYS B 1 61 ? 27.094 -2.689 -1.286 1 97.81 61 LYS B O 1
ATOM 3293 N N . GLN B 1 62 ? 25.5 -1.122 -0.854 1 97.25 62 GLN B N 1
ATOM 3294 C CA . GLN B 1 62 ? 25.359 -1.465 0.557 1 97.25 62 GLN B CA 1
ATOM 3295 C C . GLN B 1 62 ? 24.266 -2.504 0.768 1 97.25 62 GLN B C 1
ATOM 3297 O O . GLN B 1 62 ? 23.078 -2.203 0.603 1 97.25 62 GLN B O 1
ATOM 3302 N N . VAL B 1 63 ? 24.734 -3.721 1.185 1 98.44 63 VAL B N 1
ATOM 3303 C CA . VAL B 1 63 ? 23.797 -4.836 1.182 1 98.44 63 VAL B CA 1
ATOM 3304 C C . VAL B 1 63 ? 23.453 -5.234 2.617 1 98.44 63 VAL B C 1
ATOM 3306 O O . VAL B 1 63 ? 24.344 -5.391 3.451 1 98.44 63 VAL B O 1
ATOM 3309 N N . ALA B 1 64 ? 22.203 -5.246 2.949 1 98.69 64 ALA B N 1
ATOM 3310 C CA . ALA B 1 64 ? 21.672 -5.855 4.168 1 98.69 64 ALA B CA 1
ATOM 3311 C C . ALA B 1 64 ? 20.766 -7.039 3.84 1 98.69 64 ALA B C 1
ATOM 3313 O O . ALA B 1 64 ? 20.312 -7.188 2.701 1 98.69 64 ALA B O 1
ATOM 3314 N N . VAL B 1 65 ? 20.609 -7.934 4.812 1 98.81 65 VAL B N 1
ATOM 3315 C CA . VAL B 1 65 ? 19.875 -9.164 4.559 1 98.81 65 VAL B CA 1
ATOM 3316 C C . VAL B 1 65 ? 18.812 -9.359 5.645 1 98.81 65 VAL B C 1
ATOM 3318 O O . VAL B 1 65 ? 19.078 -9.133 6.824 1 98.81 65 VAL B O 1
ATOM 3321 N N . CYS B 1 66 ? 17.625 -9.703 5.262 1 98.88 66 CYS B N 1
ATOM 3322 C CA . CYS B 1 66 ? 16.562 -10.18 6.141 1 98.88 66 CYS B CA 1
ATOM 3323 C C . CYS B 1 66 ? 16.172 -11.617 5.812 1 98.88 66 CYS B C 1
ATOM 3325 O O . CYS B 1 66 ? 15.664 -11.898 4.73 1 98.88 66 CYS B O 1
ATOM 3327 N N . VAL B 1 67 ? 16.422 -12.516 6.691 1 98.88 67 VAL B N 1
ATOM 3328 C CA . VAL B 1 67 ? 16.125 -13.93 6.496 1 98.88 67 VAL B CA 1
ATOM 3329 C C . VAL B 1 67 ? 14.875 -14.297 7.293 1 98.88 67 VAL B C 1
ATOM 3331 O O . VAL B 1 67 ? 14.859 -14.188 8.523 1 98.88 67 VAL B O 1
ATOM 3334 N N . LEU B 1 68 ? 13.859 -14.688 6.625 1 98.81 68 LEU B N 1
ATOM 3335 C CA . LEU B 1 68 ? 12.609 -15.102 7.254 1 98.81 68 LEU B CA 1
ATOM 3336 C C . LEU B 1 68 ? 12.547 -16.625 7.367 1 98.81 68 LEU B C 1
ATOM 3338 O O . LEU B 1 68 ? 13.227 -17.344 6.629 1 98.81 68 LEU B O 1
ATOM 3342 N N . PRO B 1 69 ? 11.719 -17.125 8.305 1 98.25 69 PRO B N 1
ATOM 3343 C CA . PRO B 1 69 ? 11.477 -18.562 8.289 1 98.25 69 PRO B CA 1
ATOM 3344 C C . PRO B 1 69 ? 10.758 -19.031 7.023 1 98.25 69 PRO B C 1
ATOM 3346 O O . PRO B 1 69 ? 10.055 -18.234 6.383 1 98.25 69 PRO B O 1
ATOM 3349 N N . ASP B 1 70 ? 10.961 -20.234 6.672 1 95.56 70 ASP B N 1
ATOM 3350 C CA . ASP B 1 70 ? 10.445 -20.781 5.418 1 95.56 70 ASP B CA 1
ATOM 3351 C C . ASP B 1 70 ? 9.047 -21.344 5.602 1 95.56 70 ASP B C 1
ATOM 3353 O O . ASP B 1 70 ? 8.82 -22.172 6.492 1 95.56 70 ASP B O 1
ATOM 3357 N N . GLY B 1 71 ? 8.117 -20.891 4.707 1 91.38 71 GLY B N 1
ATOM 3358 C CA . GLY B 1 71 ? 6.809 -21.531 4.734 1 91.38 71 GLY B CA 1
ATOM 3359 C C . GLY B 1 71 ? 5.66 -20.547 4.613 1 91.38 71 GLY B C 1
ATOM 3360 O O . GLY B 1 71 ? 5.766 -19.406 5.062 1 91.38 71 GLY B O 1
ATOM 3361 N N . GLU B 1 72 ? 4.543 -21.016 4.141 1 90.88 72 GLU B N 1
ATOM 3362 C CA . GLU B 1 72 ? 3.33 -20.234 3.947 1 90.88 72 GLU B CA 1
ATOM 3363 C C . GLU B 1 72 ? 2.785 -19.719 5.277 1 90.88 72 GLU B C 1
ATOM 3365 O O . GLU B 1 72 ? 2.197 -18.641 5.34 1 90.88 72 GLU B O 1
ATOM 3370 N N . LYS B 1 73 ? 2.969 -20.5 6.309 1 89.94 73 LYS B N 1
ATOM 3371 C CA . LYS B 1 73 ? 2.432 -20.172 7.621 1 89.94 73 LYS B CA 1
ATOM 3372 C C . LYS B 1 73 ? 3.027 -18.859 8.141 1 89.94 73 LYS B C 1
ATOM 3374 O O . LYS B 1 73 ? 2.467 -18.234 9.039 1 89.94 73 LYS B O 1
ATOM 3379 N N . TYR B 1 74 ? 4.18 -18.438 7.551 1 94.81 74 TYR B N 1
ATOM 3380 C CA . TYR B 1 74 ? 4.855 -17.234 8.023 1 94.81 74 TYR B CA 1
ATOM 3381 C C . TYR B 1 74 ? 4.512 -16.031 7.145 1 94.81 74 TYR B C 1
ATOM 3383 O O . TYR B 1 74 ? 5.016 -14.93 7.363 1 94.81 74 TYR B O 1
ATOM 3391 N N . LYS B 1 75 ? 3.658 -16.203 6.168 1 95.75 75 LYS B N 1
ATOM 3392 C CA . LYS B 1 75 ? 3.201 -15.133 5.293 1 95.75 75 LYS B CA 1
ATOM 3393 C C . LYS B 1 75 ? 2.129 -14.281 5.973 1 95.75 75 LYS B C 1
ATOM 3395 O O . LYS B 1 75 ? 0.968 -14.289 5.559 1 95.75 75 LYS B O 1
ATOM 3400 N N . ASN B 1 76 ? 2.543 -13.578 6.98 1 96.19 76 ASN B N 1
ATOM 3401 C CA . ASN B 1 76 ? 1.614 -12.805 7.797 1 96.19 76 ASN B CA 1
ATOM 3402 C C . ASN B 1 76 ? 2.225 -11.484 8.234 1 96.19 76 ASN B C 1
ATOM 3404 O O . ASN B 1 76 ? 3.367 -11.172 7.895 1 96.19 76 ASN B O 1
ATOM 3408 N N . ILE B 1 77 ? 1.48 -10.711 8.984 1 97.81 77 ILE B N 1
ATOM 3409 C CA . ILE B 1 77 ? 1.833 -9.336 9.305 1 97.81 77 ILE B CA 1
ATOM 3410 C C . ILE B 1 77 ? 3.016 -9.32 10.273 1 97.81 77 ILE B C 1
ATOM 3412 O O . ILE B 1 77 ? 3.859 -8.422 10.219 1 97.81 77 ILE B O 1
ATOM 3416 N N . GLU B 1 78 ? 3.096 -10.258 11.148 1 97.38 78 GLU B N 1
ATOM 3417 C CA . GLU B 1 78 ? 4.188 -10.328 12.117 1 97.38 78 GLU B CA 1
ATOM 3418 C C . GLU B 1 78 ? 5.535 -10.461 11.414 1 97.38 78 GLU B C 1
ATOM 3420 O O . GLU B 1 78 ? 6.488 -9.758 11.758 1 97.38 78 GLU B O 1
ATOM 3425 N N . HIS B 1 79 ? 5.625 -11.32 10.461 1 98.31 79 HIS B N 1
ATOM 3426 C CA . HIS B 1 79 ? 6.887 -11.562 9.766 1 98.31 79 HIS B CA 1
ATOM 3427 C C . HIS B 1 79 ? 7.16 -10.477 8.727 1 98.31 79 HIS B C 1
ATOM 3429 O O . HIS B 1 79 ? 8.32 -10.18 8.422 1 98.31 79 HIS B O 1
ATOM 3435 N N . LEU B 1 80 ? 6.094 -9.922 8.188 1 98.62 80 LEU B N 1
ATOM 3436 C CA . LEU B 1 80 ? 6.258 -8.734 7.355 1 98.62 80 LEU B CA 1
ATOM 3437 C C . LEU B 1 80 ? 6.988 -7.633 8.117 1 98.62 80 LEU B C 1
ATOM 3439 O O . LEU B 1 80 ? 7.859 -6.957 7.566 1 98.62 80 LEU B O 1
ATOM 3443 N N . ASN B 1 81 ? 6.613 -7.449 9.383 1 98.25 81 ASN B N 1
ATOM 3444 C CA . ASN B 1 81 ? 7.203 -6.402 10.219 1 98.25 81 ASN B CA 1
ATOM 3445 C C . ASN B 1 81 ? 8.695 -6.617 10.414 1 98.25 81 ASN B C 1
ATOM 3447 O O . ASN B 1 81 ? 9.445 -5.66 10.633 1 98.25 81 ASN B O 1
ATOM 3451 N N . LEU B 1 82 ? 9.156 -7.859 10.328 1 98.62 82 LEU B N 1
ATOM 3452 C CA . LEU B 1 82 ? 10.586 -8.141 10.445 1 98.62 82 LEU B CA 1
ATOM 3453 C C . LEU B 1 82 ? 11.359 -7.512 9.297 1 98.62 82 LEU B C 1
ATOM 3455 O O . LEU B 1 82 ? 12.523 -7.125 9.461 1 98.62 82 LEU B O 1
ATOM 3459 N N . ILE B 1 83 ? 10.758 -7.445 8.156 1 98.81 83 ILE B N 1
ATOM 3460 C CA . ILE B 1 83 ? 11.398 -6.793 7.02 1 98.81 83 ILE B CA 1
ATOM 3461 C C . ILE B 1 83 ? 11.539 -5.297 7.293 1 98.81 83 ILE B C 1
ATOM 3463 O O . ILE B 1 83 ? 12.602 -4.715 7.059 1 98.81 83 ILE B O 1
ATOM 3467 N N . PHE B 1 84 ? 10.461 -4.648 7.824 1 98.44 84 PHE B N 1
ATOM 3468 C CA . PHE B 1 84 ? 10.523 -3.234 8.18 1 98.44 84 PHE B CA 1
ATOM 3469 C C . PHE B 1 84 ? 11.586 -2.986 9.242 1 98.44 84 PHE B C 1
ATOM 3471 O O . PHE B 1 84 ? 12.336 -2.012 9.164 1 98.44 84 PHE B O 1
ATOM 3478 N N . ASP B 1 85 ? 11.617 -3.914 10.258 1 97.88 85 ASP B N 1
ATOM 3479 C CA . ASP B 1 85 ? 12.648 -3.826 11.273 1 97.88 85 ASP B CA 1
ATOM 3480 C C . ASP B 1 85 ? 14.039 -3.791 10.648 1 97.88 85 ASP B C 1
ATOM 3482 O O . ASP B 1 85 ? 14.867 -2.947 11 1 97.88 85 ASP B O 1
ATOM 3486 N N . ALA B 1 86 ? 14.258 -4.695 9.75 1 98.56 86 ALA B N 1
ATOM 3487 C CA . ALA B 1 86 ? 15.57 -4.824 9.117 1 98.56 86 ALA B CA 1
ATOM 3488 C C . ALA B 1 86 ? 15.922 -3.568 8.328 1 98.56 86 ALA B C 1
ATOM 3490 O O . ALA B 1 86 ? 17.047 -3.076 8.406 1 98.56 86 ALA B O 1
ATOM 3491 N N . LEU B 1 87 ? 14.992 -3.066 7.574 1 98 87 LEU B N 1
ATOM 3492 C CA . LEU B 1 87 ? 15.203 -1.862 6.777 1 98 87 LEU B CA 1
ATOM 3493 C C . LEU B 1 87 ? 15.539 -0.673 7.668 1 98 87 LEU B C 1
ATOM 3495 O O . LEU B 1 87 ? 16.5 0.049 7.402 1 98 87 LEU B O 1
ATOM 3499 N N . LEU B 1 88 ? 14.758 -0.471 8.688 1 94 88 LEU B N 1
ATOM 3500 C CA . LEU B 1 88 ? 14.906 0.694 9.555 1 94 88 LEU B CA 1
ATOM 3501 C C . LEU B 1 88 ? 16.172 0.582 10.398 1 94 88 LEU B C 1
ATOM 3503 O O . LEU B 1 88 ? 16.891 1.565 10.578 1 94 88 LEU B O 1
ATOM 3507 N N . LYS B 1 89 ? 16.453 -0.663 10.938 1 95 89 LYS B N 1
ATOM 3508 C CA . LYS B 1 89 ? 17.656 -0.875 11.734 1 95 89 LYS B CA 1
ATOM 3509 C C . LYS B 1 89 ? 18.906 -0.611 10.914 1 95 89 LYS B C 1
ATOM 3511 O O . LYS B 1 89 ? 19.906 -0.112 11.438 1 95 89 LYS B O 1
ATOM 3516 N N . ALA B 1 90 ? 18.828 -0.93 9.656 1 95.5 90 ALA B N 1
ATOM 3517 C CA . ALA B 1 90 ? 19.984 -0.761 8.773 1 95.5 90 ALA B CA 1
ATOM 3518 C C . ALA B 1 90 ? 20.047 0.662 8.227 1 95.5 90 ALA B C 1
ATOM 3520 O O . ALA B 1 90 ? 20.984 1.007 7.496 1 95.5 90 ALA B O 1
ATOM 3521 N N . GLY B 1 91 ? 19.094 1.524 8.508 1 90.5 91 GLY B N 1
ATOM 3522 C CA . GLY B 1 91 ? 19.109 2.928 8.125 1 90.5 91 GLY B CA 1
ATOM 3523 C C . GLY B 1 91 ? 18.797 3.15 6.656 1 90.5 91 GLY B C 1
ATOM 3524 O O . GLY B 1 91 ? 19.391 4.023 6.016 1 90.5 91 GLY B O 1
ATOM 3525 N N . PHE B 1 92 ? 17.922 2.342 6.109 1 93.19 92 PHE B N 1
ATOM 3526 C CA . PHE B 1 92 ? 17.578 2.443 4.695 1 93.19 92 PHE B CA 1
ATOM 3527 C C . PHE B 1 92 ? 16.719 3.672 4.434 1 93.19 92 PHE B C 1
ATOM 3529 O O . PHE B 1 92 ? 15.859 4.016 5.246 1 93.19 92 PHE B O 1
ATOM 3536 N N . ASN B 1 93 ? 17 4.23 3.277 1 87.81 93 ASN B N 1
ATOM 3537 C CA . ASN B 1 93 ? 16.266 5.422 2.871 1 87.81 93 ASN B CA 1
ATOM 3538 C C . ASN B 1 93 ? 15.266 5.113 1.767 1 87.81 93 ASN B C 1
ATOM 3540 O O . ASN B 1 93 ? 15.141 3.963 1.341 1 87.81 93 ASN B O 1
ATOM 3544 N N . ARG B 1 94 ? 14.578 6.113 1.27 1 89.38 94 ARG B N 1
ATOM 3545 C CA . ARG B 1 94 ? 13.461 5.969 0.342 1 89.38 94 ARG B CA 1
ATOM 3546 C C . ARG B 1 94 ? 13.945 5.555 -1.042 1 89.38 94 ARG B C 1
ATOM 3548 O O . ARG B 1 94 ? 13.172 5.051 -1.854 1 89.38 94 ARG B O 1
ATOM 3555 N N . ASP B 1 95 ? 15.156 5.746 -1.353 1 91.5 95 ASP B N 1
ATOM 3556 C CA . ASP B 1 95 ? 15.672 5.402 -2.674 1 91.5 95 ASP B CA 1
ATOM 3557 C C . ASP B 1 95 ? 16.328 4.02 -2.664 1 91.5 95 ASP B C 1
ATOM 3559 O O . ASP B 1 95 ? 17.078 3.68 -3.576 1 91.5 95 ASP B O 1
ATOM 3563 N N . CYS B 1 96 ? 15.992 3.238 -1.708 1 95.94 96 CYS B N 1
ATOM 3564 C CA . CYS B 1 96 ? 16.578 1.906 -1.602 1 95.94 96 CYS B CA 1
ATOM 3565 C C . CYS B 1 96 ? 15.852 0.919 -2.508 1 95.94 96 CYS B C 1
ATOM 3567 O O . CYS B 1 96 ? 14.812 1.246 -3.084 1 95.94 96 CYS B O 1
ATOM 3569 N N . THR B 1 97 ? 16.469 -0.271 -2.695 1 98.44 97 THR B N 1
ATOM 3570 C CA . THR B 1 97 ? 15.883 -1.375 -3.441 1 98.44 97 THR B CA 1
ATOM 3571 C C . THR B 1 97 ? 15.695 -2.598 -2.547 1 98.44 97 THR B C 1
ATOM 3573 O O . THR B 1 97 ? 16.609 -2.982 -1.818 1 98.44 97 THR B O 1
ATOM 3576 N N . VAL B 1 98 ? 14.508 -3.127 -2.521 1 98.88 98 VAL B N 1
ATOM 3577 C CA . VAL B 1 98 ? 14.25 -4.418 -1.896 1 98.88 98 VAL B CA 1
ATOM 3578 C C . VAL B 1 98 ? 14.352 -5.527 -2.938 1 98.88 98 VAL B C 1
ATOM 3580 O O . VAL B 1 98 ? 13.727 -5.453 -3.998 1 98.88 98 VAL B O 1
ATOM 3583 N N . LEU B 1 99 ? 15.188 -6.5 -2.711 1 98.88 99 LEU B N 1
ATOM 3584 C CA . LEU B 1 99 ? 15.391 -7.637 -3.604 1 98.88 99 LEU B CA 1
ATOM 3585 C C . LEU B 1 99 ? 14.828 -8.914 -2.99 1 98.88 99 LEU B C 1
ATOM 3587 O O . LEU B 1 99 ? 15.328 -9.391 -1.97 1 98.88 99 LEU B O 1
ATOM 3591 N N . ALA B 1 100 ? 13.789 -9.422 -3.557 1 98.88 100 ALA B N 1
ATOM 3592 C CA . ALA B 1 100 ? 13.18 -10.672 -3.105 1 98.88 100 ALA B CA 1
ATOM 3593 C C . ALA B 1 100 ? 13.875 -11.883 -3.725 1 98.88 100 ALA B C 1
ATOM 3595 O O . ALA B 1 100 ? 13.836 -12.07 -4.941 1 98.88 100 ALA B O 1
ATOM 3596 N N . LEU B 1 101 ? 14.531 -12.633 -2.951 1 98.88 101 LEU B N 1
ATOM 3597 C CA . LEU B 1 101 ? 15.172 -13.883 -3.35 1 98.88 101 LEU B CA 1
ATOM 3598 C C . LEU B 1 101 ? 14.422 -15.086 -2.785 1 98.88 101 LEU B C 1
ATOM 3600 O O . LEU B 1 101 ? 14.688 -15.516 -1.661 1 98.88 101 LEU B O 1
ATOM 3604 N N . GLY B 1 102 ? 13.461 -15.594 -3.535 1 98.44 102 GLY B N 1
ATOM 3605 C CA . GLY B 1 102 ? 12.695 -16.719 -3.016 1 98.44 102 GLY B CA 1
ATOM 3606 C C . GLY B 1 102 ? 11.438 -17 -3.814 1 98.44 102 GLY B C 1
ATOM 3607 O O . GLY B 1 102 ? 11.266 -16.469 -4.918 1 98.44 102 GLY B O 1
ATOM 3608 N N . GLY B 1 103 ? 10.633 -17.891 -3.371 1 97.31 103 GLY B N 1
ATOM 3609 C CA . GLY B 1 103 ? 9.383 -18.234 -4.023 1 97.31 103 GLY B CA 1
ATOM 3610 C C . GLY B 1 103 ? 8.289 -17.219 -3.795 1 97.31 103 GLY B C 1
ATOM 3611 O O . GLY B 1 103 ? 8.57 -16.031 -3.629 1 97.31 103 GLY B O 1
ATOM 3612 N N . GLY B 1 104 ? 7.062 -17.672 -3.883 1 96.31 104 GLY B N 1
ATOM 3613 C CA . GLY B 1 104 ? 5.91 -16.781 -3.816 1 96.31 104 GLY B CA 1
ATOM 3614 C C . GLY B 1 104 ? 5.773 -16.094 -2.477 1 96.31 104 GLY B C 1
ATOM 3615 O O . GLY B 1 104 ? 5.41 -14.906 -2.418 1 96.31 104 GLY B O 1
ATOM 3616 N N . VAL B 1 105 ? 6.043 -16.828 -1.396 1 96.5 105 VAL B N 1
ATOM 3617 C CA . VAL B 1 105 ? 5.895 -16.25 -0.062 1 96.5 105 VAL B CA 1
ATOM 3618 C C . VAL B 1 105 ? 6.848 -15.078 0.101 1 96.5 105 VAL B C 1
ATOM 3620 O O . VAL B 1 105 ? 6.43 -13.977 0.471 1 96.5 105 VAL B O 1
ATOM 3623 N N . ILE B 1 106 ? 8.094 -15.258 -0.237 1 98.69 106 ILE B N 1
ATOM 3624 C CA . ILE B 1 106 ? 9.109 -14.219 -0.123 1 98.69 106 ILE B CA 1
ATOM 3625 C C . ILE B 1 106 ? 8.805 -13.086 -1.104 1 98.69 106 ILE B C 1
ATOM 3627 O O . ILE B 1 106 ? 8.883 -11.906 -0.749 1 98.69 106 ILE B O 1
ATOM 3631 N N . GLY B 1 107 ? 8.484 -13.438 -2.324 1 98.69 107 GLY B N 1
ATOM 3632 C CA . GLY B 1 107 ? 8.148 -12.43 -3.318 1 98.69 107 GLY B CA 1
ATOM 3633 C C . GLY B 1 107 ? 7 -11.531 -2.891 1 98.69 107 GLY B C 1
ATOM 3634 O O . GLY B 1 107 ? 7.082 -10.312 -3.031 1 98.69 107 GLY B O 1
ATOM 3635 N N . ASP B 1 108 ? 5.965 -12.125 -2.381 1 98.38 108 ASP B N 1
ATOM 3636 C CA . ASP B 1 108 ? 4.785 -11.375 -1.955 1 98.38 108 ASP B CA 1
ATOM 3637 C C . ASP B 1 108 ? 5.105 -10.477 -0.764 1 98.38 108 ASP B C 1
ATOM 3639 O O . ASP B 1 108 ? 4.738 -9.305 -0.752 1 98.38 108 ASP B O 1
ATOM 3643 N N . MET B 1 109 ? 5.773 -11.031 0.215 1 98.75 109 MET B N 1
ATOM 3644 C CA . MET B 1 109 ? 6.059 -10.289 1.439 1 98.75 109 MET B CA 1
ATOM 3645 C C . MET B 1 109 ? 7.031 -9.148 1.167 1 98.75 109 MET B C 1
ATOM 3647 O O . MET B 1 109 ? 6.812 -8.023 1.614 1 98.75 109 MET B O 1
ATOM 3651 N N . ALA B 1 110 ? 8.078 -9.445 0.45 1 98.88 110 ALA B N 1
ATOM 3652 C CA . ALA B 1 110 ? 9.055 -8.414 0.122 1 98.88 110 ALA B CA 1
ATOM 3653 C C . ALA B 1 110 ? 8.445 -7.336 -0.762 1 98.88 110 ALA B C 1
ATOM 3655 O O . ALA B 1 110 ? 8.734 -6.148 -0.595 1 98.88 110 ALA B O 1
ATOM 3656 N N . GLY B 1 111 ? 7.668 -7.77 -1.728 1 98.88 111 GLY B N 1
ATOM 3657 C CA . GLY B 1 111 ? 6.977 -6.809 -2.574 1 98.88 111 GLY B CA 1
ATOM 3658 C C . GLY B 1 111 ? 6.059 -5.883 -1.8 1 98.88 111 GLY B C 1
ATOM 3659 O O . GLY B 1 111 ? 6.043 -4.672 -2.041 1 98.88 111 GLY B O 1
ATOM 3660 N N . PHE B 1 112 ? 5.312 -6.477 -0.847 1 98.88 112 PHE B N 1
ATOM 3661 C CA . PHE B 1 112 ? 4.426 -5.664 -0.022 1 98.88 112 PHE B CA 1
ATOM 3662 C C . PHE B 1 112 ? 5.23 -4.723 0.869 1 98.88 112 PHE B C 1
ATOM 3664 O O . PHE B 1 112 ? 4.848 -3.568 1.062 1 98.88 112 PHE B O 1
ATOM 3671 N N . ALA B 1 113 ? 6.297 -5.203 1.41 1 98.88 113 ALA B N 1
ATOM 3672 C CA . ALA B 1 113 ? 7.184 -4.348 2.193 1 98.88 113 ALA B CA 1
ATOM 3673 C C . ALA B 1 113 ? 7.707 -3.186 1.355 1 98.88 113 ALA B C 1
ATOM 3675 O O . ALA B 1 113 ? 7.711 -2.039 1.808 1 98.88 113 ALA B O 1
ATOM 3676 N N . ALA B 1 114 ? 8.109 -3.449 0.134 1 98.81 114 ALA B N 1
ATOM 3677 C CA . ALA B 1 114 ? 8.625 -2.422 -0.766 1 98.81 114 ALA B CA 1
ATOM 3678 C C . ALA B 1 114 ? 7.551 -1.391 -1.096 1 98.81 114 ALA B C 1
ATOM 3680 O O . ALA B 1 114 ? 7.844 -0.201 -1.236 1 98.81 114 ALA B O 1
ATOM 3681 N N . ALA B 1 115 ? 6.328 -1.89 -1.23 1 98.69 115 ALA B N 1
ATOM 3682 C CA . ALA B 1 115 ? 5.211 -1.005 -1.544 1 98.69 115 ALA B CA 1
ATOM 3683 C C . ALA B 1 115 ? 4.895 -0.082 -0.369 1 98.69 115 ALA B C 1
ATOM 3685 O O . ALA B 1 115 ? 4.414 1.038 -0.563 1 98.69 115 ALA B O 1
ATOM 3686 N N . SER B 1 116 ? 5.207 -0.524 0.825 1 98.69 116 SER B N 1
ATOM 3687 C CA . SER B 1 116 ? 4.707 0.156 2.016 1 98.69 116 SER B CA 1
ATOM 3688 C C . SER B 1 116 ? 5.809 0.965 2.693 1 98.69 116 SER B C 1
ATOM 3690 O O . SER B 1 116 ? 5.535 1.987 3.324 1 98.69 116 SER B O 1
ATOM 3692 N N . PHE B 1 117 ? 7.09 0.472 2.684 1 98.19 117 PHE B N 1
ATOM 3693 C CA . PHE B 1 117 ? 8.195 1.181 3.324 1 98.19 117 PHE B CA 1
ATOM 3694 C C . PHE B 1 117 ? 8.359 2.574 2.729 1 98.19 117 PHE B C 1
ATOM 3696 O O . PHE B 1 117 ? 8.57 2.719 1.524 1 98.19 117 PHE B O 1
ATOM 3703 N N . GLN B 1 118 ? 8.133 3.582 3.574 1 94.25 118 GLN B N 1
ATOM 3704 C CA . GLN B 1 118 ? 8.18 4.988 3.189 1 94.25 118 GLN B CA 1
ATOM 3705 C C . GLN B 1 118 ? 7.262 5.262 1.998 1 94.25 118 GLN B C 1
ATOM 3707 O O . GLN B 1 118 ? 7.598 6.062 1.122 1 94.25 118 GLN B O 1
ATOM 3712 N N . ARG B 1 119 ? 6.207 4.457 1.899 1 96.5 119 ARG B N 1
ATOM 3713 C CA . ARG B 1 119 ? 5.105 4.574 0.946 1 96.5 119 ARG B CA 1
ATOM 3714 C C . ARG B 1 119 ? 5.562 4.215 -0.463 1 96.5 119 ARG B C 1
ATOM 3716 O O . ARG B 1 119 ? 5.047 4.75 -1.445 1 96.5 119 ARG B O 1
ATOM 3723 N N . GLY B 1 120 ? 6.609 3.441 -0.546 1 97 120 GLY B N 1
ATOM 3724 C CA . GLY B 1 120 ? 7.004 2.889 -1.832 1 97 120 GLY B CA 1
ATOM 3725 C C . GLY B 1 120 ? 8.492 3.029 -2.111 1 97 120 GLY B C 1
ATOM 3726 O O . GLY B 1 120 ? 9.023 4.141 -2.117 1 97 120 GLY B O 1
ATOM 3727 N N . VAL B 1 121 ? 9.18 1.953 -2.33 1 97.19 121 VAL B N 1
ATOM 3728 C CA . VAL B 1 121 ? 10.578 1.938 -2.736 1 97.19 121 VAL B CA 1
ATOM 3729 C C . VAL B 1 121 ? 10.773 0.969 -3.9 1 97.19 121 VAL B C 1
ATOM 3731 O O . VAL B 1 121 ? 9.82 0.3 -4.32 1 97.19 121 VAL B O 1
ATOM 3734 N N . TYR B 1 122 ? 11.938 0.891 -4.445 1 98.12 122 TYR B N 1
ATOM 3735 C CA . TYR B 1 122 ? 12.18 0.04 -5.605 1 98.12 122 TYR B CA 1
ATOM 3736 C C . TYR B 1 122 ? 12.18 -1.433 -5.211 1 98.12 122 TYR B C 1
ATOM 3738 O O . TYR B 1 122 ? 12.469 -1.773 -4.062 1 98.12 122 TYR B O 1
ATOM 3746 N N . PHE B 1 123 ? 11.844 -2.275 -6.117 1 97.56 123 PHE B N 1
ATOM 3747 C CA . PHE B 1 123 ? 11.57 -3.688 -5.871 1 97.56 123 PHE B CA 1
ATOM 3748 C C . PHE B 1 123 ? 12.086 -4.547 -7.02 1 97.56 123 PHE B C 1
ATOM 3750 O O . PHE B 1 123 ? 11.906 -4.203 -8.188 1 97.56 123 PHE B O 1
ATOM 3757 N N . VAL B 1 124 ? 12.844 -5.59 -6.723 1 98.5 124 VAL B N 1
ATOM 3758 C CA . VAL B 1 124 ? 13.359 -6.574 -7.672 1 98.5 124 VAL B CA 1
ATOM 3759 C C . VAL B 1 124 ? 12.961 -7.977 -7.23 1 98.5 124 VAL B C 1
ATOM 3761 O O . VAL B 1 124 ? 13.008 -8.305 -6.043 1 98.5 124 VAL B O 1
ATOM 3764 N N . GLN B 1 125 ? 12.609 -8.867 -8.25 1 98.44 125 GLN B N 1
ATOM 3765 C CA . GLN B 1 125 ? 12.188 -10.219 -7.914 1 98.44 125 GLN B CA 1
ATOM 3766 C C . GLN B 1 125 ? 13.117 -11.258 -8.547 1 98.44 125 GLN B C 1
ATOM 3768 O O . GLN B 1 125 ? 13.328 -11.242 -9.758 1 98.44 125 GLN B O 1
ATOM 3773 N N . ILE B 1 126 ? 13.625 -12.117 -7.719 1 98.75 126 ILE B N 1
ATOM 3774 C CA . ILE B 1 126 ? 14.367 -13.305 -8.133 1 98.75 126 ILE B CA 1
ATOM 3775 C C . ILE B 1 126 ? 13.617 -14.562 -7.707 1 98.75 126 ILE B C 1
ATOM 3777 O O . ILE B 1 126 ? 13.977 -15.203 -6.719 1 98.75 126 ILE B O 1
ATOM 3781 N N . PRO B 1 127 ? 12.625 -14.969 -8.508 1 98.75 127 PRO B N 1
ATOM 3782 C CA . PRO B 1 127 ? 11.828 -16.141 -8.125 1 98.75 127 PRO B CA 1
ATOM 3783 C C . PRO B 1 127 ? 12.617 -17.438 -8.203 1 98.75 127 PRO B C 1
ATOM 3785 O O . PRO B 1 127 ? 13.289 -17.703 -9.203 1 98.75 127 PRO B O 1
ATOM 3788 N N . THR B 1 128 ? 12.445 -18.25 -7.152 1 98.44 128 THR B N 1
ATOM 3789 C CA . THR B 1 128 ? 13.281 -19.453 -7.062 1 98.44 128 THR B CA 1
ATOM 3790 C C . THR B 1 128 ? 12.422 -20.719 -7.129 1 98.44 128 THR B C 1
ATOM 3792 O O . THR B 1 128 ? 12.914 -21.828 -6.906 1 98.44 128 THR B O 1
ATOM 3795 N N . THR B 1 129 ? 11.117 -20.625 -7.324 1 98.25 129 THR B N 1
ATOM 3796 C CA . THR B 1 129 ? 10.234 -21.734 -7.605 1 98.25 129 THR B CA 1
ATOM 3797 C C . THR B 1 129 ? 9.57 -21.578 -8.969 1 98.25 129 THR B C 1
ATOM 3799 O O . THR B 1 129 ? 9.383 -20.453 -9.445 1 98.25 129 THR B O 1
ATOM 3802 N N . LEU B 1 130 ? 9.242 -22.688 -9.562 1 98.62 130 LEU B N 1
ATOM 3803 C CA . LEU B 1 130 ? 8.562 -22.609 -10.852 1 98.62 130 LEU B CA 1
ATOM 3804 C C . LEU B 1 130 ? 7.25 -21.844 -10.727 1 98.62 130 LEU B C 1
ATOM 3806 O O . LEU B 1 130 ? 6.938 -21 -11.578 1 98.62 130 LEU B O 1
ATOM 3810 N N . LEU B 1 131 ? 6.535 -22.031 -9.664 1 97.81 131 LEU B N 1
ATOM 3811 C CA . LEU B 1 131 ? 5.27 -21.344 -9.438 1 97.81 131 LEU B CA 1
ATOM 3812 C C . LEU B 1 131 ? 5.465 -19.828 -9.445 1 97.81 131 LEU B C 1
ATOM 3814 O O . LEU B 1 131 ? 4.734 -19.109 -10.125 1 97.81 131 LEU B O 1
ATOM 3818 N N . SER B 1 132 ? 6.434 -19.391 -8.695 1 98.06 132 SER B N 1
ATOM 3819 C CA . SER B 1 132 ? 6.664 -17.953 -8.625 1 98.06 132 SER B CA 1
ATOM 3820 C C . SER B 1 132 ? 7.215 -17.406 -9.945 1 98.06 132 SER B C 1
ATOM 3822 O O . SER B 1 132 ? 6.953 -16.266 -10.312 1 98.06 132 SER B O 1
ATOM 3824 N N . GLN B 1 133 ? 7.945 -18.219 -10.703 1 98.62 133 GLN B N 1
ATOM 3825 C CA . GLN B 1 133 ? 8.516 -17.781 -11.977 1 98.62 133 GLN B CA 1
ATOM 3826 C C . GLN B 1 133 ? 7.418 -17.562 -13.016 1 98.62 133 GLN B C 1
ATOM 3828 O O . GLN B 1 133 ? 7.531 -16.672 -13.859 1 98.62 133 GLN B O 1
ATOM 3833 N N . VAL B 1 134 ? 6.324 -18.281 -12.883 1 98.12 134 VAL B N 1
ATOM 3834 C CA . VAL B 1 134 ? 5.328 -18.234 -13.945 1 98.12 134 VAL B CA 1
ATOM 3835 C C . VAL B 1 134 ? 4.117 -17.438 -13.484 1 98.12 134 VAL B C 1
ATOM 3837 O O . VAL B 1 134 ? 3.271 -17.047 -14.297 1 98.12 134 VAL B O 1
ATOM 3840 N N . ASP B 1 135 ? 4.035 -17.141 -12.188 1 96.12 135 ASP B N 1
ATOM 3841 C CA . ASP B 1 135 ? 2.775 -16.562 -11.727 1 96.12 135 ASP B CA 1
ATOM 3842 C C . ASP B 1 135 ? 3.021 -15.391 -10.789 1 96.12 135 ASP B C 1
ATOM 3844 O O . ASP B 1 135 ? 3.023 -14.234 -11.219 1 96.12 135 ASP B O 1
ATOM 3848 N N . SER B 1 136 ? 3.488 -15.594 -9.578 1 95.25 136 SER B N 1
ATOM 3849 C CA . SER B 1 136 ? 3.432 -14.602 -8.508 1 95.25 136 SER B CA 1
ATOM 3850 C C . SER B 1 136 ? 4.426 -13.469 -8.758 1 95.25 136 SER B C 1
ATOM 3852 O O . SER B 1 136 ? 4.266 -12.367 -8.227 1 95.25 136 SER B O 1
ATOM 3854 N N . SER B 1 137 ? 5.469 -13.68 -9.57 1 97.31 137 SER B N 1
ATOM 3855 C CA . SER B 1 137 ? 6.488 -12.656 -9.781 1 97.31 137 SER B CA 1
ATOM 3856 C C . SER B 1 137 ? 6.086 -11.695 -10.891 1 97.31 137 SER B C 1
ATOM 3858 O O . SER B 1 137 ? 6.77 -10.695 -11.133 1 97.31 137 SER B O 1
ATOM 3860 N N . VAL B 1 138 ? 4.957 -11.977 -11.531 1 95.25 138 VAL B N 1
ATOM 3861 C CA . VAL B 1 138 ? 4.531 -11.18 -12.68 1 95.25 138 VAL B CA 1
ATOM 3862 C C . VAL B 1 138 ? 3.178 -10.531 -12.383 1 95.25 138 VAL B C 1
ATOM 3864 O O . VAL B 1 138 ? 2.242 -11.203 -11.945 1 95.25 138 VAL B O 1
ATOM 3867 N N . GLY B 1 139 ? 3.084 -9.242 -12.57 1 93.25 139 GLY B N 1
ATOM 3868 C CA . GLY B 1 139 ? 1.787 -8.594 -12.484 1 93.25 139 GLY B CA 1
ATOM 3869 C C . GLY B 1 139 ? 1.648 -7.691 -11.273 1 93.25 139 GLY B C 1
ATOM 3870 O O . GLY B 1 139 ? 0.686 -6.93 -11.164 1 93.25 139 GLY B O 1
ATOM 3871 N N . GLY B 1 140 ? 2.492 -7.809 -10.273 1 95.31 140 GLY B N 1
ATOM 3872 C CA . GLY B 1 140 ? 2.623 -6.766 -9.273 1 95.31 140 GLY B CA 1
ATOM 3873 C C . GLY B 1 140 ? 1.771 -7.008 -8.039 1 95.31 140 GLY B C 1
ATOM 3874 O O . GLY B 1 140 ? 1.827 -6.238 -7.078 1 95.31 140 GLY B O 1
ATOM 3875 N N . LYS B 1 141 ? 0.905 -8.086 -8.023 1 95.75 141 LYS B N 1
ATOM 3876 C CA . LYS B 1 141 ? 0.12 -8.375 -6.832 1 95.75 141 LYS B CA 1
ATOM 3877 C C . LYS B 1 141 ? 1.008 -8.891 -5.703 1 95.75 141 LYS B C 1
ATOM 3879 O O . LYS B 1 141 ? 1.763 -9.852 -5.891 1 95.75 141 LYS B O 1
ATOM 3884 N N . THR B 1 142 ? 0.988 -8.258 -4.605 1 97.81 142 THR B N 1
ATOM 3885 C CA . THR B 1 142 ? 1.713 -8.672 -3.408 1 97.81 142 THR B CA 1
ATOM 3886 C C . THR B 1 142 ? 0.779 -8.719 -2.203 1 97.81 142 THR B C 1
ATOM 3888 O O . THR B 1 142 ? -0.354 -8.242 -2.266 1 97.81 142 THR B O 1
ATOM 3891 N N . GLY B 1 143 ? 1.268 -9.391 -1.181 1 97.38 143 GLY B N 1
ATOM 3892 C CA . GLY B 1 143 ? 0.394 -9.375 -0.019 1 97.38 143 GLY B CA 1
ATOM 3893 C C . GLY B 1 143 ? 0.729 -10.453 0.996 1 97.38 143 GLY B C 1
ATOM 3894 O O . GLY B 1 143 ? 1.724 -11.164 0.845 1 97.38 143 GLY B O 1
ATOM 3895 N N . ILE B 1 144 ? -0.096 -10.516 2.02 1 97.31 144 ILE B N 1
ATOM 3896 C CA . ILE B 1 144 ? 0.045 -11.461 3.117 1 97.31 144 ILE B CA 1
ATOM 3897 C C . ILE B 1 144 ? -1.32 -12.047 3.475 1 97.31 144 ILE B C 1
ATOM 3899 O O . ILE B 1 144 ? -2.352 -11.562 3.002 1 97.31 144 ILE B O 1
ATOM 3903 N N . ASN B 1 145 ? -1.215 -13.062 4.199 1 92.19 145 ASN B N 1
ATOM 3904 C CA . ASN B 1 145 ? -2.42 -13.711 4.707 1 92.19 145 ASN B CA 1
ATOM 3905 C C . ASN B 1 145 ? -2.865 -13.102 6.035 1 92.19 145 ASN B C 1
ATOM 3907 O O . ASN B 1 145 ? -2.059 -12.508 6.754 1 92.19 145 ASN B O 1
ATOM 3911 N N . HIS B 1 146 ? -4.094 -13.062 6.207 1 91.56 146 HIS B N 1
ATOM 3912 C CA . HIS B 1 146 ? -4.734 -12.875 7.508 1 91.56 146 HIS B CA 1
ATOM 3913 C C . HIS B 1 146 ? -5.305 -14.188 8.031 1 91.56 146 HIS B C 1
ATOM 3915 O O . HIS B 1 146 ? -5.672 -15.07 7.246 1 91.56 146 HIS B O 1
ATOM 3921 N N . PRO B 1 147 ? -5.309 -14.391 9.391 1 86.56 147 PRO B N 1
ATOM 3922 C CA . PRO B 1 147 ? -5.883 -15.641 9.898 1 86.56 147 PRO B CA 1
ATOM 3923 C C . PRO B 1 147 ? -7.27 -15.922 9.328 1 86.56 147 PRO B C 1
ATOM 3925 O O . PRO B 1 147 ? -7.656 -17.094 9.188 1 86.56 147 PRO B O 1
ATOM 3928 N N . LEU B 1 148 ? -7.965 -14.891 8.898 1 84.31 148 LEU B N 1
ATOM 3929 C CA . LEU B 1 148 ? -9.344 -15.039 8.445 1 84.31 148 LEU B CA 1
ATOM 3930 C C . LEU B 1 148 ? -9.414 -15.078 6.922 1 84.31 148 LEU B C 1
ATOM 3932 O O . LEU B 1 148 ? -10.508 -15.125 6.352 1 84.31 148 LEU B O 1
ATOM 3936 N N . GLY B 1 149 ? -8.312 -15.102 6.227 1 83.62 149 GLY B N 1
ATOM 3937 C CA . GLY B 1 149 ? -8.352 -15.148 4.773 1 83.62 149 GLY B CA 1
ATOM 3938 C C . GLY B 1 149 ? -6.98 -15.102 4.133 1 83.62 149 GLY B C 1
ATOM 3939 O O . GLY B 1 149 ? -6.078 -14.43 4.641 1 83.62 149 GLY B O 1
ATOM 3940 N N . LYS B 1 150 ? -6.852 -15.68 3.008 1 85.5 150 LYS B N 1
ATOM 3941 C CA . LYS B 1 150 ? -5.594 -15.734 2.266 1 85.5 150 LYS B CA 1
ATOM 3942 C C . LYS B 1 150 ? -5.438 -14.516 1.36 1 85.5 150 LYS B C 1
ATOM 3944 O O . LYS B 1 150 ? -6.387 -14.109 0.683 1 85.5 150 LYS B O 1
ATOM 3949 N N . ASN B 1 151 ? -4.258 -13.953 1.383 1 89.81 151 ASN B N 1
ATOM 3950 C CA . ASN B 1 151 ? -3.881 -12.859 0.496 1 89.81 151 ASN B CA 1
ATOM 3951 C C . ASN B 1 151 ? -4.875 -11.703 0.575 1 89.81 151 ASN B C 1
ATOM 3953 O O . ASN B 1 151 ? -5.234 -11.117 -0.448 1 89.81 151 ASN B O 1
ATOM 3957 N N . MET B 1 152 ? -5.312 -11.352 1.801 1 91.94 152 MET B N 1
ATOM 3958 C CA . MET B 1 152 ? -6.367 -10.359 1.979 1 91.94 152 MET B CA 1
ATOM 3959 C C . MET B 1 152 ? -5.781 -8.961 2.158 1 91.94 152 MET B C 1
ATOM 3961 O O . MET B 1 152 ? -6.5 -7.965 2.057 1 91.94 152 MET B O 1
ATOM 3965 N N . ILE B 1 153 ? -4.496 -8.891 2.457 1 97.44 153 ILE B N 1
ATOM 3966 C CA . ILE B 1 153 ? -3.82 -7.629 2.744 1 97.44 153 ILE B CA 1
ATOM 3967 C C . ILE B 1 153 ? -2.59 -7.484 1.849 1 97.44 153 ILE B C 1
ATOM 3969 O O . ILE B 1 153 ? -1.742 -8.383 1.801 1 97.44 153 ILE B O 1
ATOM 3973 N N . GLY B 1 154 ? -2.582 -6.395 1.125 1 98.06 154 GLY B N 1
ATOM 3974 C CA . GLY B 1 154 ? -1.448 -6.25 0.225 1 98.06 154 GLY B CA 1
ATOM 3975 C C . GLY B 1 154 ? -1.489 -4.969 -0.587 1 98.06 154 GLY B C 1
ATOM 3976 O O . GLY B 1 154 ? -2.064 -3.971 -0.152 1 98.06 154 GLY B O 1
ATOM 3977 N N . ALA B 1 155 ? -0.711 -4.977 -1.716 1 98.12 155 ALA B N 1
ATOM 3978 C CA . ALA B 1 155 ? -0.603 -3.838 -2.623 1 98.12 155 ALA B CA 1
ATOM 3979 C C . ALA B 1 155 ? -0.217 -4.289 -4.027 1 98.12 155 ALA B C 1
ATOM 3981 O O . ALA B 1 155 ? 0.247 -5.414 -4.219 1 98.12 155 ALA B O 1
ATOM 3982 N N . PHE B 1 156 ? -0.533 -3.477 -4.977 1 96 156 PHE B N 1
ATOM 3983 C CA . PHE B 1 156 ? 0.066 -3.631 -6.297 1 96 156 PHE B CA 1
ATOM 3984 C C . PHE B 1 156 ? 1.438 -2.969 -6.352 1 96 156 PHE B C 1
ATOM 3986 O O . PHE B 1 156 ? 1.563 -1.767 -6.105 1 96 156 PHE B O 1
ATOM 3993 N N . LYS B 1 157 ? 2.467 -3.691 -6.555 1 97.31 157 LYS B N 1
ATOM 3994 C CA . LYS B 1 157 ? 3.844 -3.215 -6.656 1 97.31 157 LYS B CA 1
ATOM 3995 C C . LYS B 1 157 ? 4.602 -3.949 -7.758 1 97.31 157 LYS B C 1
ATOM 3997 O O . LYS B 1 157 ? 4.949 -5.121 -7.605 1 97.31 157 LYS B O 1
ATOM 4002 N N . GLN B 1 158 ? 4.863 -3.225 -8.828 1 96.88 158 GLN B N 1
ATOM 4003 C CA . GLN B 1 158 ? 5.59 -3.812 -9.953 1 96.88 158 GLN B CA 1
ATOM 4004 C C . GLN B 1 158 ? 7.094 -3.824 -9.688 1 96.88 158 GLN B C 1
ATOM 4006 O O . GLN B 1 158 ? 7.645 -2.855 -9.164 1 96.88 158 GLN B O 1
ATOM 4011 N N . PRO B 1 159 ? 7.762 -4.902 -10 1 97.88 159 PRO B N 1
ATOM 4012 C CA . PRO B 1 159 ? 9.219 -4.926 -9.883 1 97.88 159 PRO B CA 1
ATOM 4013 C C . PRO B 1 159 ? 9.922 -4.145 -10.992 1 97.88 159 PRO B C 1
ATOM 4015 O O . PRO B 1 159 ? 9.312 -3.857 -12.023 1 97.88 159 PRO B O 1
ATOM 4018 N N . GLU B 1 160 ? 11.156 -3.777 -10.68 1 98.06 160 GLU B N 1
ATOM 4019 C CA . GLU B 1 160 ? 11.992 -3.18 -11.711 1 98.06 160 GLU B CA 1
ATOM 4020 C C . GLU B 1 160 ? 12.445 -4.223 -12.727 1 98.06 160 GLU B C 1
ATOM 4022 O O . GLU B 1 160 ? 12.703 -3.9 -13.883 1 98.06 160 GLU B O 1
ATOM 4027 N N . VAL B 1 161 ? 12.57 -5.453 -12.266 1 98.5 161 VAL B N 1
ATOM 4028 C CA . VAL B 1 161 ? 13.023 -6.57 -13.086 1 98.5 161 VAL B CA 1
ATOM 4029 C C . VAL B 1 161 ? 12.688 -7.891 -12.406 1 98.5 161 VAL B C 1
ATOM 4031 O O . VAL B 1 161 ? 12.617 -7.957 -11.172 1 98.5 161 VAL B O 1
ATOM 4034 N N . VAL B 1 162 ? 12.398 -8.898 -13.172 1 98.75 162 VAL B N 1
ATOM 4035 C CA . VAL B 1 162 ? 12.297 -10.281 -12.719 1 98.75 162 VAL B CA 1
ATOM 4036 C C . VAL B 1 162 ? 13.391 -11.117 -13.367 1 98.75 162 VAL B C 1
ATOM 4038 O O . VAL B 1 162 ? 13.625 -11.023 -14.578 1 98.75 162 VAL B O 1
ATOM 4041 N N . MET B 1 163 ? 14.133 -11.797 -12.594 1 98.75 163 MET B N 1
ATOM 4042 C CA . MET B 1 163 ? 15.156 -12.695 -13.109 1 98.75 163 MET B CA 1
ATOM 4043 C C . MET B 1 163 ? 14.836 -14.148 -12.758 1 98.75 163 MET B C 1
ATOM 4045 O O . MET B 1 163 ? 15.008 -14.562 -11.609 1 98.75 163 MET B O 1
ATOM 4049 N N . ALA B 1 164 ? 14.375 -14.875 -13.719 1 98.69 164 ALA B N 1
ATOM 4050 C CA . ALA B 1 164 ? 14 -16.281 -13.562 1 98.69 164 ALA B CA 1
ATOM 4051 C C . ALA B 1 164 ? 15.109 -17.203 -14.055 1 98.69 164 ALA B C 1
ATOM 4053 O O . ALA B 1 164 ? 15.211 -17.484 -15.25 1 98.69 164 ALA B O 1
ATOM 4054 N N . ASP B 1 165 ? 15.906 -17.703 -13.133 1 98.62 165 ASP B N 1
ATOM 4055 C CA . ASP B 1 165 ? 17.047 -18.562 -13.422 1 98.62 165 ASP B CA 1
ATOM 4056 C C . ASP B 1 165 ? 16.672 -20.031 -13.219 1 98.62 165 ASP B C 1
ATOM 4058 O O . ASP B 1 165 ? 16.562 -20.5 -12.086 1 98.62 165 ASP B O 1
ATOM 4062 N N . MET B 1 166 ? 16.641 -20.781 -14.344 1 98.44 166 MET B N 1
ATOM 4063 C CA . MET B 1 166 ? 16.203 -22.172 -14.297 1 98.44 166 MET B CA 1
ATOM 4064 C C . MET B 1 166 ? 17.156 -23.031 -13.484 1 98.44 166 MET B C 1
ATOM 4066 O O . MET B 1 166 ? 16.781 -24.078 -12.953 1 98.44 166 MET B O 1
ATOM 4070 N N . SER B 1 167 ? 18.406 -22.594 -13.367 1 97.81 167 SER B N 1
ATOM 4071 C CA . SER B 1 167 ? 19.391 -23.391 -12.633 1 97.81 167 SER B CA 1
ATOM 4072 C C . SER B 1 167 ? 19.031 -23.469 -11.148 1 97.81 167 SER B C 1
ATOM 4074 O O . SER B 1 167 ? 19.438 -24.406 -10.461 1 97.81 167 SER B O 1
ATOM 4076 N N . GLN B 1 168 ? 18.25 -22.516 -10.68 1 96.62 168 GLN B N 1
ATOM 4077 C CA . GLN B 1 168 ? 17.875 -22.484 -9.266 1 96.62 168 GLN B CA 1
ATOM 4078 C C . GLN B 1 168 ? 16.75 -23.484 -8.969 1 96.62 168 GLN B C 1
ATOM 4080 O O . GLN B 1 168 ? 16.484 -23.781 -7.805 1 96.62 168 GLN B O 1
ATOM 4085 N N . LEU B 1 169 ? 16.125 -24.031 -10 1 97.88 169 LEU B N 1
ATOM 4086 C CA . LEU B 1 169 ? 15.055 -25.016 -9.82 1 97.88 169 LEU B CA 1
ATOM 4087 C C . LEU B 1 169 ? 15.641 -26.391 -9.508 1 97.88 169 LEU B C 1
ATOM 4089 O O . LEU B 1 169 ? 14.914 -27.297 -9.086 1 97.88 169 LEU B O 1
ATOM 4093 N N . LYS B 1 170 ? 16.938 -26.531 -9.664 1 95.69 170 LYS B N 1
ATOM 4094 C CA . LYS B 1 170 ? 17.594 -27.812 -9.406 1 95.69 170 LYS B CA 1
ATOM 4095 C C . LYS B 1 170 ? 17.5 -28.203 -7.938 1 95.69 170 LYS B C 1
ATOM 4097 O O . LYS B 1 170 ? 17.484 -29.391 -7.602 1 95.69 170 LYS B O 1
ATOM 4102 N N . THR B 1 171 ? 17.453 -27.203 -7.105 1 95.88 171 THR B N 1
ATOM 4103 C CA . THR B 1 171 ? 17.406 -27.484 -5.672 1 95.88 171 THR B CA 1
ATOM 4104 C C . THR B 1 171 ? 15.961 -27.516 -5.18 1 95.88 171 THR B C 1
ATOM 4106 O O . THR B 1 171 ? 15.711 -27.734 -3.994 1 95.88 171 THR B O 1
ATOM 4109 N N . LEU B 1 172 ? 15.023 -27.266 -6.039 1 96.44 172 LEU B N 1
ATOM 4110 C CA . LEU B 1 172 ? 13.609 -27.25 -5.688 1 96.44 172 LEU B CA 1
ATOM 4111 C C . LEU B 1 172 ? 13.086 -28.672 -5.508 1 96.44 172 LEU B C 1
ATOM 4113 O O . LEU B 1 172 ? 13.281 -29.531 -6.371 1 96.44 172 LEU B O 1
ATOM 4117 N N . PRO B 1 173 ? 12.43 -28.984 -4.387 1 95.62 173 PRO B N 1
ATOM 4118 C CA . PRO B 1 173 ? 11.812 -30.297 -4.254 1 95.62 173 PRO B CA 1
ATOM 4119 C C . PRO B 1 173 ? 10.859 -30.625 -5.398 1 95.62 173 PRO B C 1
ATOM 4121 O O . PRO B 1 173 ? 10.125 -29.766 -5.863 1 95.62 173 PRO B O 1
ATOM 4124 N N . PRO B 1 174 ? 10.867 -31.859 -5.867 1 96.81 174 PRO B N 1
ATOM 4125 C CA . PRO B 1 174 ? 10.039 -32.25 -7.004 1 96.81 174 PRO B CA 1
ATOM 4126 C C . PRO B 1 174 ? 8.57 -31.891 -6.82 1 96.81 174 PRO B C 1
ATOM 4128 O O . PRO B 1 174 ? 7.906 -31.484 -7.777 1 96.81 174 PRO B O 1
ATOM 4131 N N . ARG B 1 175 ? 8.117 -32.031 -5.594 1 95.88 175 ARG B N 1
ATOM 4132 C CA . ARG B 1 175 ? 6.723 -31.719 -5.297 1 95.88 175 ARG B CA 1
ATOM 4133 C C . ARG B 1 175 ? 6.414 -30.25 -5.59 1 95.88 175 ARG B C 1
ATOM 4135 O O . ARG B 1 175 ? 5.328 -29.922 -6.074 1 95.88 175 ARG B O 1
ATOM 4142 N N . GLU B 1 176 ? 7.348 -29.422 -5.312 1 96.06 176 GLU B N 1
ATOM 4143 C CA . GLU B 1 176 ? 7.199 -27.984 -5.555 1 96.06 176 GLU B CA 1
ATOM 4144 C C . GLU B 1 176 ? 7.277 -27.672 -7.047 1 96.06 176 GLU B C 1
ATOM 4146 O O . GLU B 1 176 ? 6.609 -26.75 -7.527 1 96.06 176 GLU B O 1
ATOM 4151 N N . LEU B 1 177 ? 8.109 -28.391 -7.723 1 98.12 177 LEU B N 1
ATOM 4152 C CA . LEU B 1 177 ? 8.172 -28.219 -9.172 1 98.12 177 LEU B CA 1
ATOM 4153 C C . LEU B 1 177 ? 6.836 -28.562 -9.82 1 98.12 177 LEU B C 1
ATOM 4155 O O . LEU B 1 177 ? 6.336 -27.812 -10.656 1 98.12 177 LEU B O 1
ATOM 4159 N N . SER B 1 178 ? 6.316 -29.656 -9.375 1 98 178 SER B N 1
ATOM 4160 C CA . SER B 1 178 ? 5.012 -30.078 -9.875 1 98 178 SER B CA 1
ATOM 4161 C C . SER B 1 178 ? 3.943 -29.031 -9.57 1 98 178 SER B C 1
ATOM 4163 O O . SER B 1 178 ? 3.1 -28.734 -10.414 1 98 178 SER B O 1
ATOM 4165 N N . ALA B 1 179 ? 4 -28.516 -8.391 1 96.75 179 ALA B N 1
ATOM 4166 C CA . ALA B 1 179 ? 3.053 -27.484 -8.008 1 96.75 179 ALA B CA 1
ATOM 4167 C C . ALA B 1 179 ? 3.127 -26.281 -8.961 1 96.75 179 ALA B C 1
ATOM 4169 O O . ALA B 1 179 ? 2.105 -25.688 -9.289 1 96.75 179 ALA B O 1
ATOM 4170 N N . GLY B 1 180 ? 4.309 -25.953 -9.383 1 98.25 180 GLY B N 1
ATOM 4171 C CA . GLY B 1 180 ? 4.477 -24.891 -10.352 1 98.25 180 GLY B CA 1
ATOM 4172 C C . GLY B 1 180 ? 3.893 -25.219 -11.711 1 98.25 180 GLY B C 1
ATOM 4173 O O . GLY B 1 180 ? 3.355 -24.359 -12.398 1 98.25 180 GLY B O 1
ATOM 4174 N N . LEU B 1 181 ? 3.992 -26.516 -12.047 1 98.69 181 LEU B N 1
ATOM 4175 C CA . LEU B 1 181 ? 3.479 -26.969 -13.336 1 98.69 181 LEU B CA 1
ATOM 4176 C C . LEU B 1 181 ? 1.961 -26.812 -13.398 1 98.69 181 LEU B C 1
ATOM 4178 O O . LEU B 1 181 ? 1.392 -26.672 -14.484 1 98.69 181 LEU B O 1
ATOM 4182 N N . ALA B 1 182 ? 1.321 -26.797 -12.258 1 98.44 182 ALA B N 1
ATOM 4183 C CA . ALA B 1 182 ? -0.119 -26.547 -12.227 1 98.44 182 ALA B CA 1
ATOM 4184 C C . ALA B 1 182 ? -0.461 -25.203 -12.852 1 98.44 182 ALA B C 1
ATOM 4186 O O . ALA B 1 182 ? -1.382 -25.094 -13.664 1 98.44 182 ALA B O 1
ATOM 4187 N N . GLU B 1 183 ? 0.308 -24.203 -12.516 1 98.06 183 GLU B N 1
ATOM 4188 C CA . GLU B 1 183 ? 0.071 -22.859 -13.055 1 98.06 183 GLU B CA 1
ATOM 4189 C C . GLU B 1 183 ? 0.404 -22.797 -14.539 1 98.06 183 GLU B C 1
ATOM 4191 O O . GLU B 1 183 ? -0.245 -22.062 -15.297 1 98.06 183 GLU B O 1
ATOM 4196 N N . VAL B 1 184 ? 1.398 -23.578 -14.922 1 98.69 184 VAL B N 1
ATOM 4197 C CA . VAL B 1 184 ? 1.754 -23.641 -16.344 1 98.69 184 VAL B CA 1
ATOM 4198 C C . VAL B 1 184 ? 0.6 -24.234 -17.141 1 98.69 184 VAL B C 1
ATOM 4200 O O . VAL B 1 184 ? 0.197 -23.688 -18.172 1 98.69 184 VAL B O 1
ATOM 4203 N N . ILE B 1 185 ? 0.078 -25.297 -16.625 1 98.81 185 ILE B N 1
ATOM 4204 C CA . ILE B 1 185 ? -1.044 -25.984 -17.281 1 98.81 185 ILE B CA 1
ATOM 4205 C C . ILE B 1 185 ? -2.248 -25.047 -17.328 1 98.81 185 ILE B C 1
ATOM 4207 O O . ILE B 1 185 ? -2.977 -25.016 -18.328 1 98.81 185 ILE B O 1
ATOM 4211 N N . LYS B 1 186 ? -2.404 -24.25 -16.312 1 98.5 186 LYS B N 1
ATOM 4212 C CA . LYS B 1 186 ? -3.512 -23.297 -16.25 1 98.5 186 LYS B CA 1
ATOM 4213 C C . LYS B 1 186 ? -3.508 -22.359 -17.453 1 98.5 186 LYS B C 1
ATOM 4215 O O . LYS B 1 186 ? -4.555 -22.109 -18.047 1 98.5 186 LYS B O 1
ATOM 4220 N N . TYR B 1 187 ? -2.318 -21.875 -17.828 1 98 187 TYR B N 1
ATOM 4221 C CA . TYR B 1 187 ? -2.229 -20.953 -18.938 1 98 187 TYR B CA 1
ATOM 4222 C C . TYR B 1 187 ? -2.629 -21.625 -20.25 1 98 187 TYR B C 1
ATOM 4224 O O . TYR B 1 187 ? -3.23 -21 -21.125 1 98 187 TYR B O 1
ATOM 4232 N N . ALA B 1 188 ? -2.307 -22.891 -20.375 1 98.31 188 ALA B N 1
ATOM 4233 C CA . ALA B 1 188 ? -2.689 -23.641 -21.578 1 98.31 188 ALA B CA 1
ATOM 4234 C C . ALA B 1 188 ? -4.203 -23.828 -21.641 1 98.31 188 ALA B C 1
ATOM 4236 O O . ALA B 1 188 ? -4.816 -23.609 -22.688 1 98.31 188 ALA B O 1
ATOM 4237 N N . LEU B 1 189 ? -4.805 -24.172 -20.547 1 98.25 189 LEU B N 1
ATOM 4238 C CA . LEU B 1 189 ? -6.234 -24.453 -20.484 1 98.25 189 LEU B CA 1
ATOM 4239 C C . LEU B 1 189 ? -7.051 -23.188 -20.688 1 98.25 189 LEU B C 1
ATOM 4241 O O . LEU B 1 189 ? -8.133 -23.219 -21.281 1 98.25 189 LEU B O 1
ATOM 4245 N N . LEU B 1 190 ? -6.523 -22.109 -20.234 1 95.81 190 LEU B N 1
ATOM 4246 C CA . LEU B 1 190 ? -7.352 -20.906 -20.203 1 95.81 190 LEU B CA 1
ATOM 4247 C C . LEU B 1 190 ? -7.285 -20.172 -21.531 1 95.81 190 LEU B C 1
ATOM 4249 O O . LEU B 1 190 ? -8.211 -19.438 -21.906 1 95.81 190 LEU B O 1
ATOM 4253 N N . GLY B 1 191 ? -6.141 -20.5 -22.344 1 95.81 191 GLY B N 1
ATOM 4254 C CA . GLY B 1 191 ? -6.113 -19.609 -23.5 1 95.81 191 GLY B CA 1
ATOM 4255 C C . GLY B 1 191 ? -5.219 -20.094 -24.625 1 95.81 191 GLY B C 1
ATOM 4256 O O . GLY B 1 191 ? -5.082 -19.438 -25.641 1 95.81 191 GLY B O 1
ATOM 4257 N N . ASP B 1 192 ? -4.602 -21.234 -24.531 1 97.44 192 ASP B N 1
ATOM 4258 C CA . ASP B 1 192 ? -3.607 -21.609 -25.531 1 97.44 192 ASP B CA 1
ATOM 4259 C C . ASP B 1 192 ? -3.588 -23.125 -25.734 1 97.44 192 ASP B C 1
ATOM 4261 O O . ASP B 1 192 ? -2.727 -23.812 -25.188 1 97.44 192 ASP B O 1
ATOM 4265 N N . ILE B 1 193 ? -4.387 -23.609 -26.641 1 97.62 193 ILE B N 1
ATOM 4266 C CA . ILE B 1 193 ? -4.535 -25.047 -26.891 1 97.62 193 ILE B CA 1
ATOM 4267 C C . ILE B 1 193 ? -3.242 -25.594 -27.484 1 97.62 193 ILE B C 1
ATOM 4269 O O . ILE B 1 193 ? -2.887 -26.75 -27.234 1 97.62 193 ILE B O 1
ATOM 4273 N N . GLU B 1 194 ? -2.541 -24.781 -28.219 1 98.12 194 GLU B N 1
ATOM 4274 C CA . GLU B 1 194 ? -1.261 -25.219 -28.766 1 98.12 194 GLU B CA 1
ATOM 4275 C C . GLU B 1 194 ? -0.236 -25.438 -27.656 1 98.12 194 GLU B C 1
ATOM 4277 O O . GLU B 1 194 ? 0.562 -26.375 -27.719 1 98.12 194 GLU B O 1
ATOM 4282 N N . PHE B 1 195 ? -0.294 -24.531 -26.672 1 98.38 195 PHE B N 1
ATOM 4283 C CA . PHE B 1 195 ? 0.576 -24.703 -25.516 1 98.38 195 PHE B CA 1
ATOM 4284 C C . PHE B 1 195 ? 0.239 -25.984 -24.766 1 98.38 195 PHE B C 1
ATOM 4286 O O . PHE B 1 195 ? 1.133 -26.672 -24.266 1 98.38 195 PHE B O 1
ATOM 4293 N N . LEU B 1 196 ? -1.021 -26.375 -24.719 1 98.5 196 LEU B N 1
ATOM 4294 C CA . LEU B 1 196 ? -1.429 -27.641 -24.109 1 98.5 196 LEU B CA 1
ATOM 4295 C C . LEU B 1 196 ? -0.785 -28.828 -24.812 1 98.5 196 LEU B C 1
ATOM 4297 O O . LEU B 1 196 ? -0.262 -29.734 -24.172 1 98.5 196 LEU B O 1
ATOM 4301 N N . GLY B 1 197 ? -0.846 -28.719 -26.156 1 98.56 197 GLY B N 1
ATOM 4302 C CA . GLY B 1 197 ? -0.192 -29.766 -26.922 1 98.56 197 GLY B CA 1
ATOM 4303 C C . GLY B 1 197 ? 1.3 -29.859 -26.656 1 98.56 197 GLY B C 1
ATOM 4304 O O . GLY B 1 197 ? 1.851 -30.953 -26.547 1 98.56 197 GLY B O 1
ATOM 4305 N N . TRP B 1 198 ? 1.883 -28.734 -26.547 1 98.75 198 TRP B N 1
ATOM 4306 C CA . TRP B 1 198 ? 3.312 -28.688 -26.25 1 98.75 198 TRP B CA 1
ATOM 4307 C C . TRP B 1 198 ? 3.619 -29.297 -24.891 1 98.75 198 TRP B C 1
ATOM 4309 O O . TRP B 1 198 ? 4.574 -30.078 -24.75 1 98.75 198 TRP B O 1
ATOM 4319 N N . LEU B 1 199 ? 2.824 -29.016 -23.922 1 98.81 199 LEU B N 1
ATOM 4320 C CA . LEU B 1 199 ? 2.998 -29.578 -22.594 1 98.81 199 LEU B CA 1
ATOM 4321 C C . LEU B 1 199 ? 2.828 -31.094 -22.594 1 98.81 199 LEU B C 1
ATOM 4323 O O . LEU B 1 199 ? 3.566 -31.797 -21.906 1 98.81 199 LEU B O 1
ATOM 4327 N N . GLU B 1 200 ? 1.875 -31.531 -23.297 1 98.62 200 GLU B N 1
ATOM 4328 C CA . GLU B 1 200 ? 1.641 -32.969 -23.406 1 98.62 200 GLU B CA 1
ATOM 4329 C C . GLU B 1 200 ? 2.855 -33.688 -23.984 1 98.62 200 GLU B C 1
ATOM 4331 O O . GLU B 1 200 ? 3.195 -34.781 -23.562 1 98.62 200 GLU B O 1
ATOM 4336 N N . THR B 1 201 ? 3.486 -33.031 -24.875 1 98.69 201 THR B N 1
ATOM 4337 C CA . THR B 1 201 ? 4.641 -33.625 -25.547 1 98.69 201 THR B CA 1
ATOM 4338 C C . THR B 1 201 ? 5.863 -33.594 -24.641 1 98.69 201 THR B C 1
ATOM 4340 O O . THR B 1 201 ? 6.688 -34.531 -24.672 1 98.69 201 THR B O 1
ATOM 4343 N N . HIS B 1 202 ? 6.004 -32.625 -23.766 1 98.75 202 HIS B N 1
ATOM 4344 C CA . HIS B 1 202 ? 7.289 -32.375 -23.125 1 98.75 202 HIS B CA 1
ATOM 4345 C C . HIS B 1 202 ? 7.188 -32.531 -21.609 1 98.75 202 HIS B C 1
ATOM 4347 O O . HIS B 1 202 ? 8.141 -32.25 -20.875 1 98.75 202 HIS B O 1
ATOM 4353 N N . MET B 1 203 ? 6.082 -33.062 -21.094 1 98.69 203 MET B N 1
ATOM 4354 C CA . MET B 1 203 ? 5.824 -33.062 -19.656 1 98.69 203 MET B CA 1
ATOM 4355 C C . MET B 1 203 ? 6.895 -33.875 -18.922 1 98.69 203 MET B C 1
ATOM 4357 O O . MET B 1 203 ? 7.363 -33.469 -17.859 1 98.69 203 MET B O 1
ATOM 4361 N N . ASP B 1 204 ? 7.34 -34.969 -19.484 1 98.31 204 ASP B N 1
ATOM 4362 C CA . ASP B 1 204 ? 8.359 -35.781 -18.844 1 98.31 204 ASP B CA 1
ATOM 4363 C C . ASP B 1 204 ? 9.664 -35 -18.672 1 98.31 204 ASP B C 1
ATOM 4365 O O . ASP B 1 204 ? 10.32 -35.125 -17.625 1 98.31 204 ASP B O 1
ATOM 4369 N N . GLY B 1 205 ? 10.023 -34.281 -19.719 1 98.44 205 GLY B N 1
ATOM 4370 C CA . GLY B 1 205 ? 11.203 -33.438 -19.609 1 98.44 205 GLY B CA 1
ATOM 4371 C C . GLY B 1 205 ? 11.062 -32.312 -18.594 1 98.44 205 GLY B C 1
ATOM 4372 O O . GLY B 1 205 ? 12.016 -31.984 -17.906 1 98.44 205 GLY B O 1
ATOM 4373 N N . LEU B 1 206 ? 9.867 -31.766 -18.531 1 98.69 206 LEU B N 1
ATOM 4374 C CA . LEU B 1 206 ? 9.594 -30.703 -17.578 1 98.69 206 LEU B CA 1
ATOM 4375 C C . LEU B 1 206 ? 9.703 -31.234 -16.141 1 98.69 206 LEU B C 1
ATOM 4377 O O . LEU B 1 206 ? 10.375 -30.625 -15.305 1 98.69 206 LEU B O 1
ATOM 4381 N N . ILE B 1 207 ? 9.125 -32.375 -15.867 1 98.19 207 ILE B N 1
ATOM 4382 C CA . ILE B 1 207 ? 9.141 -33 -14.547 1 98.19 207 ILE B CA 1
ATOM 4383 C C . ILE B 1 207 ? 10.57 -33.375 -14.172 1 98.19 207 ILE B C 1
ATOM 4385 O O . ILE B 1 207 ? 10.961 -33.25 -13.008 1 98.19 207 ILE B O 1
ATOM 4389 N N . ALA B 1 208 ? 11.367 -33.688 -15.18 1 97.62 208 ALA B N 1
ATOM 4390 C CA . ALA B 1 208 ? 12.75 -34.094 -14.961 1 97.62 208 ALA B CA 1
ATOM 4391 C C . ALA B 1 208 ? 13.648 -32.875 -14.719 1 97.62 208 ALA B C 1
ATOM 4393 O O . ALA B 1 208 ? 14.82 -33.031 -14.359 1 97.62 208 ALA B O 1
ATOM 4394 N N . GLY B 1 209 ? 13.141 -31.703 -14.906 1 97.81 209 GLY B N 1
ATOM 4395 C CA . GLY B 1 209 ? 13.891 -30.5 -14.594 1 97.81 209 GLY B CA 1
ATOM 4396 C C . GLY B 1 209 ? 14.75 -30.016 -15.75 1 97.81 209 GLY B C 1
ATOM 4397 O O . GLY B 1 209 ? 15.758 -29.344 -15.539 1 97.81 209 GLY B O 1
ATOM 4398 N N . ASP B 1 210 ? 14.359 -30.406 -16.984 1 98.19 210 ASP B N 1
ATOM 4399 C CA . ASP B 1 210 ? 15.102 -29.922 -18.141 1 98.19 210 ASP B CA 1
ATOM 4400 C C . ASP B 1 210 ? 15.062 -28.391 -18.234 1 98.19 210 ASP B C 1
ATOM 4402 O O . ASP B 1 210 ? 14.008 -27.812 -18.469 1 98.19 210 ASP B O 1
ATOM 4406 N N . GLU B 1 211 ? 16.172 -27.781 -18.141 1 98.25 211 GLU B N 1
ATOM 4407 C CA . GLU B 1 211 ? 16.25 -26.328 -18.016 1 98.25 211 GLU B CA 1
ATOM 4408 C C . GLU B 1 211 ? 15.75 -25.641 -19.281 1 98.25 211 GLU B C 1
ATOM 4410 O O . GLU B 1 211 ? 15.133 -24.578 -19.203 1 98.25 211 GLU B O 1
ATOM 4415 N N . THR B 1 212 ? 16.016 -26.234 -20.406 1 98.19 212 THR B N 1
ATOM 4416 C CA . THR B 1 212 ? 15.586 -25.641 -21.672 1 98.19 212 THR B CA 1
ATOM 4417 C C . THR B 1 212 ? 14.07 -25.672 -21.812 1 98.19 212 THR B C 1
ATOM 4419 O O . THR B 1 212 ? 13.453 -24.672 -22.188 1 98.19 212 THR B O 1
ATOM 4422 N N . LEU B 1 213 ? 13.508 -26.812 -21.484 1 98.5 213 LEU B N 1
ATOM 4423 C CA . LEU B 1 213 ? 12.055 -26.953 -21.531 1 98.5 213 LEU B CA 1
ATOM 4424 C C . LEU B 1 213 ? 11.383 -26.047 -20.5 1 98.5 213 LEU B C 1
ATOM 4426 O O . LEU B 1 213 ? 10.367 -25.422 -20.797 1 98.5 213 LEU B O 1
ATOM 4430 N N . LEU B 1 214 ? 11.984 -26 -19.344 1 98.75 214 LEU B N 1
ATOM 4431 C CA . LEU B 1 214 ? 11.438 -25.156 -18.297 1 98.75 214 LEU B CA 1
ATOM 4432 C C . LEU B 1 214 ? 11.477 -23.688 -18.688 1 98.75 214 LEU B C 1
ATOM 4434 O O . LEU B 1 214 ? 10.516 -22.938 -18.469 1 98.75 214 LEU B O 1
ATOM 4438 N N . ALA B 1 215 ? 12.547 -23.219 -19.297 1 98.75 215 ALA B N 1
ATOM 4439 C CA . ALA B 1 215 ? 12.656 -21.844 -19.75 1 98.75 215 ALA B CA 1
ATOM 4440 C C . ALA B 1 215 ? 11.562 -21.5 -20.75 1 98.75 215 ALA B C 1
ATOM 4442 O O . ALA B 1 215 ? 10.992 -20.406 -20.719 1 98.75 215 ALA B O 1
ATOM 4443 N N . GLU B 1 216 ? 11.312 -22.453 -21.609 1 98.5 216 GLU B N 1
ATOM 4444 C CA . GLU B 1 216 ? 10.266 -22.25 -22.609 1 98.5 216 GLU B CA 1
ATOM 4445 C C . GLU B 1 216 ? 8.891 -22.172 -21.953 1 98.5 216 GLU B C 1
ATOM 4447 O O . GLU B 1 216 ? 8.07 -21.312 -22.297 1 98.5 216 GLU B O 1
ATOM 4452 N N . ALA B 1 217 ? 8.633 -23.078 -21.016 1 98.69 217 ALA B N 1
ATOM 4453 C CA . ALA B 1 217 ? 7.371 -23.062 -20.281 1 98.69 217 ALA B CA 1
ATOM 4454 C C . ALA B 1 217 ? 7.184 -21.75 -19.531 1 98.69 217 ALA B C 1
ATOM 4456 O O . ALA B 1 217 ? 6.098 -21.156 -19.562 1 98.69 217 ALA B O 1
ATOM 4457 N N . VAL B 1 218 ? 8.242 -21.266 -18.906 1 98.75 218 VAL B N 1
ATOM 4458 C CA . VAL B 1 218 ? 8.195 -20.016 -18.156 1 98.75 218 VAL B CA 1
ATOM 4459 C C . VAL B 1 218 ? 7.945 -18.844 -19.109 1 98.75 218 VAL B C 1
ATOM 4461 O O . VAL B 1 218 ? 7.102 -17.984 -18.844 1 98.75 218 VAL B O 1
ATOM 4464 N N . TYR B 1 219 ? 8.594 -18.844 -20.234 1 98.56 219 TYR B N 1
ATOM 4465 C CA . TYR B 1 219 ? 8.43 -17.781 -21.203 1 98.56 219 TYR B CA 1
ATOM 4466 C C . TYR B 1 219 ? 6.98 -17.703 -21.672 1 98.56 219 TYR B C 1
ATOM 4468 O O . TYR B 1 219 ? 6.375 -16.625 -21.672 1 98.56 219 TYR B O 1
ATOM 4476 N N . ARG B 1 220 ? 6.445 -18.797 -22.078 1 98.06 220 ARG B N 1
ATOM 4477 C CA . ARG B 1 220 ? 5.09 -18.812 -22.609 1 98.06 220 ARG B CA 1
ATOM 4478 C C . ARG B 1 220 ? 4.066 -18.438 -21.547 1 98.06 220 ARG B C 1
ATOM 4480 O O . ARG B 1 220 ? 3.111 -17.719 -21.828 1 98.06 220 ARG B O 1
ATOM 4487 N N . SER B 1 221 ? 4.281 -18.953 -20.375 1 98.19 221 SER B N 1
ATOM 4488 C CA . SER B 1 221 ? 3.385 -18.641 -19.281 1 98.19 221 SER B CA 1
ATOM 4489 C C . SER B 1 221 ? 3.414 -17.141 -18.953 1 98.19 221 SER B C 1
ATOM 4491 O O . SER B 1 221 ? 2.365 -16.5 -18.859 1 98.19 221 SER B O 1
ATOM 4493 N N . CYS B 1 222 ? 4.645 -16.578 -18.828 1 97.94 222 CYS B N 1
ATOM 4494 C CA . CYS B 1 222 ? 4.801 -15.172 -18.516 1 97.94 222 CYS B CA 1
ATOM 4495 C C . CYS B 1 222 ? 4.246 -14.297 -19.625 1 97.94 222 CYS B C 1
ATOM 4497 O O . CYS B 1 222 ? 3.699 -13.219 -19.375 1 97.94 222 CYS B O 1
ATOM 4499 N N . ALA B 1 223 ? 4.406 -14.758 -20.859 1 97.12 223 ALA B N 1
ATOM 4500 C CA . ALA B 1 223 ? 3.861 -14.008 -22 1 97.12 223 ALA B CA 1
ATOM 4501 C C . ALA B 1 223 ? 2.34 -13.93 -21.906 1 97.12 223 ALA B C 1
ATOM 4503 O O . ALA B 1 223 ? 1.753 -12.875 -22.172 1 97.12 223 ALA B O 1
ATOM 4504 N N . HIS B 1 224 ? 1.725 -15.023 -21.594 1 95.38 224 HIS B N 1
ATOM 4505 C CA . HIS B 1 224 ? 0.277 -15.055 -21.422 1 95.38 224 HIS B CA 1
ATOM 4506 C C . HIS B 1 224 ? -0.165 -14.102 -20.312 1 95.38 224 HIS B C 1
ATOM 4508 O O . HIS B 1 224 ? -1.065 -13.281 -20.516 1 95.38 224 HIS B O 1
ATOM 4514 N N . LYS B 1 225 ? 0.46 -14.156 -19.188 1 95.81 225 LYS B N 1
ATOM 4515 C CA . LYS B 1 225 ? 0.078 -13.32 -18.047 1 95.81 225 LYS B CA 1
ATOM 4516 C C . LYS B 1 225 ? 0.339 -11.852 -18.344 1 95.81 225 LYS B C 1
ATOM 4518 O O . LYS B 1 225 ? -0.479 -10.992 -18 1 95.81 225 LYS B O 1
ATOM 4523 N N . ALA B 1 226 ? 1.499 -11.633 -18.922 1 94.31 226 ALA B N 1
ATOM 4524 C CA . ALA B 1 226 ? 1.854 -10.25 -19.25 1 94.31 226 ALA B CA 1
ATOM 4525 C C . ALA B 1 226 ? 0.798 -9.609 -20.156 1 94.31 226 ALA B C 1
ATOM 4527 O O . ALA B 1 226 ? 0.458 -8.438 -19.984 1 94.31 226 ALA B O 1
ATOM 4528 N N . ARG B 1 227 ? 0.328 -10.352 -21.094 1 93.44 227 ARG B N 1
ATOM 4529 C CA . ARG B 1 227 ? -0.704 -9.852 -22 1 93.44 227 ARG B CA 1
ATOM 4530 C C . ARG B 1 227 ? -1.977 -9.5 -21.234 1 93.44 227 ARG B C 1
ATOM 4532 O O . ARG B 1 227 ? -2.572 -8.445 -21.453 1 93.44 227 ARG B O 1
ATOM 4539 N N . ILE B 1 228 ? -2.336 -10.32 -20.359 1 92.38 228 ILE B N 1
ATOM 4540 C CA . ILE B 1 228 ? -3.553 -10.125 -19.578 1 92.38 228 ILE B CA 1
ATOM 4541 C C . ILE B 1 228 ? -3.379 -8.93 -18.641 1 92.38 228 ILE B C 1
ATOM 4543 O O . ILE B 1 228 ? -4.277 -8.094 -18.516 1 92.38 228 ILE B O 1
ATOM 4547 N N . VAL B 1 229 ? -2.195 -8.812 -18 1 89.69 229 VAL B N 1
ATOM 4548 C CA . VAL B 1 229 ? -1.899 -7.746 -17.047 1 89.69 229 VAL B CA 1
ATOM 4549 C C . VAL B 1 229 ? -1.854 -6.402 -17.781 1 89.69 229 VAL B C 1
ATOM 4551 O O . VAL B 1 229 ? -2.309 -5.387 -17.25 1 89.69 229 VAL B O 1
ATOM 4554 N N . ALA B 1 230 ? -1.342 -6.402 -18.922 1 89.44 230 ALA B N 1
ATOM 4555 C CA . ALA B 1 230 ? -1.264 -5.172 -19.703 1 89.44 230 ALA B CA 1
ATOM 4556 C C . ALA B 1 230 ? -2.654 -4.617 -20 1 89.44 230 ALA B C 1
ATOM 4558 O O . ALA B 1 230 ? -2.846 -3.4 -20.047 1 89.44 230 ALA B O 1
ATOM 4559 N N . ASN B 1 231 ? -3.588 -5.508 -20.094 1 87.06 231 ASN B N 1
ATOM 4560 C CA . ASN B 1 231 ? -4.953 -5.117 -20.422 1 87.06 231 ASN B CA 1
ATOM 4561 C C . ASN B 1 231 ? -5.754 -4.766 -19.172 1 87.06 231 ASN B C 1
ATOM 4563 O O . ASN B 1 231 ? -6.727 -4.012 -19.25 1 87.06 231 ASN B O 1
ATOM 4567 N N . ASP B 1 232 ? -5.344 -5.324 -18.078 1 88.31 232 ASP B N 1
ATOM 4568 C CA . ASP B 1 232 ? -6.086 -5.16 -16.844 1 88.31 232 ASP B CA 1
ATOM 4569 C C . ASP B 1 232 ? -5.164 -5.277 -15.625 1 88.31 232 ASP B C 1
ATOM 4571 O O . ASP B 1 232 ? -5.215 -6.266 -14.898 1 88.31 232 ASP B O 1
ATOM 4575 N N . GLU B 1 233 ? -4.449 -4.16 -15.367 1 81.44 233 GLU B N 1
ATOM 4576 C CA . GLU B 1 233 ? -3.414 -4.199 -14.336 1 81.44 233 GLU B CA 1
ATOM 4577 C C . GLU B 1 233 ? -4.023 -4.387 -12.945 1 81.44 233 GLU B C 1
ATOM 4579 O O . GLU B 1 233 ? -3.439 -5.062 -12.094 1 81.44 233 GLU B O 1
ATOM 4584 N N . LYS B 1 234 ? -5.211 -3.885 -12.711 1 77.38 234 LYS B N 1
ATOM 4585 C CA . LYS B 1 234 ? -5.738 -3.889 -11.352 1 77.38 234 LYS B CA 1
ATOM 4586 C C . LYS B 1 234 ? -6.926 -4.84 -11.227 1 77.38 234 LYS B C 1
ATOM 4588 O O . LYS B 1 234 ? -7.777 -4.664 -10.352 1 77.38 234 LYS B O 1
ATOM 4593 N N . GLU B 1 235 ? -7.004 -5.777 -12.156 1 75.5 235 GLU B N 1
ATOM 4594 C CA . GLU B 1 235 ? -7.922 -6.91 -12.102 1 75.5 235 GLU B CA 1
ATOM 4595 C C . GLU B 1 235 ? -9.367 -6.445 -12.008 1 75.5 235 GLU B C 1
ATOM 4597 O O . GLU B 1 235 ? -10.109 -6.875 -11.117 1 75.5 235 GLU B O 1
ATOM 4602 N N . GLN B 1 236 ? -9.812 -5.711 -12.852 1 73.75 236 GLN B N 1
ATOM 4603 C CA . GLN B 1 236 ? -11.18 -5.207 -12.891 1 73.75 236 GLN B CA 1
ATOM 4604 C C . GLN B 1 236 ? -11.977 -5.871 -14.008 1 73.75 236 GLN B C 1
ATOM 4606 O O . GLN B 1 236 ? -13.164 -5.582 -14.188 1 73.75 236 GLN B O 1
ATOM 4611 N N . GLY B 1 237 ? -11.312 -6.844 -14.758 1 82.44 237 GLY B N 1
ATOM 4612 C CA . GLY B 1 237 ? -11.984 -7.484 -15.875 1 82.44 237 GLY B CA 1
ATOM 4613 C C . GLY B 1 237 ? -11.328 -8.789 -16.297 1 82.44 237 GLY B C 1
ATOM 4614 O O . GLY B 1 237 ? -11.5 -9.812 -15.641 1 82.44 237 GLY B O 1
ATOM 4615 N N . GLU B 1 238 ? -10.562 -8.672 -17.391 1 86.62 238 GLU B N 1
ATOM 4616 C CA . GLU B 1 238 ? -10.023 -9.852 -18.062 1 86.62 238 GLU B CA 1
ATOM 4617 C C . GLU B 1 238 ? -9.039 -10.594 -17.172 1 86.62 238 GLU B C 1
ATOM 4619 O O . GLU B 1 238 ? -8.852 -11.805 -17.328 1 86.62 238 GLU B O 1
ATOM 4624 N N . ARG B 1 239 ? -8.375 -9.961 -16.25 1 90.44 239 ARG B N 1
ATOM 4625 C CA . ARG B 1 239 ? -7.348 -10.57 -15.414 1 90.44 239 ARG B CA 1
ATOM 4626 C C . ARG B 1 239 ? -7.945 -11.625 -14.492 1 90.44 239 ARG B C 1
ATOM 4628 O O . ARG B 1 239 ? -7.234 -12.5 -13.992 1 90.44 239 ARG B O 1
ATOM 4635 N N . ALA B 1 240 ? -9.266 -11.609 -14.391 1 89.12 240 ALA B N 1
ATOM 4636 C CA . ALA B 1 240 ? -9.953 -12.609 -13.578 1 89.12 240 ALA B CA 1
ATOM 4637 C C . ALA B 1 240 ? -9.844 -14 -14.211 1 89.12 240 ALA B C 1
ATOM 4639 O O . ALA B 1 240 ? -10.031 -15.016 -13.539 1 89.12 240 ALA B O 1
ATOM 4640 N N . LEU B 1 241 ? -9.547 -14.055 -15.484 1 92.94 241 LEU B N 1
ATOM 4641 C CA . LEU B 1 241 ? -9.375 -15.328 -16.188 1 92.94 241 LEU B CA 1
ATOM 4642 C C . LEU B 1 241 ? -8.258 -16.141 -15.555 1 92.94 241 LEU B C 1
ATOM 4644 O O . LEU B 1 241 ? -8.305 -17.375 -15.578 1 92.94 241 LEU B O 1
ATOM 4648 N N . LEU B 1 242 ? -7.328 -15.422 -14.984 1 94.25 242 LEU B N 1
ATOM 4649 C CA . LEU B 1 242 ? -6.164 -16.078 -14.391 1 94.25 242 LEU B CA 1
ATOM 4650 C C . LEU B 1 242 ? -6.559 -16.875 -13.148 1 94.25 242 LEU B C 1
ATOM 4652 O O . LEU B 1 242 ? -5.766 -17.656 -12.641 1 94.25 242 LEU B O 1
ATOM 4656 N N . ASN B 1 243 ? -7.844 -16.828 -12.797 1 93 243 ASN B N 1
ATOM 4657 C CA . ASN B 1 243 ? -8.305 -17.5 -11.586 1 93 243 ASN B CA 1
ATOM 4658 C C . ASN B 1 243 ? -8.914 -18.859 -11.906 1 93 243 ASN B C 1
ATOM 4660 O O . ASN B 1 243 ? -9.625 -19.438 -11.078 1 93 243 ASN B O 1
ATOM 4664 N N . LEU B 1 244 ? -8.633 -19.297 -13.102 1 96.75 244 LEU B N 1
ATOM 4665 C CA . LEU B 1 244 ? -9.109 -20.641 -13.43 1 96.75 244 LEU B CA 1
ATOM 4666 C C . LEU B 1 244 ? -8.633 -21.656 -12.391 1 96.75 244 LEU B C 1
ATOM 4668 O O . LEU B 1 244 ? -7.434 -21.766 -12.133 1 96.75 244 LEU B O 1
ATOM 4672 N N . GLY B 1 245 ? -9.594 -22.266 -11.773 1 96.56 245 GLY B N 1
ATOM 4673 C CA . GLY B 1 245 ? -9.281 -23.281 -10.773 1 96.56 245 GLY B CA 1
ATOM 4674 C C . GLY B 1 245 ? -9.078 -22.703 -9.383 1 96.56 245 GLY B C 1
ATOM 4675 O O . GLY B 1 245 ? -9.133 -23.438 -8.391 1 96.56 245 GLY B O 1
ATOM 4676 N N . HIS B 1 246 ? -8.891 -21.422 -9.258 1 93.94 246 HIS B N 1
ATOM 4677 C CA . HIS B 1 246 ? -8.445 -20.812 -8.008 1 93.94 246 HIS B CA 1
ATOM 4678 C C . HIS B 1 246 ? -9.594 -20.719 -7.012 1 93.94 246 HIS B C 1
ATOM 4680 O O . HIS B 1 246 ? -9.391 -20.844 -5.801 1 93.94 246 HIS B O 1
ATOM 4686 N N . THR B 1 247 ? -10.82 -20.453 -7.527 1 91.44 247 THR B N 1
ATOM 4687 C CA . THR B 1 247 ? -11.961 -20.375 -6.621 1 91.44 247 THR B CA 1
ATOM 4688 C C . THR B 1 247 ? -12.133 -21.688 -5.855 1 91.44 247 THR B C 1
ATOM 4690 O O . THR B 1 247 ? -12.273 -21.672 -4.633 1 91.44 247 THR B O 1
ATOM 4693 N N . PHE B 1 248 ? -12 -22.766 -6.551 1 94.12 248 PHE B N 1
ATOM 4694 C CA . PHE B 1 248 ? -12.07 -24.094 -5.945 1 94.12 248 PHE B CA 1
ATOM 4695 C C . PHE B 1 248 ? -10.82 -24.375 -5.117 1 94.12 248 PHE B C 1
ATOM 4697 O O . PHE B 1 248 ? -10.914 -24.859 -3.99 1 94.12 248 PHE B O 1
ATOM 4704 N N . GLY B 1 249 ? -9.703 -24.031 -5.699 1 93.88 249 GLY B N 1
ATOM 4705 C CA . GLY B 1 249 ? -8.43 -24.281 -5.043 1 93.88 249 GLY B CA 1
ATOM 4706 C C . GLY B 1 249 ? -8.305 -23.562 -3.711 1 93.88 249 GLY B C 1
ATOM 4707 O O . GLY B 1 249 ? -7.828 -24.141 -2.732 1 93.88 249 GLY B O 1
ATOM 4708 N N . HIS B 1 250 ? -8.672 -22.344 -3.668 1 89.25 250 HIS B N 1
ATOM 4709 C CA . HIS B 1 250 ? -8.594 -21.562 -2.436 1 89.25 250 HIS B CA 1
ATOM 4710 C C . HIS B 1 250 ? -9.477 -22.156 -1.346 1 89.25 250 HIS B C 1
ATOM 4712 O O . HIS B 1 250 ? -9.109 -22.141 -0.167 1 89.25 250 HIS B O 1
ATOM 4718 N N . ALA B 1 251 ? -10.641 -22.641 -1.728 1 89.12 251 ALA B N 1
ATOM 4719 C CA . ALA B 1 251 ? -11.523 -23.297 -0.771 1 89.12 251 ALA B CA 1
ATOM 4720 C C . ALA B 1 251 ? -10.852 -24.531 -0.175 1 89.12 251 ALA B C 1
ATOM 4722 O O . ALA B 1 251 ? -10.922 -24.766 1.035 1 89.12 251 ALA B O 1
ATOM 4723 N N . ILE B 1 252 ? -10.195 -25.25 -0.978 1 92.12 252 ILE B N 1
ATOM 4724 C CA . ILE B 1 252 ? -9.5 -26.453 -0.549 1 92.12 252 ILE B CA 1
ATOM 4725 C C . ILE B 1 252 ? -8.375 -26.094 0.417 1 92.12 252 ILE B C 1
ATOM 4727 O O . ILE B 1 252 ? -8.258 -26.688 1.493 1 92.12 252 ILE B O 1
ATOM 4731 N N . GLU B 1 253 ? -7.52 -25.109 0.044 1 88.56 253 GLU B N 1
ATOM 4732 C CA . GLU B 1 253 ? -6.414 -24.672 0.885 1 88.56 253 GLU B CA 1
ATOM 4733 C C . GLU B 1 253 ? -6.914 -24.156 2.234 1 88.56 253 GLU B C 1
ATOM 4735 O O . GLU B 1 253 ? -6.32 -24.453 3.273 1 88.56 253 GLU B O 1
ATOM 4740 N N . SER B 1 254 ? -7.969 -23.422 2.17 1 83.44 254 SER B N 1
ATOM 4741 C CA . SER B 1 254 ? -8.523 -22.844 3.387 1 83.44 254 SER B CA 1
ATOM 4742 C C . SER B 1 254 ? -9.016 -23.922 4.344 1 83.44 254 SER B C 1
ATOM 4744 O O . SER B 1 254 ? -8.766 -23.844 5.547 1 83.44 254 SER B O 1
ATOM 4746 N N . TYR B 1 255 ? -9.68 -24.875 3.859 1 86.5 255 TYR B N 1
ATOM 4747 C CA . TYR B 1 255 ? -10.227 -25.953 4.688 1 86.5 255 TYR B CA 1
ATOM 4748 C C . TYR B 1 255 ? -9.109 -26.797 5.289 1 86.5 255 TYR B C 1
ATOM 4750 O O . TYR B 1 255 ? -9.148 -27.141 6.473 1 86.5 255 TYR B O 1
ATOM 4758 N N . LEU B 1 256 ? -8.148 -27.156 4.453 1 87.25 256 LEU B N 1
ATOM 4759 C CA . LEU B 1 256 ? -7.098 -28.078 4.871 1 87.25 256 LEU B CA 1
ATOM 4760 C C . LEU B 1 256 ? -6.098 -27.375 5.785 1 87.25 256 LEU B C 1
ATOM 4762 O O . LEU B 1 256 ? -5.352 -28.031 6.516 1 87.25 256 LEU B O 1
ATOM 4766 N N . GLY B 1 257 ? -6.156 -26.125 5.809 1 79 257 GLY B N 1
ATOM 4767 C CA . GLY B 1 257 ? -5.137 -25.359 6.52 1 79 257 GLY B CA 1
ATOM 4768 C C . GLY B 1 257 ? -3.93 -25.031 5.66 1 79 257 GLY B C 1
ATOM 4769 O O . GLY B 1 257 ? -3.418 -25.891 4.945 1 79 257 GLY B O 1
ATOM 4770 N N . TYR B 1 258 ? -3.484 -23.828 5.777 1 70.56 258 TYR B N 1
ATOM 4771 C CA . TYR B 1 258 ? -2.393 -23.359 4.938 1 70.56 258 TYR B CA 1
ATOM 4772 C C . TYR B 1 258 ? -1.121 -24.156 5.188 1 70.56 258 TYR B C 1
ATOM 4774 O O . TYR B 1 258 ? -0.653 -24.25 6.324 1 70.56 258 TYR B O 1
ATOM 4782 N N . GLY B 1 259 ? -0.638 -24.859 4.09 1 72.31 259 GLY B N 1
ATOM 4783 C CA . GLY B 1 259 ? 0.608 -25.609 4.188 1 72.31 259 GLY B CA 1
ATOM 4784 C C . GLY B 1 259 ? 0.42 -27.109 4.051 1 72.31 259 GLY B C 1
ATOM 4785 O O . GLY B 1 259 ? 1.37 -27.828 3.748 1 72.31 259 GLY B O 1
ATOM 4786 N N . GLU B 1 260 ? -0.832 -27.641 4.32 1 79.5 260 GLU B N 1
ATOM 4787 C CA . GLU B 1 260 ? -1.056 -29.078 4.129 1 79.5 260 GLU B CA 1
ATOM 4788 C C . GLU B 1 260 ? -0.948 -29.453 2.654 1 79.5 260 GLU B C 1
ATOM 4790 O O . GLU B 1 260 ? -0.21 -30.375 2.299 1 79.5 260 GLU B O 1
ATOM 4795 N N . TRP B 1 261 ? -1.65 -28.734 1.807 1 88.44 261 TRP B N 1
ATOM 4796 C CA . TRP B 1 261 ? -1.48 -28.797 0.359 1 88.44 261 TRP B CA 1
ATOM 4797 C C . TRP B 1 261 ? -0.731 -27.578 -0.162 1 88.44 261 TRP B C 1
ATOM 4799 O O . TRP B 1 261 ? -0.902 -26.469 0.354 1 88.44 261 TRP B O 1
ATOM 4809 N N . LEU B 1 262 ? 0.144 -27.906 -1.11 1 91.25 262 LEU B N 1
ATOM 4810 C CA . LEU B 1 262 ? 0.73 -26.781 -1.834 1 91.25 262 LEU B CA 1
ATOM 4811 C C . LEU B 1 262 ? -0.318 -26.078 -2.697 1 91.25 262 LEU B C 1
ATOM 4813 O O . LEU B 1 262 ? -1.282 -26.719 -3.139 1 91.25 262 LEU B O 1
ATOM 4817 N N . HIS B 1 263 ? -0.16 -24.828 -2.895 1 91.5 263 HIS B N 1
ATOM 4818 C CA . HIS B 1 263 ? -1.077 -24.031 -3.695 1 91.5 263 HIS B CA 1
ATOM 4819 C C . HIS B 1 263 ? -1.331 -24.672 -5.055 1 91.5 263 HIS B C 1
ATOM 4821 O O . HIS B 1 263 ? -2.48 -24.797 -5.48 1 91.5 263 HIS B O 1
ATOM 4827 N N . GLY B 1 264 ? -0.281 -25.141 -5.727 1 95.5 264 GLY B N 1
ATOM 4828 C CA . GLY B 1 264 ? -0.4 -25.75 -7.043 1 95.5 264 GLY B CA 1
ATOM 4829 C C . GLY B 1 264 ? -1.248 -27.016 -7.051 1 95.5 264 GLY B C 1
ATOM 4830 O O . GLY B 1 264 ? -1.942 -27.297 -8.031 1 95.5 264 GLY B O 1
ATOM 4831 N N . GLU B 1 265 ? -1.202 -27.75 -5.93 1 96.5 265 GLU B N 1
ATOM 4832 C CA . GLU B 1 265 ? -2.018 -28.953 -5.801 1 96.5 265 GLU B CA 1
ATOM 4833 C C . GLU B 1 265 ? -3.502 -28.609 -5.711 1 96.5 265 GLU B C 1
ATOM 4835 O O . GLU B 1 265 ? -4.332 -29.234 -6.375 1 96.5 265 GLU B O 1
ATOM 4840 N N . ALA B 1 266 ? -3.734 -27.609 -4.941 1 95.38 266 ALA B N 1
ATOM 4841 C CA . ALA B 1 266 ? -5.113 -27.156 -4.789 1 95.38 266 ALA B CA 1
ATOM 4842 C C . ALA B 1 266 ? -5.66 -26.594 -6.102 1 95.38 266 ALA B C 1
ATOM 4844 O O . ALA B 1 266 ? -6.781 -26.922 -6.5 1 95.38 266 ALA B O 1
ATOM 4845 N N . VAL B 1 267 ? -4.883 -25.844 -6.785 1 96.56 267 VAL B N 1
ATOM 4846 C CA . VAL B 1 267 ? -5.301 -25.219 -8.031 1 96.56 267 VAL B CA 1
ATOM 4847 C C . VAL B 1 267 ? -5.5 -26.281 -9.109 1 96.56 267 VAL B C 1
ATOM 4849 O O . VAL B 1 267 ? -6.418 -26.188 -9.922 1 96.56 267 VAL B O 1
ATOM 4852 N N . ALA B 1 268 ? -4.637 -27.266 -9.086 1 98.38 268 ALA B N 1
ATOM 4853 C CA . ALA B 1 268 ? -4.777 -28.375 -10.039 1 98.38 268 ALA B CA 1
ATOM 4854 C C . ALA B 1 268 ? -6.129 -29.062 -9.891 1 98.38 268 ALA B C 1
ATOM 4856 O O . ALA B 1 268 ? -6.844 -29.25 -10.875 1 98.38 268 ALA B O 1
ATOM 4857 N N . THR B 1 269 ? -6.457 -29.391 -8.695 1 98.06 269 THR B N 1
ATOM 4858 C CA . THR B 1 269 ? -7.75 -30 -8.422 1 98.06 269 THR B CA 1
ATOM 4859 C C . THR B 1 269 ? -8.891 -29.047 -8.758 1 98.06 269 THR B C 1
ATOM 4861 O O . THR B 1 269 ? -9.922 -29.469 -9.281 1 98.06 269 THR B O 1
ATOM 4864 N N . GLY B 1 270 ? -8.648 -27.828 -8.453 1 98.06 270 GLY B N 1
ATOM 4865 C CA . GLY B 1 270 ? -9.609 -26.812 -8.82 1 98.06 270 GLY B CA 1
ATOM 4866 C C . GLY B 1 270 ? -9.852 -26.734 -10.32 1 98.06 270 GLY B C 1
ATOM 4867 O O . GLY B 1 270 ? -10.984 -26.547 -10.766 1 98.06 270 GLY B O 1
ATOM 4868 N N . MET B 1 271 ? -8.82 -26.875 -11.086 1 98.56 271 MET B N 1
ATOM 4869 C CA . MET B 1 271 ? -8.945 -26.875 -12.539 1 98.56 271 MET B CA 1
ATOM 4870 C C . MET B 1 271 ? -9.758 -28.062 -13.016 1 98.56 271 MET B C 1
ATOM 4872 O O . MET B 1 271 ? -10.539 -27.969 -13.961 1 98.56 271 MET B O 1
ATOM 4876 N N . VAL B 1 272 ? -9.57 -29.172 -12.352 1 98.69 272 VAL B N 1
ATOM 4877 C CA . VAL B 1 272 ? -10.352 -30.344 -12.68 1 98.69 272 VAL B CA 1
ATOM 4878 C C . VAL B 1 272 ? -11.828 -30.094 -12.391 1 98.69 272 VAL B C 1
ATOM 4880 O O . VAL B 1 272 ? -12.695 -30.438 -13.203 1 98.69 272 VAL B O 1
ATOM 4883 N N . MET B 1 273 ? -12.102 -29.469 -11.273 1 98.44 273 MET B N 1
ATOM 4884 C CA . MET B 1 273 ? -13.477 -29.156 -10.906 1 98.44 273 MET B CA 1
ATOM 4885 C C . MET B 1 273 ? -14.094 -28.172 -11.898 1 98.44 273 MET B C 1
ATOM 4887 O O . MET B 1 273 ? -15.258 -28.328 -12.289 1 98.44 273 MET B O 1
ATOM 4891 N N . ALA B 1 274 ? -13.336 -27.219 -12.297 1 98.25 274 ALA B N 1
ATOM 4892 C CA . ALA B 1 274 ? -13.812 -26.266 -13.305 1 98.25 274 ALA B CA 1
ATOM 4893 C C . ALA B 1 274 ? -14.109 -26.953 -14.625 1 98.25 274 ALA B C 1
ATOM 4895 O O . ALA B 1 274 ? -15.125 -26.688 -15.266 1 98.25 274 ALA B O 1
ATOM 4896 N N . ALA B 1 275 ? -13.211 -27.844 -15.055 1 98.69 275 ALA B N 1
ATOM 4897 C CA . ALA B 1 275 ? -13.406 -28.609 -16.281 1 98.69 275 ALA B CA 1
ATOM 4898 C C . ALA B 1 275 ? -14.633 -29.516 -16.188 1 98.69 275 ALA B C 1
ATOM 4900 O O . ALA B 1 275 ? -15.406 -29.625 -17.141 1 98.69 275 ALA B O 1
ATOM 4901 N N . ASP B 1 276 ? -14.766 -30.141 -15.031 1 98.69 276 ASP B N 1
ATOM 4902 C CA . ASP B 1 276 ? -15.906 -31.016 -14.812 1 98.69 276 ASP B CA 1
ATOM 4903 C C . ASP B 1 276 ? -17.219 -30.234 -14.883 1 98.69 276 ASP B C 1
ATOM 4905 O O . ASP B 1 276 ? -18.172 -30.672 -15.531 1 98.69 276 ASP B O 1
ATOM 4909 N N . LEU B 1 277 ? -17.25 -29.125 -14.211 1 98.38 277 LEU B N 1
ATOM 4910 C CA . LEU B 1 277 ? -18.438 -28.266 -14.281 1 98.38 277 LEU B CA 1
ATOM 4911 C C . LEU B 1 277 ? -18.703 -27.828 -15.711 1 98.38 277 LEU B C 1
ATOM 4913 O O . LEU B 1 277 ? -19.859 -27.844 -16.172 1 98.38 277 LEU B O 1
ATOM 4917 N N . SER B 1 278 ? -17.672 -27.469 -16.438 1 98.5 278 SER B N 1
ATOM 4918 C CA . SER B 1 278 ? -17.828 -27.062 -17.828 1 98.5 278 SER B CA 1
ATOM 4919 C C . SER B 1 278 ? -18.406 -28.188 -18.672 1 98.5 278 SER B C 1
ATOM 4921 O O . SER B 1 278 ? -19.203 -27.953 -19.578 1 98.5 278 SER B O 1
ATOM 4923 N N . HIS B 1 279 ? -17.953 -29.359 -18.391 1 98.5 279 HIS B N 1
ATOM 4924 C CA . HIS B 1 279 ? -18.469 -30.531 -19.094 1 98.5 279 HIS B CA 1
ATOM 4925 C C . HIS B 1 279 ? -19.953 -30.75 -18.766 1 98.5 279 HIS B C 1
ATOM 4927 O O . HIS B 1 279 ? -20.75 -30.984 -19.672 1 98.5 279 HIS B O 1
ATOM 4933 N N . ARG B 1 280 ? -20.328 -30.641 -17.5 1 98 280 ARG B N 1
ATOM 4934 C CA . ARG B 1 280 ? -21.703 -30.797 -17.062 1 98 280 ARG B CA 1
ATOM 4935 C C . ARG B 1 280 ? -22.609 -29.766 -17.703 1 98 280 ARG B C 1
ATOM 4937 O O . ARG B 1 280 ? -23.781 -30.031 -17.984 1 98 280 ARG B O 1
ATOM 4944 N N . LEU B 1 281 ? -22.062 -28.641 -17.969 1 97.12 281 LEU B N 1
ATOM 4945 C CA . LEU B 1 281 ? -22.812 -27.547 -18.594 1 97.12 281 LEU B CA 1
ATOM 4946 C C . LEU B 1 281 ? -22.906 -27.75 -20.109 1 97.12 281 LEU B C 1
ATOM 4948 O O . LEU B 1 281 ? -23.594 -27 -20.797 1 97.12 281 LEU B O 1
ATOM 4952 N N . GLY B 1 282 ? -22.188 -28.688 -20.594 1 97.19 282 GLY B N 1
ATOM 4953 C CA . GLY B 1 282 ? -22.219 -29.016 -22.016 1 97.19 282 GLY B CA 1
ATOM 4954 C C . GLY B 1 282 ? -21.234 -28.203 -22.844 1 97.19 282 GLY B C 1
ATOM 4955 O O . GLY B 1 282 ? -21.344 -28.156 -24.062 1 97.19 282 GLY B O 1
ATOM 4956 N N . TRP B 1 283 ? -20.344 -27.562 -22.219 1 97.38 283 TRP B N 1
ATOM 4957 C CA . TRP B 1 283 ? -19.453 -26.641 -22.922 1 97.38 283 TRP B CA 1
ATOM 4958 C C . TRP B 1 283 ? -18.266 -27.391 -23.531 1 97.38 283 TRP B C 1
ATOM 4960 O O . TRP B 1 283 ? -17.797 -27.047 -24.625 1 97.38 283 TRP B O 1
ATOM 4970 N N . ILE B 1 284 ? -17.766 -28.438 -22.828 1 98 284 ILE B N 1
ATOM 4971 C CA . ILE B 1 284 ? -16.625 -29.203 -23.344 1 98 284 ILE B CA 1
ATOM 4972 C C . ILE B 1 284 ? -16.969 -30.688 -23.359 1 98 284 ILE B C 1
ATOM 4974 O O . ILE B 1 284 ? -17.891 -31.125 -22.656 1 98 284 ILE B O 1
ATOM 4978 N N . SER B 1 285 ? -16.234 -31.469 -24.125 1 98.25 285 SER B N 1
ATOM 4979 C CA . SER B 1 285 ? -16.5 -32.906 -24.266 1 98.25 285 SER B CA 1
ATOM 4980 C C . SER B 1 285 ? -15.906 -33.688 -23.125 1 98.25 285 SER B C 1
ATOM 4982 O O . SER B 1 285 ? -15.102 -33.188 -22.344 1 98.25 285 SER B O 1
ATOM 4984 N N . SER B 1 286 ? -16.359 -34.906 -22.984 1 98.06 286 SER B N 1
ATOM 4985 C CA . SER B 1 286 ? -15.773 -35.812 -22.016 1 98.06 286 SER B CA 1
ATOM 4986 C C . SER B 1 286 ? -14.289 -36.062 -22.312 1 98.06 286 SER B C 1
ATOM 4988 O O . SER B 1 286 ? -13.492 -36.25 -21.391 1 98.06 286 SER B O 1
ATOM 4990 N N . GLY B 1 287 ? -14 -36.094 -23.578 1 98.12 287 GLY B N 1
ATOM 4991 C CA . GLY B 1 287 ? -12.602 -36.188 -23.969 1 98.12 287 GLY B CA 1
ATOM 4992 C C . GLY B 1 287 ? -11.75 -35.031 -23.484 1 98.12 287 GLY B C 1
ATOM 4993 O O . GLY B 1 287 ? -10.609 -35.219 -23.062 1 98.12 287 GLY B O 1
ATOM 4994 N N . ASP B 1 288 ? -12.328 -33.844 -23.594 1 98.19 288 ASP B N 1
ATOM 4995 C CA . ASP B 1 288 ? -11.633 -32.656 -23.109 1 98.19 288 ASP B CA 1
ATOM 4996 C C . ASP B 1 288 ? -11.406 -32.719 -21.594 1 98.19 288 ASP B C 1
ATOM 4998 O O . ASP B 1 288 ? -10.328 -32.344 -21.109 1 98.19 288 ASP B O 1
ATOM 5002 N N . LEU B 1 289 ? -12.414 -33.156 -20.844 1 98.5 289 LEU B N 1
ATOM 5003 C CA . LEU B 1 289 ? -12.289 -33.312 -19.406 1 98.5 289 LEU B CA 1
ATOM 5004 C C . LEU B 1 289 ? -11.188 -34.312 -19.078 1 98.5 289 LEU B C 1
ATOM 5006 O O . LEU B 1 289 ? -10.344 -34.062 -18.219 1 98.5 289 LEU B O 1
ATOM 5010 N N . GLU B 1 290 ? -11.164 -35.438 -19.75 1 98.44 290 GLU B N 1
ATOM 5011 C CA . GLU B 1 290 ? -10.156 -36.469 -19.516 1 98.44 290 GLU B CA 1
ATOM 5012 C C . GLU B 1 290 ? -8.758 -35.969 -19.875 1 98.44 290 GLU B C 1
ATOM 5014 O O . GLU B 1 290 ? -7.781 -36.312 -19.219 1 98.44 290 GLU B O 1
ATOM 5019 N N . ARG B 1 291 ? -8.727 -35.219 -21 1 98.5 291 ARG B N 1
ATOM 5020 C CA . ARG B 1 291 ? -7.465 -34.625 -21.406 1 98.5 291 ARG B CA 1
ATOM 5021 C C . ARG B 1 291 ? -6.914 -33.719 -20.312 1 98.5 291 ARG B C 1
ATOM 5023 O O . ARG B 1 291 ? -5.711 -33.719 -20.047 1 98.5 291 ARG B O 1
ATOM 5030 N N . THR B 1 292 ? -7.77 -33 -19.656 1 98.62 292 THR B N 1
ATOM 5031 C CA . THR B 1 292 ? -7.395 -32.094 -18.562 1 98.62 292 THR B CA 1
ATOM 5032 C C . THR B 1 292 ? -6.867 -32.906 -17.375 1 98.62 292 THR B C 1
ATOM 5034 O O . THR B 1 292 ? -5.797 -32.625 -16.844 1 98.62 292 THR B O 1
ATOM 5037 N N . LYS B 1 293 ? -7.531 -33.938 -17 1 98.62 293 LYS B N 1
ATOM 5038 C CA . LYS B 1 293 ? -7.117 -34.781 -15.891 1 98.62 293 LYS B CA 1
ATOM 5039 C C . LYS B 1 293 ? -5.773 -35.469 -16.172 1 98.62 293 LYS B C 1
ATOM 5041 O O . LYS B 1 293 ? -4.902 -35.5 -15.305 1 98.62 293 LYS B O 1
ATOM 5046 N N . LYS B 1 294 ? -5.617 -35.906 -17.359 1 98.69 294 LYS B N 1
ATOM 5047 C CA . LYS B 1 294 ? -4.422 -36.656 -17.734 1 98.69 294 LYS B CA 1
ATOM 5048 C C . LYS B 1 294 ? -3.178 -35.781 -17.656 1 98.69 294 LYS B C 1
ATOM 5050 O O . LYS B 1 294 ? -2.141 -36.188 -17.141 1 98.69 294 LYS B O 1
ATOM 5055 N N . ILE B 1 295 ? -3.262 -34.562 -18.234 1 98.75 295 ILE B N 1
ATOM 5056 C CA . ILE B 1 295 ? -2.086 -33.719 -18.234 1 98.75 295 ILE B CA 1
ATOM 5057 C C . ILE B 1 295 ? -1.722 -33.312 -16.812 1 98.75 295 ILE B C 1
ATOM 5059 O O . ILE B 1 295 ? -0.542 -33.219 -16.469 1 98.75 295 ILE B O 1
ATOM 5063 N N . ILE B 1 296 ? -2.721 -33.094 -15.906 1 98.75 296 ILE B N 1
ATOM 5064 C CA . ILE B 1 296 ? -2.494 -32.75 -14.508 1 98.75 296 ILE B CA 1
ATOM 5065 C C . ILE B 1 296 ? -1.843 -33.938 -13.789 1 98.75 296 ILE B C 1
ATOM 5067 O O . ILE B 1 296 ? -0.871 -33.781 -13.047 1 98.75 296 ILE B O 1
ATOM 5071 N N . GLN B 1 297 ? -2.266 -35.125 -14.062 1 98.56 297 GLN B N 1
ATOM 5072 C CA . GLN B 1 297 ? -1.7 -36.312 -13.469 1 98.56 297 GLN B CA 1
ATOM 5073 C C . GLN B 1 297 ? -0.264 -36.531 -13.938 1 98.56 297 GLN B C 1
ATOM 5075 O O . GLN B 1 297 ? 0.597 -36.938 -13.148 1 98.56 297 GLN B O 1
ATOM 5080 N N . ARG B 1 298 ? -0.053 -36.312 -15.172 1 98.5 298 ARG B N 1
ATOM 5081 C CA . ARG B 1 298 ? 1.283 -36.469 -15.727 1 98.5 298 ARG B CA 1
ATOM 5082 C C . ARG B 1 298 ? 2.279 -35.531 -15.086 1 98.5 298 ARG B C 1
ATOM 5084 O O . ARG B 1 298 ? 3.484 -35.781 -15.078 1 98.5 298 ARG B O 1
ATOM 5091 N N . ALA B 1 299 ? 1.771 -34.469 -14.586 1 98.62 299 ALA B N 1
ATOM 5092 C CA . ALA B 1 299 ? 2.619 -33.5 -13.891 1 98.62 299 ALA B CA 1
ATOM 5093 C C . ALA B 1 299 ? 2.775 -33.875 -12.422 1 98.62 299 ALA B C 1
ATOM 5095 O O . ALA B 1 299 ? 3.262 -33.062 -11.625 1 98.62 299 ALA B O 1
ATOM 5096 N N . ASN B 1 300 ? 2.312 -35.062 -12.062 1 98.25 300 ASN B N 1
ATOM 5097 C CA . ASN B 1 300 ? 2.373 -35.562 -10.695 1 98.25 300 ASN B CA 1
ATOM 5098 C C . ASN B 1 300 ? 1.529 -34.719 -9.742 1 98.25 300 ASN B C 1
ATOM 5100 O O . ASN B 1 300 ? 1.956 -34.438 -8.625 1 98.25 300 ASN B O 1
ATOM 5104 N N . LEU B 1 301 ? 0.399 -34.25 -10.172 1 98.19 301 LEU B N 1
ATOM 5105 C CA . LEU B 1 301 ? -0.529 -33.438 -9.391 1 98.19 301 LEU B CA 1
ATOM 5106 C C . LEU B 1 301 ? -1.82 -34.219 -9.117 1 98.19 301 LEU B C 1
ATOM 5108 O O . LEU B 1 301 ? -2.209 -35.062 -9.906 1 98.19 301 LEU B O 1
ATOM 5112 N N . PRO B 1 302 ? -2.447 -33.906 -8.031 1 97.62 302 PRO B N 1
ATOM 5113 C CA . PRO B 1 302 ? -3.713 -34.594 -7.73 1 97.62 302 PRO B CA 1
ATOM 5114 C C . PRO B 1 302 ? -4.863 -34.125 -8.609 1 97.62 302 PRO B C 1
ATOM 5116 O O . PRO B 1 302 ? -4.91 -32.938 -8.984 1 97.62 302 PRO B O 1
ATOM 5119 N N . ILE B 1 303 ? -5.777 -34.969 -8.891 1 98 303 ILE B N 1
ATOM 5120 C CA . ILE B 1 303 ? -6.961 -34.594 -9.664 1 98 303 ILE B CA 1
ATOM 5121 C C . ILE B 1 303 ? -8.203 -34.656 -8.781 1 98 303 ILE B C 1
ATOM 5123 O O . ILE B 1 303 ? -9.32 -34.406 -9.242 1 98 303 ILE B O 1
ATOM 5127 N N . SER B 1 304 ? -8.016 -35.062 -7.504 1 97.19 304 SER B N 1
ATOM 5128 C CA . SER B 1 304 ? -9.078 -35.031 -6.5 1 97.19 304 SER B CA 1
ATOM 5129 C C . SER B 1 304 ? -8.555 -34.562 -5.152 1 97.19 304 SER B C 1
ATOM 5131 O O . SER B 1 304 ? -7.395 -34.781 -4.809 1 97.19 304 SER B O 1
ATOM 5133 N N . CYS B 1 305 ? -9.398 -33.781 -4.441 1 95.5 305 CYS B N 1
ATOM 5134 C CA . CYS B 1 305 ? -9.016 -33.344 -3.107 1 95.5 305 CYS B CA 1
ATOM 5135 C C . CYS B 1 305 ? -9.594 -34.25 -2.039 1 95.5 305 CYS B C 1
ATOM 5137 O O . CYS B 1 305 ? -10.445 -35.094 -2.33 1 95.5 305 CYS B O 1
ATOM 5139 N N . PRO B 1 306 ? -9 -34.219 -0.778 1 94.12 306 PRO B N 1
ATOM 5140 C CA . PRO B 1 306 ? -9.625 -34.969 0.315 1 94.12 306 PRO B CA 1
ATOM 5141 C C . PRO B 1 306 ? -11.086 -34.562 0.539 1 94.12 306 PRO B C 1
ATOM 5143 O O . PRO B 1 306 ? -11.523 -33.531 0.05 1 94.12 306 PRO B O 1
ATOM 5146 N N . PRO B 1 307 ? -11.805 -35.438 1.2 1 94.94 307 PRO B N 1
ATOM 5147 C CA . PRO B 1 307 ? -13.211 -35.094 1.443 1 94.94 307 PRO B CA 1
ATOM 5148 C C . PRO B 1 307 ? -13.383 -33.812 2.254 1 94.94 307 PRO B C 1
ATOM 5150 O O . PRO B 1 307 ? -12.758 -33.656 3.303 1 94.94 307 PRO B O 1
ATOM 5153 N N . ILE B 1 308 ? -14.109 -32.938 1.771 1 94.94 308 ILE B N 1
ATOM 5154 C CA . ILE B 1 308 ? -14.516 -31.688 2.404 1 94.94 308 ILE B CA 1
ATOM 5155 C C . ILE B 1 308 ? -16.047 -31.578 2.404 1 94.94 308 ILE B C 1
ATOM 5157 O O . ILE B 1 308 ? -16.688 -31.734 1.361 1 94.94 308 ILE B O 1
ATOM 5161 N N . PRO B 1 309 ? -16.641 -31.359 3.629 1 96.19 309 PRO B N 1
ATOM 5162 C CA . PRO B 1 309 ? -18.078 -31.156 3.627 1 96.19 309 PRO B CA 1
ATOM 5163 C C . PRO B 1 309 ? -18.516 -30.047 2.674 1 96.19 309 PRO B C 1
ATOM 5165 O O . PRO B 1 309 ? -17.922 -28.969 2.66 1 96.19 309 PRO B O 1
ATOM 5168 N N . LEU B 1 310 ? -19.562 -30.375 1.906 1 95.62 310 LEU B N 1
ATOM 5169 C CA . LEU B 1 310 ? -20 -29.469 0.847 1 95.62 310 LEU B CA 1
ATOM 5170 C C . LEU B 1 310 ? -20.328 -28.094 1.407 1 95.62 310 LEU B C 1
ATOM 5172 O O . LEU B 1 310 ? -19.969 -27.078 0.807 1 95.62 310 LEU B O 1
ATOM 5176 N N . ASP B 1 311 ? -20.969 -28.016 2.547 1 93.38 311 ASP B N 1
ATOM 5177 C CA . ASP B 1 311 ? -21.344 -26.734 3.141 1 93.38 311 ASP B CA 1
ATOM 5178 C C . ASP B 1 311 ? -20.109 -25.891 3.482 1 93.38 311 ASP B C 1
ATOM 5180 O O . ASP B 1 311 ? -20.125 -24.672 3.318 1 93.38 311 ASP B O 1
ATOM 5184 N N . GLU B 1 312 ? -19.125 -26.531 3.93 1 92.38 312 GLU B N 1
ATOM 5185 C CA . GLU B 1 312 ? -17.875 -25.844 4.238 1 92.38 312 GLU B CA 1
ATOM 5186 C C . GLU B 1 312 ? -17.188 -25.375 2.969 1 92.38 312 GLU B C 1
ATOM 5188 O O . GLU B 1 312 ? -16.688 -24.234 2.91 1 92.38 312 GLU B O 1
ATOM 5193 N N . PHE B 1 313 ? -17.188 -26.266 2.002 1 93.5 313 PHE B N 1
ATOM 5194 C CA . PHE B 1 313 ? -16.578 -25.922 0.723 1 93.5 313 PHE B CA 1
ATOM 5195 C C . PHE B 1 313 ? -17.219 -24.656 0.139 1 93.5 313 PHE B C 1
ATOM 5197 O O . PHE B 1 313 ? -16.516 -23.719 -0.234 1 93.5 313 PHE B O 1
ATOM 5204 N N . LEU B 1 314 ? -18.5 -24.641 0.163 1 90.62 314 LEU B N 1
ATOM 5205 C CA . LEU B 1 314 ? -19.266 -23.516 -0.396 1 90.62 314 LEU B CA 1
ATOM 5206 C C . LEU B 1 314 ? -19.031 -22.25 0.423 1 90.62 314 LEU B C 1
ATOM 5208 O O . LEU B 1 314 ? -18.984 -21.156 -0.131 1 90.62 314 LEU B O 1
ATOM 5212 N N . SER B 1 315 ? -18.906 -22.422 1.673 1 85.88 315 SER B N 1
ATOM 5213 C CA . SER B 1 315 ? -18.656 -21.281 2.549 1 85.88 315 SER B CA 1
ATOM 5214 C C . SER B 1 315 ? -17.328 -20.625 2.219 1 85.88 315 SER B C 1
ATOM 5216 O O . SER B 1 315 ? -17.25 -19.391 2.145 1 85.88 315 SER B O 1
ATOM 5218 N N . TYR B 1 316 ? -16.312 -21.391 1.938 1 83.38 316 TYR B N 1
ATOM 5219 C CA . TYR B 1 316 ? -14.992 -20.859 1.612 1 83.38 316 TYR B CA 1
ATOM 5220 C C . TYR B 1 316 ? -14.984 -20.219 0.224 1 83.38 316 TYR B C 1
ATOM 5222 O O . TYR B 1 316 ? -14.281 -19.234 -0.012 1 83.38 316 TYR B O 1
ATOM 5230 N N . MET B 1 317 ? -15.812 -20.828 -0.663 1 86.38 317 MET B N 1
ATOM 5231 C CA . MET B 1 317 ? -15.891 -20.281 -2.014 1 86.38 317 MET B CA 1
ATOM 5232 C C . MET B 1 317 ? -16.562 -18.906 -2.008 1 86.38 317 MET B C 1
ATOM 5234 O O . MET B 1 317 ? -16.234 -18.047 -2.822 1 86.38 317 MET B O 1
ATOM 5238 N N . SER B 1 318 ? -17.5 -18.781 -1.062 1 74.75 318 SER B N 1
ATOM 5239 C CA . SER B 1 318 ? -18.281 -17.547 -0.999 1 74.75 318 SER B CA 1
ATOM 5240 C C . SER B 1 318 ? -17.453 -16.406 -0.398 1 74.75 318 SER B C 1
ATOM 5242 O O . SER B 1 318 ? -17.75 -15.227 -0.633 1 74.75 318 SER B O 1
ATOM 5244 N N . HIS B 1 319 ? -16.562 -16.719 0.421 1 64 319 HIS B N 1
ATOM 5245 C CA . HIS B 1 319 ? -15.711 -15.711 1.031 1 64 319 HIS B CA 1
ATOM 5246 C C . HIS B 1 319 ? -14.609 -15.266 0.07 1 64 319 HIS B C 1
ATOM 5248 O O . HIS B 1 319 ? -13.914 -14.281 0.329 1 64 319 HIS B O 1
ATOM 5254 N N . ASP B 1 320 ? -14.461 -16.094 -0.948 1 56.66 320 ASP B N 1
ATOM 5255 C CA . ASP B 1 320 ? -13.438 -15.727 -1.922 1 56.66 320 ASP B CA 1
ATOM 5256 C C . ASP B 1 320 ? -13.789 -14.43 -2.639 1 56.66 320 ASP B C 1
ATOM 5258 O O . ASP B 1 320 ? -14.969 -14.07 -2.744 1 56.66 320 ASP B O 1
ATOM 5262 N N . LYS B 1 321 ? -12.891 -13.656 -2.809 1 53.62 321 LYS B N 1
ATOM 5263 C CA . LYS B 1 321 ? -12.758 -12.289 -3.314 1 53.62 321 LYS B CA 1
ATOM 5264 C C . LYS B 1 321 ? -13.734 -12.031 -4.461 1 53.62 321 LYS B C 1
ATOM 5266 O O . LYS B 1 321 ? -13.883 -10.898 -4.91 1 53.62 321 LYS B O 1
ATOM 5271 N N . LYS B 1 322 ? -14.305 -13.016 -5.066 1 50.78 322 LYS B N 1
ATOM 5272 C CA . LYS B 1 322 ? -14.922 -12.797 -6.371 1 50.78 322 LYS B CA 1
ATOM 5273 C C . LYS B 1 322 ? -16.406 -12.516 -6.234 1 50.78 322 LYS B C 1
ATOM 5275 O O . LYS B 1 322 ? -17.141 -12.469 -7.234 1 50.78 322 LYS B O 1
ATOM 5280 N N . VAL B 1 323 ? -16.781 -12.414 -4.922 1 52.97 323 VAL B N 1
ATOM 5281 C CA . VAL B 1 323 ? -18.188 -12.055 -4.777 1 52.97 323 VAL B CA 1
ATOM 5282 C C . VAL B 1 323 ? -18.375 -10.562 -5.008 1 52.97 323 VAL B C 1
ATOM 5284 O O . VAL B 1 323 ? -17.797 -9.742 -4.285 1 52.97 323 VAL B O 1
ATOM 5287 N N . LEU B 1 324 ? -18.688 -10.273 -6.176 1 53.22 324 LEU B N 1
ATOM 5288 C CA . LEU B 1 324 ? -19.125 -8.914 -6.48 1 53.22 324 LEU B CA 1
ATOM 5289 C C . LEU B 1 324 ? -20.625 -8.766 -6.297 1 53.22 324 LEU B C 1
ATOM 5291 O O . LEU B 1 324 ? -21.406 -9.484 -6.926 1 53.22 324 LEU B O 1
ATOM 5295 N N . ASN B 1 325 ? -20.984 -7.879 -5.543 1 56.41 325 ASN B N 1
ATOM 5296 C CA . ASN B 1 325 ? -22.391 -7.66 -5.258 1 56.41 325 ASN B CA 1
ATOM 5297 C C . ASN B 1 325 ? -23.078 -8.945 -4.812 1 56.41 325 ASN B C 1
ATOM 5299 O O . ASN B 1 325 ? -24.188 -9.25 -5.254 1 56.41 325 ASN B O 1
ATOM 5303 N N . GLY B 1 326 ? -22.359 -9.805 -4.281 1 60.41 326 GLY B N 1
ATOM 5304 C CA . GLY B 1 326 ? -22.938 -11 -3.697 1 60.41 326 GLY B CA 1
ATOM 5305 C C . GLY B 1 326 ? -23 -12.164 -4.664 1 60.41 326 GLY B C 1
ATOM 5306 O O . GLY B 1 326 ? -23.469 -13.25 -4.305 1 60.41 326 GLY B O 1
ATOM 5307 N N . GLN B 1 327 ? -22.531 -11.922 -5.871 1 71.75 327 GLN B N 1
ATOM 5308 C CA . GLN B 1 327 ? -22.656 -12.992 -6.848 1 71.75 327 GLN B CA 1
ATOM 5309 C C . GLN B 1 327 ? -21.312 -13.664 -7.113 1 71.75 327 GLN B C 1
ATOM 5311 O O . GLN B 1 327 ? -20.328 -12.984 -7.41 1 71.75 327 GLN B O 1
ATOM 5316 N N . LEU B 1 328 ? -21.328 -14.992 -7.035 1 82.56 328 LEU B N 1
ATOM 5317 C CA . LEU B 1 328 ? -20.125 -15.781 -7.285 1 82.56 328 LEU B CA 1
ATOM 5318 C C . LEU B 1 328 ? -19.812 -15.844 -8.773 1 82.56 328 LEU B C 1
ATOM 5320 O O . LEU B 1 328 ? -20.703 -16.109 -9.594 1 82.56 328 LEU B O 1
ATOM 5324 N N . ARG B 1 329 ? -18.672 -15.461 -9.133 1 86.75 329 ARG B N 1
ATOM 5325 C CA . ARG B 1 329 ? -18.172 -15.625 -10.492 1 86.75 329 ARG B CA 1
ATOM 5326 C C . ARG B 1 329 ? -17.109 -16.719 -10.562 1 86.75 329 ARG B C 1
ATOM 5328 O O . ARG B 1 329 ? -16.266 -16.812 -9.68 1 86.75 329 ARG B O 1
ATOM 5335 N N . LEU B 1 330 ? -17.281 -17.531 -11.562 1 92.94 330 LEU B N 1
ATOM 5336 C CA . LEU B 1 330 ? -16.312 -18.609 -11.773 1 92.94 330 LEU B CA 1
ATOM 5337 C C . LEU B 1 330 ? -15.609 -18.453 -13.117 1 92.94 330 LEU B C 1
ATOM 5339 O O . LEU B 1 330 ? -16.125 -17.781 -14.016 1 92.94 330 LEU B O 1
ATOM 5343 N N . VAL B 1 331 ? -14.469 -18.969 -13.203 1 96 331 VAL B N 1
ATOM 5344 C CA . VAL B 1 331 ? -13.781 -19.125 -14.484 1 96 331 VAL B CA 1
ATOM 5345 C C . VAL B 1 331 ? -13.914 -20.562 -14.977 1 96 331 VAL B C 1
ATOM 5347 O O . VAL B 1 331 ? -13.477 -21.5 -14.305 1 96 331 VAL B O 1
ATOM 5350 N N . LEU B 1 332 ? -14.609 -20.688 -16.078 1 97.75 332 LEU B N 1
ATOM 5351 C CA . LEU B 1 332 ? -14.883 -22 -16.656 1 97.75 332 LEU B CA 1
ATOM 5352 C C . LEU B 1 332 ? -14.375 -22.094 -18.078 1 97.75 332 LEU B C 1
ATOM 5354 O O . LEU B 1 332 ? -13.883 -21.094 -18.641 1 97.75 332 LEU B O 1
ATOM 5358 N N . LEU B 1 333 ? -14.398 -23.344 -18.609 1 98.12 333 LEU B N 1
ATOM 5359 C CA . LEU B 1 333 ? -13.883 -23.578 -19.953 1 98.12 333 LEU B CA 1
ATOM 5360 C C . LEU B 1 333 ? -15.023 -23.672 -20.969 1 98.12 333 LEU B C 1
ATOM 5362 O O . LEU B 1 333 ? -15.75 -24.656 -21 1 98.12 333 LEU B O 1
ATOM 5366 N N . GLN B 1 334 ? -15.109 -22.625 -21.797 1 96.88 334 GLN B N 1
ATOM 5367 C CA . GLN B 1 334 ? -16.047 -22.719 -22.922 1 96.88 334 GLN B CA 1
ATOM 5368 C C . GLN B 1 334 ? -15.586 -23.766 -23.938 1 96.88 334 GLN B C 1
ATOM 5370 O O . GLN B 1 334 ? -16.406 -24.438 -24.562 1 96.88 334 GLN B O 1
ATOM 5375 N N . GLN B 1 335 ? -14.328 -23.75 -24.188 1 96.62 335 GLN B N 1
ATOM 5376 C CA . GLN B 1 335 ? -13.562 -24.766 -24.875 1 96.62 335 GLN B CA 1
ATOM 5377 C C . GLN B 1 335 ? -12.188 -24.953 -24.25 1 96.62 335 GLN B C 1
ATOM 5379 O O . GLN B 1 335 ? -11.719 -24.094 -23.5 1 96.62 335 GLN B O 1
ATOM 5384 N N . LEU B 1 336 ? -11.641 -26.172 -24.5 1 95.75 336 LEU B N 1
ATOM 5385 C CA . LEU B 1 336 ? -10.266 -26.328 -24.031 1 95.75 336 LEU B CA 1
ATOM 5386 C C . LEU B 1 336 ? -9.359 -25.266 -24.656 1 95.75 336 LEU B C 1
ATOM 5388 O O . LEU B 1 336 ? -9.344 -25.094 -25.875 1 95.75 336 LEU B O 1
ATOM 5392 N N . GLY B 1 337 ? -8.758 -24.5 -23.828 1 96.12 337 GLY B N 1
ATOM 5393 C CA . GLY B 1 337 ? -7.914 -23.422 -24.328 1 96.12 337 GLY B CA 1
ATOM 5394 C C . GLY B 1 337 ? -8.648 -22.094 -24.438 1 96.12 337 GLY B C 1
ATOM 5395 O O . GLY B 1 337 ? -8.117 -21.141 -25 1 96.12 337 GLY B O 1
ATOM 5396 N N . GLN B 1 338 ? -9.859 -22.078 -23.875 1 97 338 GLN B N 1
ATOM 5397 C CA . GLN B 1 338 ? -10.656 -20.859 -23.859 1 97 338 GLN B CA 1
ATOM 5398 C C . GLN B 1 338 ? -11.523 -20.781 -22.609 1 97 338 GLN B C 1
ATOM 5400 O O . GLN B 1 338 ? -12.617 -21.359 -22.578 1 97 338 GLN B O 1
ATOM 5405 N N . ALA B 1 339 ? -11.07 -19.969 -21.719 1 96.88 339 ALA B N 1
ATOM 5406 C CA . ALA B 1 339 ? -11.812 -19.797 -20.484 1 96.88 339 ALA B CA 1
ATOM 5407 C C . ALA B 1 339 ? -12.664 -18.516 -20.531 1 96.88 339 ALA B C 1
ATOM 5409 O O . ALA B 1 339 ? -12.375 -17.609 -21.297 1 96.88 339 ALA B O 1
ATOM 5410 N N . ILE B 1 340 ? -13.727 -18.469 -19.781 1 96.06 340 ILE B N 1
ATOM 5411 C CA . ILE B 1 340 ? -14.586 -17.297 -19.656 1 96.06 340 ILE B CA 1
ATOM 5412 C C . ILE B 1 340 ? -14.93 -17.078 -18.188 1 96.06 340 ILE B C 1
ATOM 5414 O O . ILE B 1 340 ? -14.891 -18 -17.391 1 96.06 340 ILE B O 1
ATOM 5418 N N . ILE B 1 341 ? -15.117 -15.891 -17.906 1 93.38 341 ILE B N 1
ATOM 5419 C CA . ILE B 1 341 ? -15.695 -15.531 -16.609 1 93.38 341 ILE B CA 1
ATOM 5420 C C . ILE B 1 341 ? -17.219 -15.594 -16.703 1 93.38 341 ILE B C 1
ATOM 5422 O O . ILE B 1 341 ? -17.828 -15.016 -17.609 1 93.38 341 ILE B O 1
ATOM 5426 N N . THR B 1 342 ? -17.828 -16.266 -15.805 1 92.56 342 THR B N 1
ATOM 5427 C CA . THR B 1 342 ? -19.281 -16.375 -15.906 1 92.56 342 THR B CA 1
ATOM 5428 C C . THR B 1 342 ? -19.922 -16.391 -14.523 1 92.56 342 THR B C 1
ATOM 5430 O O . THR B 1 342 ? -19.359 -16.938 -13.57 1 92.56 342 THR B O 1
ATOM 5433 N N . LYS B 1 343 ? -21.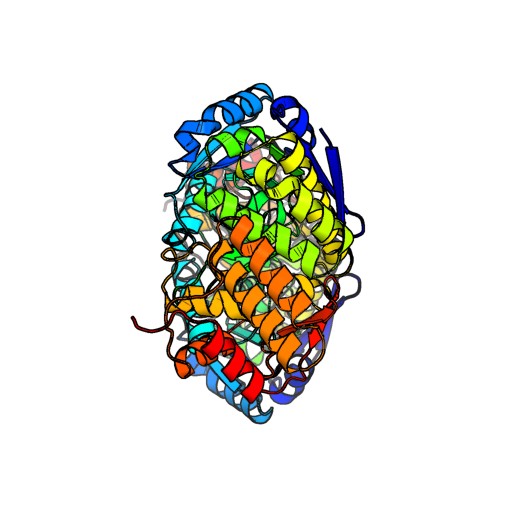031 -15.711 -14.484 1 88.94 343 LYS B N 1
ATOM 5434 C CA . LYS B 1 343 ? -21.875 -15.75 -13.289 1 88.94 343 LYS B CA 1
ATOM 5435 C C . LYS B 1 343 ? -23.078 -16.656 -13.5 1 88.94 343 LYS B C 1
ATOM 5437 O O . LYS B 1 343 ? -23.875 -16.875 -12.578 1 88.94 343 LYS B O 1
ATOM 5442 N N . THR B 1 344 ? -23.125 -17.141 -14.664 1 88.19 344 THR B N 1
ATOM 5443 C CA . THR B 1 344 ? -24.281 -17.953 -15.023 1 88.19 344 THR B CA 1
ATOM 5444 C C . THR B 1 344 ? -23.906 -19.438 -15.094 1 88.19 344 THR B C 1
ATOM 5446 O O . THR B 1 344 ? -23.297 -19.875 -16.062 1 88.19 344 THR B O 1
ATOM 5449 N N . PHE B 1 345 ? -24.094 -20.094 -14.148 1 90.56 345 PHE B N 1
ATOM 5450 C CA . PHE B 1 345 ? -23.906 -21.531 -14.078 1 90.56 345 PHE B CA 1
ATOM 5451 C C . PHE B 1 345 ? -24.906 -22.156 -13.117 1 90.56 345 PHE B C 1
ATOM 5453 O O . PHE B 1 345 ? -25.5 -21.453 -12.289 1 90.56 345 PHE B O 1
ATOM 5460 N N . ASP B 1 346 ? -25.25 -23.391 -13.312 1 93.62 346 ASP B N 1
ATOM 5461 C CA . ASP B 1 346 ? -26.141 -24.141 -12.438 1 93.62 346 ASP B CA 1
ATOM 5462 C C . ASP B 1 346 ? -25.453 -24.516 -11.133 1 93.62 346 ASP B C 1
ATOM 5464 O O . ASP B 1 346 ? -24.484 -25.297 -11.133 1 93.62 346 ASP B O 1
ATOM 5468 N N . VAL B 1 347 ? -25.984 -24.062 -10.086 1 93.5 347 VAL B N 1
ATOM 5469 C CA . VAL B 1 347 ? -25.391 -24.234 -8.766 1 93.5 347 VAL B CA 1
ATOM 5470 C C . VAL B 1 347 ? -25.391 -25.719 -8.398 1 93.5 347 VAL B C 1
ATOM 5472 O O . VAL B 1 347 ? -24.453 -26.203 -7.762 1 93.5 347 VAL B O 1
ATOM 5475 N N . GLU B 1 348 ? -26.406 -26.375 -8.758 1 96.25 348 GLU B N 1
ATOM 5476 C CA . GLU B 1 348 ? -26.469 -27.797 -8.438 1 96.25 348 GLU B CA 1
ATOM 5477 C C . GLU B 1 348 ? -25.422 -28.594 -9.211 1 96.25 348 GLU B C 1
ATOM 5479 O O . GLU B 1 348 ? -24.859 -29.562 -8.695 1 96.25 348 GLU B O 1
ATOM 5484 N N . MET B 1 349 ? -25.172 -28.203 -10.414 1 97.44 349 MET B N 1
ATOM 5485 C CA . MET B 1 349 ? -24.109 -28.828 -11.195 1 97.44 349 MET B CA 1
ATOM 5486 C C . MET B 1 349 ? -22.734 -28.516 -10.602 1 97.44 349 MET B C 1
ATOM 5488 O O . MET B 1 349 ? -21.844 -29.359 -10.633 1 97.44 349 MET B O 1
ATOM 5492 N N . MET B 1 350 ? -22.594 -27.359 -10.148 1 96.75 350 MET B N 1
ATOM 5493 C CA . MET B 1 350 ? -21.359 -26.984 -9.477 1 96.75 350 MET B CA 1
ATOM 5494 C C . MET B 1 350 ? -21.125 -27.859 -8.25 1 96.75 350 MET B C 1
ATOM 5496 O O . MET B 1 350 ? -20.016 -28.375 -8.039 1 96.75 350 MET B O 1
ATOM 5500 N N . LYS B 1 351 ? -22.188 -28.016 -7.469 1 97 351 LYS B N 1
ATOM 5501 C CA . LYS B 1 351 ? -22.109 -28.875 -6.289 1 97 351 LYS B CA 1
ATOM 5502 C C . LYS B 1 351 ? -21.734 -30.312 -6.676 1 97 351 LYS B C 1
ATOM 5504 O O . LYS B 1 351 ? -20.906 -30.938 -6.012 1 97 351 LYS B O 1
ATOM 5509 N N . ALA B 1 352 ? -22.312 -30.75 -7.703 1 97.5 352 ALA B N 1
ATOM 5510 C CA . ALA B 1 352 ? -22.031 -32.094 -8.188 1 97.5 352 ALA B CA 1
ATOM 5511 C C . ALA B 1 352 ? -20.562 -32.219 -8.617 1 97.5 352 ALA B C 1
ATOM 5513 O O . ALA B 1 352 ? -19.938 -33.25 -8.375 1 97.5 352 ALA B O 1
ATOM 5514 N N . ALA B 1 353 ? -20.078 -31.281 -9.32 1 97.75 353 ALA B N 1
ATOM 5515 C CA . ALA B 1 353 ? -18.688 -31.281 -9.75 1 97.75 353 ALA B CA 1
ATOM 5516 C C . ALA B 1 353 ? -17.75 -31.328 -8.555 1 97.75 353 ALA B C 1
ATOM 5518 O O . ALA B 1 353 ? -16.734 -32.031 -8.57 1 97.75 353 ALA B O 1
ATOM 5519 N N . ILE B 1 354 ? -18.062 -30.5 -7.5 1 97.62 354 ILE B N 1
ATOM 5520 C CA . ILE B 1 354 ? -17.25 -30.469 -6.285 1 97.62 354 ILE B CA 1
ATOM 5521 C C . ILE B 1 354 ? -17.25 -31.859 -5.641 1 97.62 354 ILE B C 1
ATOM 5523 O O . ILE B 1 354 ? -16.172 -32.375 -5.312 1 97.62 354 ILE B O 1
ATOM 5527 N N . LEU B 1 355 ? -18.375 -32.469 -5.539 1 96.81 355 LEU B N 1
ATOM 5528 C CA . LEU B 1 355 ? -18.516 -33.75 -4.875 1 96.81 355 LEU B CA 1
ATOM 5529 C C . LEU B 1 355 ? -17.828 -34.875 -5.684 1 96.81 355 LEU B C 1
ATOM 5531 O O . LEU B 1 355 ? -17.203 -35.75 -5.113 1 96.81 355 LEU B O 1
ATOM 5535 N N . ALA B 1 356 ? -17.906 -34.781 -6.973 1 97.19 356 ALA B N 1
ATOM 5536 C CA . ALA B 1 356 ? -17.391 -35.812 -7.859 1 97.19 356 ALA B CA 1
ATOM 5537 C C . ALA B 1 356 ? -15.859 -35.844 -7.855 1 97.19 356 ALA B C 1
ATOM 5539 O O . ALA B 1 356 ? -15.242 -36.812 -8.25 1 97.19 356 ALA B O 1
ATOM 5540 N N . ASN B 1 357 ? -15.266 -34.781 -7.531 1 97.44 357 ASN B N 1
ATOM 5541 C CA . ASN B 1 357 ? -13.812 -34.688 -7.645 1 97.44 357 ASN B CA 1
ATOM 5542 C C . ASN B 1 357 ? -13.148 -34.656 -6.27 1 97.44 357 ASN B C 1
ATOM 5544 O O . ASN B 1 357 ? -12.117 -34 -6.086 1 97.44 357 ASN B O 1
ATOM 5548 N N . GLN B 1 358 ? -13.758 -35.219 -5.312 1 96.19 358 GLN B N 1
ATOM 5549 C CA . GLN B 1 358 ? -13.18 -35.5 -4.004 1 96.19 358 GLN B CA 1
ATOM 5550 C C . GLN B 1 358 ? -12.898 -36.969 -3.832 1 96.19 358 GLN B C 1
ATOM 5552 O O . GLN B 1 358 ? -13.594 -37.812 -4.414 1 96.19 358 GLN B O 1
ATOM 5557 N N . ALA B 1 359 ? -11.773 -37.219 -3.121 1 88.19 359 ALA B N 1
ATOM 5558 C CA . ALA B 1 359 ? -11.43 -38.625 -2.883 1 88.19 359 ALA B CA 1
ATOM 5559 C C . ALA B 1 359 ? -12.492 -39.312 -2.047 1 88.19 359 ALA B C 1
ATOM 5561 O O . ALA B 1 359 ? -13.117 -38.719 -1.181 1 88.19 359 ALA B O 1
ATOM 5562 N N . SER B 1 360 ? -12.953 -40.562 -2.482 1 73 360 SER B N 1
ATOM 5563 C CA . SER B 1 360 ? -13.914 -41.344 -1.725 1 73 360 SER B CA 1
ATOM 5564 C C . SER B 1 360 ? -13.375 -41.688 -0.339 1 73 360 SER B C 1
ATOM 5566 O O . SER B 1 360 ? -12.164 -41.781 -0.144 1 73 360 SER B O 1
ATOM 5568 N N . HIS B 1 361 ? -14.117 -41.281 0.778 1 48.66 361 HIS B N 1
ATOM 5569 C CA . HIS B 1 361 ? -13.781 -41.781 2.111 1 48.66 361 HIS B CA 1
ATOM 5570 C C . HIS B 1 361 ? -13.359 -43.219 2.072 1 48.66 361 HIS B C 1
ATOM 5572 O O . HIS B 1 361 ? -14.102 -44.094 1.578 1 48.66 361 HIS B O 1
ATOM 5578 N N . THR B 1 362 ? -12.164 -43.594 1.593 1 38.03 362 THR B N 1
ATOM 5579 C CA . THR B 1 362 ? -11.891 -44.969 1.994 1 38.03 362 THR B CA 1
ATOM 5580 C C . THR B 1 362 ? -11.672 -45.062 3.502 1 38.03 362 THR B C 1
ATOM 5582 O O . THR B 1 362 ? -11.062 -44.156 4.102 1 38.03 362 THR B O 1
#

InterPro domains:
  IPR016037 3-dehydroquinate synthase AroB [MF_00110] (1-358)
  IPR016037 3-dehydroquinate synthase AroB [TIGR01357] (15-352)
  IPR030960 3-dehydroquinate synthase, N-terminal domain [PF01761] (66-178)
  IPR030963 3-dehydroquinate synthase family [PIRSF001455] (30-352)
  IPR050071 Dehydroquinate Synthase [PTHR43622] (3-354)
  IPR056179 3-dehydroquinate synthase, C-terminal domain [PF24621] (180-323)

Solvent-accessible surface area (backbone atoms only — not comparable to full-atom values): 36235 Å² total; per-residue (Å²): 119,46,77,46,73,37,51,56,87,98,44,67,28,45,34,40,34,26,62,76,67,58,59,45,73,72,40,53,87,56,57,46,64,51,40,35,39,38,32,31,24,59,69,44,49,76,74,48,42,62,65,53,52,50,30,40,46,73,68,67,36,50,76,48,78,39,74,37,76,74,56,66,80,52,36,27,68,75,53,44,47,50,50,54,50,48,41,56,75,69,64,61,54,58,58,23,20,34,34,15,45,26,33,47,59,38,38,16,39,41,35,27,45,19,38,20,42,58,44,36,35,42,30,36,38,33,30,43,31,52,38,13,50,42,41,57,70,57,73,16,64,24,28,25,34,44,101,88,38,75,60,38,36,22,30,76,38,68,50,49,36,31,44,33,36,42,57,51,46,73,79,44,55,66,70,55,45,28,23,13,47,33,57,49,50,45,49,14,44,39,58,27,51,67,53,41,53,50,45,68,72,40,40,69,49,43,77,70,60,36,48,70,55,42,37,50,52,35,48,55,30,36,52,54,49,32,54,38,30,51,75,20,67,82,56,83,55,73,34,51,52,76,36,49,11,36,58,52,9,50,20,48,36,62,73,65,33,78,68,73,54,54,69,25,39,28,27,34,22,13,36,40,32,26,36,43,30,19,32,75,71,65,44,34,49,72,66,54,40,51,50,53,47,48,57,42,42,68,47,72,36,49,61,46,41,74,75,64,60,65,69,58,42,51,52,41,42,61,69,35,83,53,36,54,95,79,41,65,55,44,34,33,32,58,33,88,18,33,48,43,75,41,70,80,72,60,65,68,51,45,51,48,23,55,60,69,36,30,43,75,91,119,118,46,78,47,73,38,52,57,87,96,43,68,27,45,33,40,34,28,63,76,66,58,60,45,72,72,41,54,86,56,57,46,65,52,40,34,38,40,32,30,23,58,70,45,50,77,72,48,43,63,65,53,50,51,28,40,46,73,67,69,36,49,77,47,77,40,73,37,76,72,57,63,82,53,37,27,68,74,54,46,47,49,50,53,48,48,40,55,76,70,64,61,56,58,57,22,22,34,34,14,44,25,33,48,60,37,38,15,38,41,35,28,44,20,38,19,43,58,43,37,37,42,30,34,37,33,30,44,31,51,37,12,51,40,40,58,69,57,71,16,64,23,27,26,34,45,102,89,37,75,61,38,36,23,29,75,38,67,50,47,34,32,46,34,36,41,58,51,47,74,78,45,55,67,71,54,46,28,25,14,47,32,59,48,50,44,48,14,44,39,58,26,50,66,53,41,53,50,44,68,73,41,38,70,47,44,76,70,60,36,48,69,55,43,37,50,51,34,50,54,30,36,51,54,49,32,55,37,30,51,74,20,67,82,54,83,55,73,34,53,52,77,37,49,11,37,59,52,9,51,20,49,36,62,72,66,34,77,66,73,54,55,69,25,40,28,27,35,21,12,37,41,33,27,36,44,31,19,32,75,71,64,44,33,50,70,65,54,41,50,52,51,46,49,56,41,43,68,46,74,37,50,61,45,41,74,76,67,59,64,69,58,42,52,52,41,42,60,68,36,83,53,35,54,94,78,42,65,54,46,34,33,33,58,34,88,18,31,48,43,76,40,70,80,70,60,64,67,51,45,50,49,23,54,61,70,37,30,43,74,88,121

Radius of gyration: 27.8 Å; Cα contacts (8 Å, |Δi|>4): 1554; chains: 2; bounding box: 61×87×63 Å

Secondary structure (DSSP, 8-state):
-EEEEEEETTEEEEEEEESS--HHHHHGGG--SSEEEEEEEHHHIIIIIHHHHHHHHHTT-EEEEEEEPSSGGG-SHHHHHHHHHHHHHTT--TT-EEEEEESHHHHHHHHHHHHHBTT--EEEEEE-SHHIIIIITSS-EEEEEETTEEEEEEEE---S-EEEEGGGGGGS-HHHHHHHHHHHHHHHHHH-HHHHHHHHHHHHHHHTT-HHHHHHHHHHHHHHHHHHHHH-TT-SSGGGGGGTTHHHHHHHHHHH-BTTB-HHHHHHHHHHHHHHHHHHTTSS-HHHHHHHHHHHHHTT--SSBPP--HHHHHHHHHSSTT-BTTB--EEEEEETTEEEEES---HHHHHHHHHHTB----/-EEEEEEETTEEEEEEEESS--HHHHHGGG--SSEEEEEEEHHHIIIIIHHHHHHHHHTT-EEEEEEEPSSGGG-SHHHHHHHHHHHHHTT--TT-EEEEEESHHHHHHHHHHHHHBTT--EEEEEE-SHHIIIIITSS-EEEEEETTEEEEEEEE---S-EEEEGGGGGGS-HHHHHHHHHHHHHHHHHH-HHHHHHHHHHHHHHHTT-HHHHHHHHHHHHHHHHHHHHH-TT-SSGGGGGGTTHHHHHHHHHHH-BTTB-HHHHHHHHHHHHHHHHHHTTSS-HHHHHHHHHHHHHTT--SSBPP--HHHHHHHHHHSTT-BTTB--EEEEEETTEEEEES---HHHHHHHHHHTB----